Protein AF-0000000084361932 (afdb_homodimer)

Secondary structure (DSSP, 8-state):
--EEEE-TTTGGGGTTHHHHHHHHHIIIIIIIT-----EETTEE--TT-STT-EEEEEE-TTS-EEEEEEEEETTS--HHHHH-GGG--SS-----TTEEEEEEEEE-TTS-HHHHHHHHHHHHHHHHHHHHHTT--EEEEEEEHHHIIIIIGGGT---EE-S--EEETTEEEEEEEEE--HHHHHHHHHHH---S-EE--SS-S-HHHHHHH-/--EEEE-TTTGGGGTTHHHHHHHHHIIIIIIIT-----EETTEE--TT-STT-EEEEEE-TTS-EEEEEEEEETTS--HHHHH-GGG--SS-----TTEEEEEEEEE-TTS-HHHHHHHHHHHHHHHHHHHHHTT--EEEEEEEHHHIIIIIGGGT---EE-S--EEETTEEEEEEEEE--HHHHHHHHHHH---S-EE--SS-S-HHHHHHH-

InterPro domains:
  IPR001690 Autoinducer synthase [PF00765] (21-184)
  IPR001690 Autoinducer synthase [PR01549] (20-39)
  IPR001690 Autoinducer synthase [PR01549] (40-62)
  IPR001690 Autoinducer synthase [PR01549] (64-82)
  IPR001690 Autoinducer synthase [PR01549] (97-109)
  IPR001690 Autoinducer synthase [PR01549] (119-140)
  IPR001690 Autoinducer synthase [PS51187] (2-189)
  IPR001690 Autoinducer synthase [PTHR39322] (5-198)
  IPR016181 Acyl-CoA N-acyltransferase [SSF55729] (12-191)

pLDDT: mean 90.7, std 12.63, range [29.98, 98.69]

Radius of gyration: 23.32 Å; Cα contacts (8 Å, |Δi|>4): 855; chains: 2; bounding box: 42×67×51 Å

Solvent-accessible surface area (backbone atoms only — not comparable to full-atom values): 22685 Å² total; per-residue (Å²): 126,53,30,40,43,36,32,54,70,39,30,31,81,54,48,53,49,58,35,38,44,23,32,44,41,21,50,47,42,34,72,68,62,60,49,94,63,57,65,44,98,62,26,34,57,57,70,69,56,46,74,62,26,36,37,37,36,30,46,49,99,84,66,46,56,42,28,34,32,34,39,30,42,28,65,47,87,41,62,56,68,73,74,42,47,84,33,39,64,71,76,51,78,72,71,31,78,36,33,28,36,49,45,73,74,44,59,49,78,88,51,54,71,68,58,43,49,51,49,51,42,42,51,54,46,32,51,41,54,51,25,56,78,62,61,21,45,31,38,30,39,74,44,45,55,68,50,53,46,69,58,33,38,71,35,46,46,62,64,43,73,32,32,58,77,40,77,53,95,89,39,50,30,31,24,30,34,34,70,36,47,72,68,43,46,52,44,24,28,68,65,54,72,42,74,74,31,61,40,59,68,90,54,83,74,58,61,64,69,54,66,71,78,102,128,52,30,41,44,37,31,54,69,39,30,31,80,54,48,55,48,60,35,37,46,22,32,43,40,21,52,46,41,36,73,68,63,61,49,94,63,57,66,44,98,62,24,33,56,58,70,68,56,45,75,63,26,35,38,37,37,31,46,48,98,85,67,46,57,42,28,32,32,34,39,29,42,28,64,46,87,43,63,55,66,74,74,42,47,83,34,40,64,72,78,51,78,72,70,30,80,34,34,28,37,48,46,72,74,46,59,47,78,87,51,56,70,68,60,42,50,51,49,51,42,42,51,54,47,32,51,41,52,50,25,55,77,62,61,22,44,30,38,29,39,72,44,45,56,66,50,53,44,68,58,33,38,70,36,46,44,62,64,44,72,33,34,58,77,40,80,52,98,90,38,52,29,30,25,32,36,34,70,36,47,72,68,43,45,52,45,24,27,68,66,55,72,42,73,75,30,63,39,61,67,92,52,83,74,58,61,65,70,53,66,71,79,101

Sequence (428 aa):
MTVDCFNYETAHLYGDALALQFRLRHRVFIERQAYNVPSHKGMEYDQFDNPAAQYFVWRDNRGVARGVARLAPTSVNYMLEEVWPHMVQDIGLPKSDRIWEGTRFGVDRDLDPKQRNTIVKELVCAYIEYAILNGIDDIIGVMPVGIWRAVFARNGWKSETIGP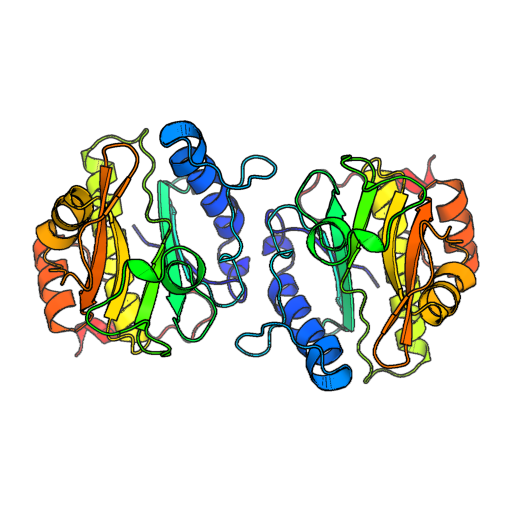VWREDGIDLVAAKLPCSLEVLHTVRRRTQASNVLQILGADQFLGQDLEAAMTVDCFNYETAHLYGDALALQFRLRHRVFIERQAYNVPSHKGMEYDQFDNPAAQYFVWRDNRGVARGVARLAPTSVNYMLEEVWPHMVQDIGLPKSDRIWEGTRFGVDRDLDPKQRNTIVKELVCAYIEYAILNGIDDIIGVMPVGIWRAVFARNGWKSETIGPVWREDGIDLVAAKLPCSLEVLHTVRRRTQASNVLQILGADQFLGQDLEAA

Structure (mmCIF, N/CA/C/O backbone):
data_AF-0000000084361932-model_v1
#
loop_
_entity.id
_entity.type
_entity.pdbx_description
1 polymer 'Acyl-homoserine-lactone synthase'
#
loop_
_atom_site.group_PDB
_atom_site.id
_atom_site.type_symbol
_atom_site.label_atom_id
_atom_site.label_alt_id
_atom_site.label_comp_id
_atom_site.label_asym_id
_atom_site.label_entity_id
_atom_site.label_seq_id
_atom_site.pdbx_PDB_ins_code
_atom_site.Cartn_x
_atom_site.Cartn_y
_atom_site.Cartn_z
_atom_site.occupancy
_atom_site.B_iso_or_equiv
_atom_site.auth_seq_id
_atom_site.auth_comp_id
_atom_site.auth_asym_id
_atom_site.auth_atom_id
_atom_site.pdbx_PDB_model_num
ATOM 1 N N . MET A 1 1 ? 17.109 19.938 9.344 1 63.69 1 MET A N 1
ATOM 2 C CA . MET A 1 1 ? 16.688 18.547 9.211 1 63.69 1 MET A CA 1
ATOM 3 C C . MET A 1 1 ? 15.602 18.422 8.148 1 63.69 1 MET A C 1
ATOM 5 O O . MET A 1 1 ? 14.867 19.375 7.879 1 63.69 1 MET A O 1
ATOM 9 N N . THR A 1 2 ? 15.688 17.406 7.277 1 85.38 2 THR A N 1
ATOM 10 C CA . THR A 1 2 ? 14.969 17.281 6.02 1 85.38 2 THR A CA 1
ATOM 11 C C . THR A 1 2 ? 13.812 16.281 6.156 1 85.38 2 THR A C 1
ATOM 13 O O . THR A 1 2 ? 13.805 15.469 7.078 1 85.38 2 THR A O 1
ATOM 16 N N . VAL A 1 3 ? 12.719 16.625 5.617 1 95.81 3 VAL A N 1
ATOM 17 C CA . VAL A 1 3 ? 11.547 15.766 5.488 1 95.81 3 VAL A CA 1
ATOM 18 C C . VAL A 1 3 ? 11.633 14.969 4.188 1 95.81 3 VAL A C 1
ATOM 20 O O . VAL A 1 3 ? 11.594 15.547 3.098 1 95.81 3 VAL A O 1
ATOM 23 N N . ASP A 1 4 ? 11.781 13.633 4.363 1 96.44 4 ASP A N 1
ATOM 24 C CA . ASP A 1 4 ? 11.727 12.766 3.184 1 96.44 4 ASP A CA 1
ATOM 25 C C . ASP A 1 4 ? 10.328 12.773 2.559 1 96.44 4 ASP A C 1
ATOM 27 O O . ASP A 1 4 ? 9.328 12.609 3.26 1 96.44 4 ASP A O 1
ATOM 31 N N . CYS A 1 5 ? 10.234 13.016 1.354 1 96.88 5 CYS A N 1
ATOM 32 C CA . CYS A 1 5 ? 8.977 12.977 0.62 1 96.88 5 CYS A CA 1
ATOM 33 C C . CYS A 1 5 ? 9.031 11.953 -0.504 1 96.88 5 CYS A C 1
ATOM 35 O O . CYS A 1 5 ? 9.828 12.086 -1.434 1 96.88 5 CYS A O 1
ATOM 37 N N . PHE A 1 6 ? 8.203 10.93 -0.417 1 97.31 6 PHE A N 1
ATOM 38 C CA . PHE A 1 6 ? 8.281 9.859 -1.4 1 97.31 6 PHE A CA 1
ATOM 39 C C . PHE A 1 6 ? 6.93 9.18 -1.565 1 97.31 6 PHE A C 1
ATOM 41 O O . PHE A 1 6 ? 5.988 9.469 -0.829 1 97.31 6 PHE A O 1
ATOM 48 N N . ASN A 1 7 ? 6.797 8.422 -2.588 1 97.44 7 ASN A N 1
ATOM 49 C CA . ASN A 1 7 ? 5.68 7.52 -2.857 1 97.44 7 ASN A CA 1
ATOM 50 C C . ASN A 1 7 ? 6.168 6.113 -3.211 1 97.44 7 ASN A C 1
ATOM 52 O O . ASN A 1 7 ? 7.344 5.801 -3.041 1 97.44 7 ASN A O 1
ATOM 56 N N . TYR A 1 8 ? 5.281 5.215 -3.646 1 96.88 8 TYR A N 1
ATOM 57 C CA . TYR A 1 8 ? 5.664 3.832 -3.902 1 96.88 8 TYR A CA 1
ATOM 58 C C . TYR A 1 8 ? 6.668 3.744 -5.047 1 96.88 8 TYR A C 1
ATOM 60 O O . TYR A 1 8 ? 7.473 2.811 -5.105 1 96.88 8 TYR A O 1
ATOM 68 N N . GLU A 1 9 ? 6.656 4.688 -5.938 1 95.56 9 GLU A N 1
ATOM 69 C CA . GLU A 1 9 ? 7.574 4.719 -7.07 1 95.56 9 GLU A CA 1
ATOM 70 C C . GLU A 1 9 ? 9 5.043 -6.617 1 95.56 9 GLU A C 1
ATOM 72 O O . GLU A 1 9 ? 9.969 4.547 -7.199 1 95.56 9 GLU A O 1
ATOM 77 N N . THR A 1 10 ? 9.133 5.875 -5.559 1 96.25 10 THR A N 1
ATOM 78 C CA . THR A 1 10 ? 10.453 6.406 -5.227 1 96.25 10 THR A CA 1
ATOM 79 C C . THR A 1 10 ? 10.891 5.941 -3.842 1 96.25 10 THR A C 1
ATOM 81 O O . THR A 1 10 ? 11.984 6.281 -3.385 1 96.25 10 THR A O 1
ATOM 84 N N . ALA A 1 11 ? 10.078 5.145 -3.186 1 96.88 11 ALA A N 1
ATOM 85 C CA . ALA A 1 11 ? 10.344 4.738 -1.808 1 96.88 11 ALA A CA 1
ATOM 86 C C . ALA A 1 11 ? 11.727 4.102 -1.677 1 96.88 11 ALA A C 1
ATOM 88 O O . ALA A 1 11 ? 12.406 4.289 -0.669 1 96.88 11 ALA A O 1
ATOM 89 N N . HIS A 1 12 ? 12.148 3.391 -2.723 1 95.12 12 HIS A N 1
ATOM 90 C CA . HIS A 1 12 ? 13.406 2.652 -2.658 1 95.12 12 HIS A CA 1
ATOM 91 C C . HIS A 1 12 ? 14.594 3.598 -2.537 1 95.12 12 HIS A C 1
ATOM 93 O O . HIS A 1 12 ? 15.664 3.197 -2.082 1 95.12 12 HIS A O 1
ATOM 99 N N . LEU A 1 13 ? 14.445 4.84 -2.871 1 95 13 LEU A N 1
ATOM 100 C CA . LEU A 1 13 ? 15.516 5.832 -2.811 1 95 13 LEU A CA 1
ATOM 101 C C . LEU A 1 13 ? 15.719 6.324 -1.382 1 95 13 LEU A C 1
ATOM 103 O O . LEU A 1 13 ? 16.703 7.016 -1.093 1 95 13 LEU A O 1
ATOM 107 N N . TYR A 1 14 ? 14.859 5.922 -0.481 1 95.56 14 TYR A N 1
ATOM 108 C CA . TYR A 1 14 ? 14.891 6.438 0.884 1 95.56 14 TYR A CA 1
ATOM 109 C C . TYR A 1 14 ? 15.102 5.309 1.888 1 95.56 14 TYR A C 1
ATOM 111 O O . TYR A 1 14 ? 14.711 5.43 3.053 1 95.56 14 TYR A O 1
ATOM 119 N N . GLY A 1 15 ? 15.664 4.234 1.35 1 94.94 15 GLY A N 1
ATOM 120 C CA . GLY A 1 15 ? 15.945 3.113 2.232 1 94.94 15 GLY A CA 1
ATOM 121 C C . GLY A 1 15 ? 14.695 2.508 2.84 1 94.94 15 GLY A C 1
ATOM 122 O O . GLY A 1 15 ? 13.75 2.174 2.123 1 94.94 15 GLY A O 1
ATOM 123 N N . ASP A 1 16 ? 14.672 2.443 4.156 1 96.38 16 ASP A N 1
ATOM 124 C CA . ASP A 1 16 ? 13.586 1.744 4.832 1 96.38 16 ASP A CA 1
ATOM 125 C C . ASP A 1 16 ? 12.516 2.725 5.316 1 96.38 16 ASP A C 1
ATOM 127 O O . ASP A 1 16 ? 11.711 2.396 6.191 1 96.38 16 ASP A O 1
ATOM 131 N N . ALA A 1 17 ? 12.453 3.887 4.758 1 97.06 17 ALA A N 1
ATOM 132 C CA . ALA A 1 17 ? 11.555 4.945 5.199 1 97.06 17 ALA A CA 1
ATOM 133 C C . ALA A 1 17 ? 10.094 4.508 5.086 1 97.06 17 ALA A C 1
ATOM 135 O O . ALA A 1 17 ? 9.258 4.895 5.902 1 97.06 17 ALA A O 1
ATOM 136 N N . LEU A 1 18 ? 9.859 3.723 4.062 1 98.12 18 LEU A N 1
ATOM 137 C CA . LEU A 1 18 ? 8.484 3.256 3.875 1 98.12 18 LEU A CA 1
ATOM 138 C C . LEU A 1 18 ? 8.023 2.432 5.074 1 98.12 18 LEU A C 1
ATOM 140 O O . LEU A 1 18 ? 6.988 2.725 5.672 1 98.12 18 LEU A O 1
ATOM 144 N N . ALA A 1 19 ? 8.805 1.491 5.457 1 97.75 19 ALA A N 1
ATOM 145 C CA . ALA A 1 19 ? 8.453 0.658 6.602 1 97.75 19 ALA A CA 1
ATOM 146 C C . ALA A 1 19 ? 8.461 1.471 7.895 1 97.75 19 ALA A C 1
ATOM 148 O O . ALA A 1 19 ? 7.598 1.29 8.758 1 97.75 19 ALA A O 1
ATOM 149 N N . LEU A 1 20 ? 9.414 2.354 8.008 1 97.69 20 LEU A N 1
ATOM 150 C CA . LEU A 1 20 ? 9.578 3.139 9.227 1 97.69 20 LEU A CA 1
ATOM 151 C C . LEU A 1 20 ? 8.352 4.012 9.477 1 97.69 20 LEU A C 1
ATOM 153 O O . LEU A 1 20 ? 7.922 4.176 10.625 1 97.69 20 LEU A O 1
ATOM 157 N N . GLN A 1 21 ? 7.82 4.535 8.406 1 98.12 21 GLN A N 1
ATOM 158 C CA . GLN A 1 21 ? 6.684 5.418 8.633 1 98.12 21 GLN A CA 1
ATOM 159 C C . GLN A 1 21 ? 5.441 4.625 9.031 1 98.12 21 GLN A C 1
ATOM 161 O O . GLN A 1 21 ? 4.637 5.086 9.836 1 98.12 21 GLN A O 1
ATOM 166 N N . PHE A 1 22 ? 5.25 3.41 8.539 1 98.56 22 PHE A N 1
ATOM 167 C CA . PHE A 1 22 ? 4.16 2.555 8.992 1 98.56 22 PHE A CA 1
ATOM 168 C C . PHE A 1 22 ? 4.332 2.193 10.461 1 98.56 22 PHE A C 1
ATOM 170 O O . PHE A 1 22 ? 3.35 2.119 11.203 1 98.56 22 PHE A O 1
ATOM 177 N N . ARG A 1 23 ? 5.539 1.956 10.852 1 98.06 23 ARG A N 1
ATOM 178 C CA . ARG A 1 23 ? 5.82 1.562 12.227 1 98.06 23 ARG A CA 1
ATOM 179 C C . ARG A 1 23 ? 5.582 2.723 13.188 1 98.06 23 ARG A C 1
ATOM 181 O O . ARG A 1 23 ? 5.066 2.525 14.289 1 98.06 23 ARG A O 1
ATOM 188 N N . LEU A 1 24 ? 6.027 3.896 12.789 1 98.25 24 LEU A N 1
ATOM 189 C CA . LEU A 1 24 ? 5.723 5.059 13.617 1 98.25 24 LEU A CA 1
ATOM 190 C C . LEU A 1 24 ? 4.219 5.25 13.75 1 98.25 24 LEU A C 1
ATOM 192 O O . LEU A 1 24 ? 3.723 5.555 14.844 1 98.25 24 LEU A O 1
ATOM 196 N N . ARG A 1 25 ? 3.502 5.086 12.648 1 98.25 25 ARG A N 1
ATOM 197 C CA . ARG A 1 25 ? 2.047 5.199 12.68 1 98.25 25 ARG A CA 1
ATOM 198 C C . ARG A 1 25 ? 1.441 4.211 13.672 1 98.25 25 ARG A C 1
ATOM 200 O O . ARG A 1 25 ? 0.491 4.539 14.383 1 98.25 25 ARG A O 1
ATOM 207 N N . HIS A 1 26 ? 1.983 3.043 13.688 1 97.88 26 HIS A N 1
ATOM 208 C CA . HIS A 1 26 ? 1.502 2.057 14.648 1 97.88 26 HIS A CA 1
ATOM 209 C C . HIS A 1 26 ? 1.647 2.564 16.078 1 97.88 26 HIS A C 1
ATOM 211 O O . HIS A 1 26 ? 0.711 2.467 16.875 1 97.88 26 HIS A O 1
ATOM 217 N N . ARG A 1 27 ? 2.732 3.141 16.422 1 96.75 27 ARG A N 1
ATOM 218 C CA . ARG A 1 27 ? 2.992 3.652 17.75 1 96.75 27 ARG A CA 1
ATOM 219 C C . ARG A 1 27 ? 2.092 4.844 18.078 1 96.75 27 ARG A C 1
ATOM 221 O O . ARG A 1 27 ? 1.531 4.93 19.172 1 96.75 27 ARG A O 1
ATOM 228 N N . VAL A 1 28 ? 1.907 5.672 17.094 1 95.56 28 VAL A N 1
ATOM 229 C CA . VAL A 1 28 ? 1.202 6.93 17.312 1 95.56 28 VAL A CA 1
ATOM 230 C C . VAL A 1 28 ? -0.306 6.688 17.312 1 95.56 28 VAL A C 1
ATOM 232 O O . VAL A 1 28 ? -1.012 7.07 18.234 1 95.56 28 VAL A O 1
ATOM 235 N N . PHE A 1 29 ? -0.81 5.938 16.328 1 93.75 29 PHE A N 1
ATOM 236 C CA . PHE A 1 29 ? -2.25 5.898 16.109 1 93.75 29 PHE A CA 1
ATOM 237 C C . PHE A 1 29 ? -2.869 4.676 16.766 1 93.75 29 PHE A C 1
ATOM 239 O O . PHE A 1 29 ? -4.031 4.707 17.188 1 93.75 29 PHE A O 1
ATOM 246 N N . ILE A 1 30 ? -2.154 3.609 16.891 1 92.69 30 ILE A N 1
ATOM 247 C CA . ILE A 1 30 ? -2.729 2.418 17.5 1 92.69 30 ILE A CA 1
ATOM 248 C C . ILE A 1 30 ? -2.355 2.365 18.984 1 92.69 30 ILE A C 1
ATOM 250 O O . ILE A 1 30 ? -3.23 2.418 19.844 1 92.69 30 ILE A O 1
ATOM 254 N N . GLU A 1 31 ? -1.141 2.354 19.266 1 90.88 31 GLU A N 1
ATOM 255 C CA . GLU A 1 31 ? -0.712 2.156 20.641 1 90.88 31 GLU A CA 1
ATOM 256 C C . GLU A 1 31 ? -1.113 3.338 21.516 1 90.88 31 GLU A C 1
ATOM 258 O O . GLU A 1 31 ? -1.559 3.154 22.656 1 90.88 31 GLU A O 1
ATOM 263 N N . ARG A 1 32 ? -1.038 4.551 21.016 1 84.31 32 ARG A N 1
ATOM 264 C CA . ARG A 1 32 ? -1.255 5.73 21.844 1 84.31 32 ARG A CA 1
ATOM 265 C C . ARG A 1 32 ? -2.699 6.211 21.75 1 84.31 32 ARG A C 1
ATOM 267 O O . ARG A 1 32 ? -3.301 6.598 22.75 1 84.31 32 ARG A O 1
ATOM 274 N N . GLN A 1 33 ? -3.24 6.172 20.547 1 85 33 GLN A N 1
ATOM 275 C CA . GLN A 1 33 ? -4.555 6.777 20.344 1 85 33 GLN A CA 1
ATOM 276 C C . GLN A 1 33 ? -5.641 5.711 20.234 1 85 33 GLN A C 1
ATOM 278 O O . GLN A 1 33 ? -6.824 6.035 20.109 1 85 33 GLN A O 1
ATOM 283 N N . ALA A 1 34 ? -5.266 4.453 20.141 1 85.25 34 ALA A N 1
ATOM 284 C CA . ALA A 1 34 ? -6.164 3.303 20.188 1 85.25 34 ALA A CA 1
ATOM 285 C C . ALA A 1 34 ? -7.109 3.279 19 1 85.25 34 ALA A C 1
ATOM 287 O O . ALA A 1 34 ? -8.297 2.979 19.141 1 85.25 34 ALA A O 1
ATOM 288 N N . TYR A 1 35 ? -6.574 3.725 17.922 1 85.25 35 TYR A N 1
ATOM 289 C CA . TYR A 1 35 ? -7.363 3.594 16.703 1 85.25 35 TYR A CA 1
ATOM 290 C C . TYR A 1 35 ? -7.645 2.129 16.375 1 85.25 35 TYR A C 1
ATOM 292 O O . TYR A 1 35 ? -6.793 1.266 16.609 1 85.25 35 TYR A O 1
ATOM 300 N N . ASN A 1 36 ? -8.836 1.925 15.82 1 88.56 36 ASN A N 1
ATOM 301 C CA . ASN A 1 36 ? -9.203 0.592 15.352 1 88.56 36 ASN A CA 1
ATOM 302 C C . ASN A 1 36 ? -8.93 0.426 13.859 1 88.56 36 ASN A C 1
ATOM 304 O O . ASN A 1 36 ? -9.852 0.427 13.047 1 88.56 36 ASN A O 1
ATOM 308 N N . VAL A 1 37 ? -7.715 0.279 13.508 1 91 37 VAL A N 1
ATOM 309 C CA . VAL A 1 37 ? -7.254 0.114 12.141 1 91 37 VAL A CA 1
ATOM 310 C C . VAL A 1 37 ? -6.312 -1.086 12.047 1 91 37 VAL A C 1
ATOM 312 O O . VAL A 1 37 ? -5.746 -1.516 13.055 1 91 37 VAL A O 1
ATOM 315 N N . PRO A 1 38 ? -6.238 -1.634 10.891 1 92.5 38 PRO A N 1
ATOM 316 C CA . PRO A 1 38 ? -5.395 -2.826 10.75 1 92.5 38 PRO A CA 1
ATOM 317 C C . PRO A 1 38 ? -3.918 -2.537 11 1 92.5 38 PRO A C 1
ATOM 319 O O . PRO A 1 38 ? -3.475 -1.396 10.859 1 92.5 38 PRO A O 1
ATOM 322 N N . SER A 1 39 ? -3.256 -3.508 11.445 1 94.94 39 SER A N 1
ATOM 323 C CA . SER A 1 39 ? -1.804 -3.508 11.594 1 94.94 39 SER A CA 1
ATOM 324 C C . SER A 1 39 ? -1.219 -4.887 11.312 1 94.94 39 SER A C 1
ATOM 326 O O . SER A 1 39 ? -1.927 -5.895 11.391 1 94.94 39 SER A O 1
ATOM 328 N N . HIS A 1 40 ? -0.038 -4.902 10.875 1 95.31 40 HIS A N 1
ATOM 329 C CA . HIS A 1 40 ? 0.709 -6.133 10.633 1 95.31 40 HIS A CA 1
ATOM 330 C C . HIS A 1 40 ? 2.176 -5.973 11.016 1 95.31 40 HIS A C 1
ATOM 332 O O . HIS A 1 40 ? 2.859 -5.078 10.516 1 95.31 40 HIS A O 1
ATOM 338 N N . LYS A 1 41 ? 2.639 -6.84 11.922 1 94.12 41 LYS A N 1
ATOM 339 C CA . LYS A 1 41 ? 4.023 -6.82 12.375 1 94.12 41 LYS A CA 1
ATOM 340 C C . LYS A 1 41 ? 4.453 -5.41 12.773 1 94.12 41 LYS A C 1
ATOM 342 O O . LYS A 1 41 ? 5.492 -4.922 12.328 1 94.12 41 LYS A O 1
ATOM 347 N N . GLY A 1 42 ? 3.605 -4.715 13.469 1 96.25 42 GLY A N 1
ATOM 348 C CA . GLY A 1 42 ? 3.91 -3.404 14.023 1 96.25 42 GLY A CA 1
ATOM 349 C C . GLY A 1 42 ? 3.805 -2.285 13.008 1 96.25 42 GLY A C 1
ATOM 350 O O . GLY A 1 42 ? 4.375 -1.209 13.195 1 96.25 42 GLY A O 1
ATOM 351 N N . MET A 1 43 ? 3.154 -2.52 11.922 1 97.5 43 MET A N 1
ATOM 352 C CA . MET A 1 43 ? 2.945 -1.508 10.891 1 97.5 43 MET A CA 1
ATOM 353 C C . MET A 1 43 ? 1.46 -1.203 10.719 1 97.5 43 MET A C 1
ATOM 355 O O . MET A 1 43 ? 0.675 -2.09 10.375 1 97.5 43 MET A O 1
ATOM 359 N N . GLU A 1 44 ? 1.103 0.038 11.008 1 97.94 44 GLU A N 1
ATOM 360 C CA . GLU A 1 44 ? -0.268 0.495 10.797 1 97.94 44 GLU A CA 1
ATOM 361 C C . GLU A 1 44 ? -0.501 0.903 9.344 1 97.94 44 GLU A C 1
ATOM 363 O O . GLU A 1 44 ? 0.364 1.522 8.727 1 97.94 44 GLU A O 1
ATOM 368 N N . TYR A 1 45 ? -1.622 0.466 8.781 1 97.31 45 TYR A N 1
ATOM 369 C CA . TYR A 1 45 ? -1.929 0.773 7.391 1 97.31 45 TYR A CA 1
ATOM 370 C C . TYR A 1 45 ? -3.436 0.854 7.172 1 97.31 45 TYR A C 1
ATOM 372 O O . TYR A 1 45 ? -4.219 0.486 8.047 1 97.31 45 TYR A O 1
ATOM 380 N N . ASP A 1 46 ? -3.809 1.405 6.082 1 95.94 46 ASP A N 1
ATOM 381 C CA . ASP A 1 46 ? -5.199 1.396 5.648 1 95.94 46 ASP A CA 1
ATOM 382 C C . ASP A 1 46 ? -5.301 1.396 4.125 1 95.94 46 ASP A C 1
ATOM 384 O O . ASP A 1 46 ? -4.285 1.297 3.432 1 95.94 46 ASP A O 1
ATOM 388 N N . GLN A 1 47 ? -6.531 1.369 3.609 1 93.94 47 GLN A N 1
ATOM 389 C CA . GLN A 1 47 ? -6.754 1.212 2.176 1 93.94 47 GLN A CA 1
ATOM 390 C C . GLN A 1 47 ? -6.289 2.445 1.407 1 93.94 47 GLN A C 1
ATOM 392 O O . GLN A 1 47 ? -6.184 2.416 0.18 1 93.94 47 GLN A O 1
ATOM 397 N N . PHE A 1 48 ? -5.969 3.502 2.1 1 96.94 48 PHE A N 1
ATOM 398 C CA . PHE A 1 48 ? -5.57 4.738 1.438 1 96.94 48 PHE A CA 1
ATOM 399 C C . PHE A 1 48 ? -4.059 4.805 1.271 1 96.94 48 PHE A C 1
ATOM 401 O O . PHE A 1 48 ? -3.531 5.762 0.701 1 96.94 48 PHE A O 1
ATOM 408 N N . ASP A 1 49 ? -3.406 3.773 1.826 1 97.94 49 ASP A N 1
ATOM 409 C CA . ASP A 1 49 ? -2.004 3.551 1.489 1 97.94 49 ASP A CA 1
ATOM 410 C C . ASP A 1 49 ? -1.867 2.857 0.135 1 97.94 49 ASP A C 1
ATOM 412 O O . ASP A 1 49 ? -1.907 1.628 0.055 1 97.94 49 ASP A O 1
ATOM 416 N N . ASN A 1 50 ? -1.724 3.639 -0.914 1 97.44 50 ASN A N 1
ATOM 417 C CA . ASN A 1 50 ? -1.679 3.143 -2.285 1 97.44 50 ASN A CA 1
ATOM 418 C C . ASN A 1 50 ? -0.736 3.973 -3.15 1 97.44 50 ASN A C 1
ATOM 420 O O . ASN A 1 50 ? -0.12 4.926 -2.668 1 97.44 50 ASN A O 1
ATOM 424 N N . PRO A 1 51 ? -0.573 3.611 -4.422 1 97.5 51 PRO A N 1
ATOM 425 C CA . PRO A 1 51 ? 0.428 4.273 -5.262 1 97.5 51 PRO A CA 1
ATOM 426 C C . PRO A 1 51 ? 0.158 5.766 -5.438 1 97.5 51 PRO A C 1
ATOM 428 O O . PRO A 1 51 ? 1.049 6.512 -5.852 1 97.5 51 PRO A O 1
ATOM 431 N N . ALA A 1 52 ? -0.995 6.223 -5.117 1 97.06 52 ALA A N 1
ATOM 432 C CA . ALA A 1 52 ? -1.32 7.637 -5.277 1 97.06 52 ALA A CA 1
ATOM 433 C C . ALA A 1 52 ? -0.891 8.438 -4.055 1 97.06 52 ALA A C 1
ATOM 435 O O . ALA A 1 52 ? -0.84 9.672 -4.098 1 97.06 52 ALA A O 1
ATOM 436 N N . ALA A 1 53 ? -0.601 7.781 -3.004 1 98.06 53 ALA A N 1
ATOM 437 C CA . ALA A 1 53 ? -0.259 8.445 -1.747 1 98.06 53 ALA A CA 1
ATOM 438 C C . ALA A 1 53 ? 1.165 8.992 -1.785 1 98.06 53 ALA A C 1
ATOM 440 O O . ALA A 1 53 ? 2.059 8.375 -2.371 1 98.06 53 ALA A O 1
ATOM 441 N N . GLN A 1 54 ? 1.34 10.133 -1.207 1 98.06 54 GLN A N 1
ATOM 442 C CA . GLN A 1 54 ? 2.639 10.727 -0.917 1 98.06 54 GLN A CA 1
ATOM 443 C C . GLN A 1 54 ? 2.924 10.727 0.583 1 98.06 54 GLN A C 1
ATOM 445 O O . GLN A 1 54 ? 2.076 11.125 1.382 1 98.06 54 GLN A O 1
ATOM 450 N N . TYR A 1 55 ? 4.141 10.305 0.895 1 98.62 55 TYR A N 1
ATOM 451 C CA . TYR A 1 55 ? 4.508 10.203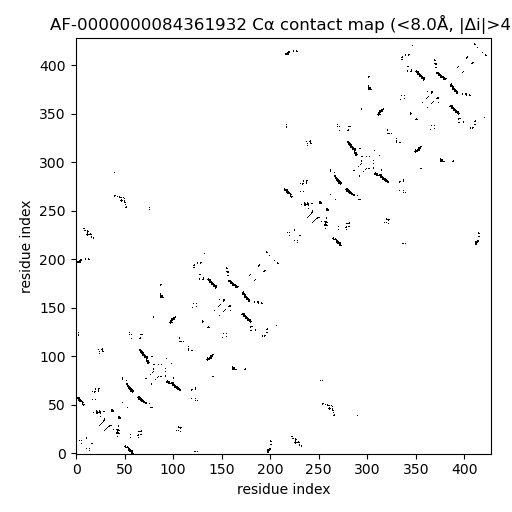 2.303 1 98.62 55 TYR A CA 1
ATOM 452 C C . TYR A 1 55 ? 5.555 11.25 2.672 1 98.62 55 TYR A C 1
ATOM 454 O O . TYR A 1 55 ? 6.465 11.523 1.891 1 98.62 55 TYR A O 1
ATOM 462 N N . PHE A 1 56 ? 5.379 11.836 3.816 1 98.25 56 PHE A N 1
ATOM 463 C CA . PHE A 1 56 ? 6.32 12.766 4.434 1 98.25 56 PHE A CA 1
ATOM 464 C C . PHE A 1 56 ? 6.867 12.195 5.734 1 98.25 56 PHE A C 1
ATOM 466 O O . PHE A 1 56 ? 6.109 11.94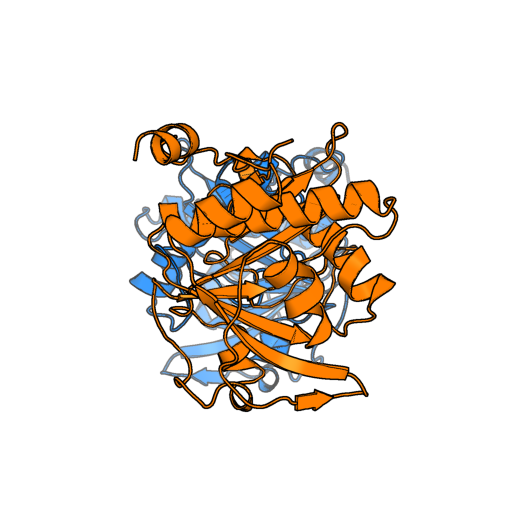5 6.676 1 98.25 56 PHE A O 1
ATOM 473 N N . VAL A 1 57 ? 8.188 11.984 5.762 1 98.44 57 VAL A N 1
ATOM 474 C CA . VAL A 1 57 ? 8.781 11.32 6.918 1 98.44 57 VAL A CA 1
ATOM 475 C C . VAL A 1 57 ? 9.93 12.164 7.469 1 98.44 57 VAL A C 1
ATOM 477 O O . VAL A 1 57 ? 10.875 12.484 6.746 1 98.44 57 VAL A O 1
ATOM 480 N N . TRP A 1 58 ? 9.727 12.602 8.656 1 97.81 58 TRP A N 1
ATOM 481 C CA . TRP A 1 58 ? 10.789 13.281 9.391 1 97.81 58 TRP A CA 1
ATOM 482 C C . TRP A 1 58 ? 11.633 12.273 10.172 1 97.81 58 TRP A C 1
ATOM 484 O O . TRP A 1 58 ? 11.133 11.594 11.062 1 97.81 58 TRP A O 1
ATOM 494 N N . ARG A 1 59 ? 12.93 12.164 9.891 1 95.88 59 ARG A N 1
ATOM 495 C CA . ARG A 1 59 ? 13.836 11.242 10.578 1 95.88 59 ARG A CA 1
ATOM 496 C C . ARG A 1 59 ? 14.898 12 11.359 1 95.88 59 ARG A C 1
ATOM 498 O O . ARG A 1 59 ? 15.406 13.023 10.898 1 95.88 59 ARG A O 1
ATOM 505 N N . ASP A 1 60 ? 15.195 11.461 12.461 1 94.5 60 ASP A N 1
ATOM 506 C CA . ASP A 1 60 ? 16.266 12.094 13.219 1 94.5 60 ASP A CA 1
ATOM 507 C C . ASP A 1 60 ? 17.641 11.641 12.719 1 94.5 60 ASP A C 1
ATOM 509 O O . ASP A 1 60 ? 17.734 10.945 11.703 1 94.5 60 ASP A O 1
ATOM 513 N N . ASN A 1 61 ? 18.672 12.125 13.414 1 91.44 61 ASN A N 1
ATOM 514 C CA . ASN A 1 61 ? 20.047 11.883 12.953 1 91.44 61 ASN A CA 1
ATOM 515 C C . ASN A 1 61 ? 20.406 10.406 13.008 1 91.44 61 ASN A C 1
ATOM 517 O O . ASN A 1 61 ? 21.391 9.977 12.406 1 91.44 61 ASN A O 1
ATOM 521 N N . ARG A 1 62 ? 19.656 9.609 13.68 1 92.88 62 ARG A N 1
ATOM 522 C CA . ARG A 1 62 ? 19.891 8.18 13.781 1 92.88 62 ARG A CA 1
ATOM 523 C C . ARG A 1 62 ? 19.062 7.406 12.766 1 92.88 62 ARG A C 1
ATOM 525 O O . ARG A 1 62 ? 19.078 6.176 12.75 1 92.88 62 ARG A O 1
ATOM 532 N N . GLY A 1 63 ? 18.281 8.117 12.016 1 93.94 63 GLY A N 1
ATOM 533 C CA . GLY A 1 63 ? 17.484 7.488 10.977 1 93.94 63 GLY A CA 1
ATOM 534 C C . GLY A 1 63 ? 16.125 7.012 11.477 1 93.94 63 GLY A C 1
ATOM 535 O O . GLY A 1 63 ? 15.406 6.324 10.75 1 93.94 63 GLY A O 1
ATOM 536 N N . VAL A 1 64 ? 15.797 7.398 12.648 1 95.62 64 VAL A N 1
ATOM 537 C CA . VAL A 1 64 ? 14.531 6.984 13.242 1 95.62 64 VAL A CA 1
ATOM 538 C C . VAL A 1 64 ? 13.422 7.938 12.812 1 95.62 64 VAL A C 1
ATOM 540 O O . VAL A 1 64 ? 13.578 9.156 12.875 1 95.62 64 VAL A O 1
ATOM 543 N N . ALA A 1 65 ? 12.336 7.34 12.32 1 97.81 65 ALA A N 1
ATOM 544 C CA . ALA A 1 65 ? 11.18 8.164 11.977 1 97.81 65 ALA A CA 1
ATOM 545 C C . ALA A 1 65 ? 10.523 8.742 13.227 1 97.81 65 ALA A C 1
ATOM 547 O O . ALA A 1 65 ? 10.203 8 14.164 1 97.81 65 ALA A O 1
ATOM 548 N N . ARG A 1 66 ? 10.352 10.055 13.195 1 98.12 66 ARG A N 1
ATOM 549 C CA . ARG A 1 66 ? 9.789 10.734 14.359 1 98.12 66 ARG A CA 1
ATOM 550 C C . ARG A 1 66 ? 8.547 11.531 13.977 1 98.12 66 ARG A C 1
ATOM 552 O O . ARG A 1 66 ? 7.801 11.977 14.852 1 98.12 66 ARG A O 1
ATOM 559 N N . GLY A 1 67 ? 8.336 11.781 12.758 1 98.12 67 GLY A N 1
ATOM 560 C CA . GLY A 1 67 ? 7.16 12.43 12.211 1 98.12 67 GLY A CA 1
ATOM 561 C C . GLY A 1 67 ? 6.695 11.828 10.898 1 98.12 67 GLY A C 1
ATOM 562 O O . GLY A 1 67 ? 7.512 11.359 10.102 1 98.12 67 GLY A O 1
ATOM 563 N N . VAL A 1 68 ? 5.426 11.836 10.711 1 98.38 68 VAL A N 1
ATOM 564 C CA . VAL A 1 68 ? 4.863 11.258 9.492 1 98.38 68 VAL A CA 1
ATOM 565 C C . VAL A 1 68 ? 3.641 12.062 9.062 1 98.38 68 VAL A C 1
ATOM 567 O O . VAL A 1 68 ? 2.943 12.648 9.898 1 98.38 68 VAL A O 1
ATOM 570 N N . ALA A 1 69 ? 3.436 12.094 7.82 1 98.12 69 ALA A N 1
ATOM 571 C CA . ALA A 1 69 ? 2.221 12.633 7.215 1 98.12 69 ALA A CA 1
ATOM 572 C C . ALA A 1 69 ? 1.963 12 5.852 1 98.12 69 ALA A C 1
ATOM 574 O O . ALA A 1 69 ? 2.879 11.453 5.227 1 98.12 69 ALA A O 1
ATOM 575 N N . ARG A 1 70 ? 0.76 12.055 5.434 1 98.69 70 ARG A N 1
ATOM 576 C CA . ARG A 1 70 ? 0.375 11.484 4.145 1 98.69 70 ARG A CA 1
ATOM 577 C C . ARG A 1 70 ? -0.528 12.445 3.373 1 98.69 70 ARG A C 1
ATOM 579 O O . ARG A 1 70 ? -1.442 13.039 3.945 1 98.69 70 ARG A O 1
ATOM 586 N N . LEU A 1 71 ? -0.262 12.664 2.127 1 98.5 71 LEU A N 1
ATOM 587 C CA . LEU A 1 71 ? -1.138 13.367 1.195 1 98.5 71 LEU A CA 1
ATOM 588 C C . LEU A 1 71 ? -1.562 12.453 0.052 1 98.5 71 LEU A C 1
ATOM 590 O O . LEU A 1 71 ? -0.777 11.617 -0.402 1 98.5 71 LEU A O 1
ATOM 594 N N . ALA A 1 72 ? -2.75 12.609 -0.421 1 98.19 72 ALA A N 1
ATOM 595 C CA . ALA A 1 72 ? -3.234 11.922 -1.618 1 98.19 72 ALA A CA 1
ATOM 596 C C . ALA A 1 72 ? -4.234 12.789 -2.377 1 98.19 72 ALA A C 1
ATOM 598 O O . ALA A 1 72 ? -4.961 13.586 -1.774 1 98.19 72 ALA A O 1
ATOM 599 N N . PRO A 1 73 ? -4.266 12.625 -3.732 1 97.88 73 PRO A N 1
ATOM 600 C CA . PRO A 1 73 ? -5.211 13.445 -4.5 1 97.88 73 PRO A CA 1
ATOM 601 C C . PRO A 1 73 ? -6.66 12.992 -4.32 1 97.88 73 PRO A C 1
ATOM 603 O O . PRO A 1 73 ? -6.914 11.805 -4.086 1 97.88 73 PRO A O 1
ATOM 606 N N . THR A 1 74 ? -7.594 13.93 -4.453 1 97.56 74 THR A N 1
ATOM 607 C CA . THR A 1 74 ? -9.008 13.586 -4.344 1 97.56 74 THR A CA 1
ATOM 608 C C . THR A 1 74 ? -9.531 13.023 -5.66 1 97.56 74 THR A C 1
ATOM 610 O O . THR A 1 74 ? -10.711 12.688 -5.77 1 97.56 74 THR A O 1
ATOM 613 N N . SER A 1 75 ? -8.641 12.859 -6.605 1 96.12 75 SER A N 1
ATOM 614 C CA . SER A 1 75 ? -9.031 12.25 -7.875 1 96.12 75 SER A CA 1
ATOM 615 C C . SER A 1 75 ? -9.07 10.727 -7.766 1 96.12 75 SER A C 1
ATOM 617 O O . SER A 1 75 ? -9.586 10.047 -8.656 1 96.12 75 SER A O 1
ATOM 619 N N . VAL A 1 76 ? -8.516 10.18 -6.746 1 94.25 76 VAL A N 1
ATOM 620 C CA . VAL A 1 76 ? -8.695 8.773 -6.395 1 94.25 76 VAL A CA 1
ATOM 621 C C . VAL A 1 76 ? -9.531 8.664 -5.121 1 94.25 76 VAL A C 1
ATOM 623 O O . VAL A 1 76 ? -9.875 9.68 -4.508 1 94.25 76 VAL A O 1
ATOM 626 N N . ASN A 1 77 ? -9.867 7.441 -4.809 1 92.94 77 ASN A N 1
ATOM 627 C CA . ASN A 1 77 ? -10.633 7.254 -3.582 1 92.94 77 ASN A CA 1
ATOM 628 C C . ASN A 1 77 ? -9.875 7.758 -2.359 1 92.94 77 ASN A C 1
ATOM 630 O O . ASN A 1 77 ? -8.68 7.508 -2.221 1 92.94 77 ASN A O 1
ATOM 634 N N . TYR A 1 78 ? -10.555 8.523 -1.59 1 95.75 78 TYR A N 1
ATOM 635 C CA . TYR A 1 78 ? -9.922 9.102 -0.409 1 95.75 78 TYR A CA 1
ATOM 636 C C . TYR A 1 78 ? -10.828 8.992 0.807 1 95.75 78 TYR A C 1
ATOM 638 O O . TYR A 1 78 ? -12.016 8.664 0.677 1 95.75 78 TYR A O 1
ATOM 646 N N . MET A 1 79 ? -10.336 9.258 1.921 1 95.75 79 MET A N 1
ATOM 647 C CA . MET A 1 79 ? -10.93 8.883 3.203 1 95.75 79 MET A CA 1
ATOM 648 C C . MET A 1 79 ? -12.219 9.664 3.449 1 95.75 79 MET A C 1
ATOM 650 O O . MET A 1 79 ? -13.258 9.07 3.748 1 95.75 79 MET A O 1
ATOM 654 N N . LEU A 1 80 ? -12.242 10.977 3.352 1 96.06 80 LEU A N 1
ATOM 655 C CA . LEU A 1 80 ? -13.422 11.797 3.598 1 96.06 80 LEU A CA 1
ATOM 656 C C . LEU A 1 80 ? -14.586 11.344 2.723 1 96.06 80 LEU A C 1
ATOM 658 O O . LEU A 1 80 ? -15.734 11.289 3.184 1 96.06 80 LEU A O 1
ATOM 662 N N . GLU A 1 81 ? -14.305 11.047 1.524 1 95.69 81 GLU A N 1
ATOM 663 C CA . GLU A 1 81 ? -15.344 10.617 0.591 1 95.69 81 GLU A CA 1
ATOM 664 C C . GLU A 1 81 ? -15.891 9.242 0.978 1 95.69 81 GLU A C 1
ATOM 666 O O . GLU A 1 81 ? -17.109 9.023 0.943 1 95.69 81 GLU A O 1
ATOM 671 N N . GLU A 1 82 ? -15.031 8.367 1.361 1 94.06 82 GLU A N 1
ATOM 672 C CA . GLU A 1 82 ? -15.438 6.984 1.579 1 94.06 82 GLU A CA 1
ATOM 673 C C . GLU A 1 82 ? -15.961 6.777 2.996 1 94.06 82 GLU A C 1
ATOM 675 O O . GLU A 1 82 ? -16.875 5.984 3.213 1 94.06 82 GLU A O 1
ATOM 680 N N . VAL A 1 83 ? -15.414 7.477 3.975 1 92.62 83 VAL A N 1
ATOM 681 C CA . VAL A 1 83 ? -15.68 7.156 5.375 1 92.62 83 VAL A CA 1
ATOM 682 C C . VAL A 1 83 ? -16.625 8.195 5.973 1 92.62 83 VAL A C 1
ATOM 684 O O . VAL A 1 83 ? -17.531 7.848 6.73 1 92.62 83 VAL A O 1
ATOM 687 N N . TRP A 1 84 ? -16.438 9.484 5.648 1 93.38 84 TRP A N 1
ATOM 688 C CA . TRP A 1 84 ? -17.219 10.539 6.293 1 93.38 84 TRP A CA 1
ATOM 689 C C . TRP A 1 84 ? -17.734 11.531 5.266 1 93.38 84 TRP A C 1
ATOM 691 O O . TRP A 1 84 ? -17.547 12.742 5.406 1 93.38 84 TRP A O 1
ATOM 701 N N . PRO A 1 85 ? -18.469 11.023 4.312 1 92.94 85 PRO A N 1
ATOM 702 C CA . PRO A 1 85 ? -18.938 11.961 3.291 1 92.94 85 PRO A CA 1
ATOM 703 C C . PRO A 1 85 ? -19.891 13.008 3.855 1 92.94 85 PRO A C 1
ATOM 705 O O . PRO A 1 85 ? -19.984 14.117 3.316 1 92.94 85 PRO A O 1
ATOM 708 N N . HIS A 1 86 ? -20.5 12.719 4.949 1 91.62 86 HIS A N 1
ATOM 709 C CA . HIS A 1 86 ? -21.5 13.609 5.551 1 91.62 86 HIS A CA 1
ATOM 710 C C . HIS A 1 86 ? -20.844 14.812 6.199 1 91.62 86 HIS A C 1
ATOM 712 O O . HIS A 1 86 ? -21.516 15.797 6.52 1 91.62 86 HIS A O 1
ATOM 718 N N . MET A 1 87 ? -19.547 14.766 6.34 1 92.5 87 MET A N 1
ATOM 719 C CA . MET A 1 87 ? -18.828 15.828 7.039 1 92.5 87 MET A CA 1
ATOM 720 C C . MET A 1 87 ? -18.469 16.969 6.086 1 92.5 87 MET A C 1
ATOM 722 O O . MET A 1 87 ? -18.031 18.031 6.52 1 92.5 87 MET A O 1
ATOM 726 N N . VAL A 1 88 ? -18.688 16.719 4.82 1 90.75 88 VAL A N 1
ATOM 727 C CA . VAL A 1 88 ? -18.391 17.734 3.82 1 90.75 88 VAL A CA 1
ATOM 728 C C . VAL A 1 88 ? -19.688 18.219 3.174 1 90.75 88 VAL A C 1
ATOM 730 O O . VAL A 1 88 ? -20.25 17.531 2.318 1 90.75 88 VAL A O 1
ATOM 733 N N . GLN A 1 89 ? -20.109 19.422 3.477 1 85.5 89 GLN A N 1
ATOM 734 C CA . GLN A 1 89 ? -21.422 19.844 2.998 1 85.5 89 GLN A CA 1
ATOM 735 C C . GLN A 1 89 ? -21.328 21.172 2.244 1 85.5 89 GLN A C 1
ATOM 737 O O . GLN A 1 89 ? -22.141 21.453 1.369 1 85.5 89 GLN A O 1
ATOM 742 N N . ASP A 1 90 ? -20.328 21.938 2.459 1 83.75 90 ASP A N 1
ATOM 743 C CA . ASP A 1 90 ? -20.281 23.297 1.926 1 83.75 90 ASP A CA 1
ATOM 744 C C . ASP A 1 90 ? -19.766 23.297 0.485 1 83.75 90 ASP A C 1
ATOM 746 O O . ASP A 1 90 ? -20.109 24.188 -0.294 1 83.75 90 ASP A O 1
ATOM 750 N N . ILE A 1 91 ? -18.938 22.5 0.038 1 77.62 91 ILE A N 1
ATOM 751 C CA . ILE A 1 91 ? -18.281 22.547 -1.261 1 77.62 91 ILE A CA 1
ATOM 752 C C . ILE A 1 91 ? -18.531 21.25 -2.021 1 77.62 91 ILE A C 1
ATOM 754 O O . ILE A 1 91 ? -18.109 21.109 -3.174 1 77.62 91 ILE A O 1
ATOM 758 N N . GLY A 1 92 ? -19.297 20.328 -1.365 1 88.5 92 GLY A N 1
ATOM 759 C CA . GLY A 1 92 ? -19.312 18.984 -1.925 1 88.5 92 GLY A CA 1
ATOM 760 C C . GLY A 1 92 ? -17.984 18.266 -1.77 1 88.5 92 GLY A C 1
ATOM 761 O O . GLY A 1 92 ? -16.969 18.875 -1.428 1 88.5 92 GLY A O 1
ATOM 762 N N . LEU A 1 93 ? -17.953 17.016 -2.088 1 92.5 93 LEU A N 1
ATOM 763 C CA . LEU A 1 93 ? -16.719 16.234 -2.035 1 92.5 93 LEU A CA 1
ATOM 764 C C . LEU A 1 93 ? -15.891 16.438 -3.297 1 92.5 93 LEU A C 1
ATOM 766 O O . LEU A 1 93 ? -16.328 16.094 -4.398 1 92.5 93 LEU A O 1
ATOM 770 N N . PRO A 1 94 ? -14.727 17.047 -3.143 1 95.06 94 PRO A N 1
ATOM 771 C CA . PRO A 1 94 ? -13.93 17.344 -4.34 1 95.06 94 PRO A CA 1
ATOM 772 C C . PRO A 1 94 ? -13.43 16.094 -5.047 1 95.06 94 PRO A C 1
ATOM 774 O O . PRO A 1 94 ? -13.211 15.062 -4.402 1 95.06 94 PRO A O 1
ATOM 777 N N . LYS A 1 95 ? -13.305 16.125 -6.312 1 96.06 95 LYS A N 1
ATOM 778 C CA . LYS A 1 95 ? -12.625 15.188 -7.195 1 96.06 95 LYS A CA 1
ATOM 779 C C . LYS A 1 95 ? -11.695 15.914 -8.164 1 96.06 95 LYS A C 1
ATOM 781 O O . LYS A 1 95 ? -12.109 16.297 -9.266 1 96.06 95 LYS A O 1
ATOM 786 N N . SER A 1 96 ? -10.484 16.156 -7.699 1 96.56 96 SER A N 1
ATOM 787 C CA . SER A 1 96 ? -9.57 17.031 -8.43 1 96.56 96 SER A CA 1
ATOM 788 C C . SER A 1 96 ? -8.117 16.672 -8.148 1 96.56 96 SER A C 1
ATOM 790 O O . SER A 1 96 ? -7.773 16.281 -7.027 1 96.56 96 SER A O 1
ATOM 792 N N . ASP A 1 97 ? -7.309 16.859 -9.148 1 96.56 97 ASP A N 1
ATOM 793 C CA . ASP A 1 97 ? -5.871 16.703 -8.961 1 96.56 97 ASP A CA 1
ATOM 794 C C . ASP A 1 97 ? -5.273 17.922 -8.258 1 96.56 97 ASP A C 1
ATOM 796 O O . ASP A 1 97 ? -4.105 17.922 -7.867 1 96.56 97 ASP A O 1
ATOM 800 N N . ARG A 1 98 ? -6.043 18.938 -8.008 1 97.81 98 ARG A N 1
ATOM 801 C CA . ARG A 1 98 ? -5.551 20.172 -7.395 1 97.81 98 ARG A CA 1
ATOM 802 C C . ARG A 1 98 ? -6.004 20.266 -5.941 1 97.81 98 ARG A C 1
ATOM 804 O O . ARG A 1 98 ? -5.73 21.266 -5.27 1 97.81 98 ARG A O 1
ATOM 811 N N . ILE A 1 99 ? -6.773 19.359 -5.504 1 98.25 99 ILE A N 1
ATOM 812 C CA . ILE A 1 99 ? -7.199 19.25 -4.113 1 98.25 99 ILE A CA 1
ATOM 813 C C . ILE A 1 99 ? -6.793 17.906 -3.545 1 98.25 99 ILE A C 1
ATOM 815 O O . ILE A 1 99 ? -7.199 16.859 -4.062 1 98.25 99 ILE A O 1
ATOM 819 N N . TRP A 1 100 ? -5.988 17.938 -2.541 1 98.69 100 TRP A N 1
ATOM 820 C CA . TRP A 1 100 ? -5.484 16.703 -1.938 1 98.69 100 TRP A CA 1
ATOM 821 C C . TRP A 1 100 ? -5.996 16.547 -0.51 1 98.69 100 TRP A C 1
ATOM 823 O O . TRP A 1 100 ? -6.441 17.531 0.106 1 98.69 100 TRP A O 1
ATOM 833 N N . GLU A 1 101 ? -6.023 15.352 -0.062 1 98.62 101 GLU A N 1
ATOM 834 C CA . GLU A 1 101 ? -6.383 15.078 1.327 1 98.62 101 GLU A CA 1
ATOM 835 C C . GLU A 1 101 ? -5.152 14.734 2.158 1 98.62 101 GLU A C 1
ATOM 837 O O . GLU A 1 101 ? -4.305 13.945 1.726 1 98.62 101 GLU A O 1
ATOM 842 N N . GLY A 1 102 ? -5.066 15.375 3.291 1 97.88 102 GLY A N 1
ATOM 843 C CA . GLY A 1 102 ? -4.059 15.023 4.281 1 97.88 102 GLY A CA 1
ATOM 844 C C . GLY A 1 102 ? -4.578 14.078 5.348 1 97.88 102 GLY A C 1
ATOM 845 O O . GLY A 1 102 ? -5.68 14.258 5.863 1 97.88 102 GLY A O 1
ATOM 846 N N . THR A 1 103 ? -3.85 13 5.594 1 97 103 THR A N 1
ATOM 847 C CA . THR A 1 103 ? -4.184 12.016 6.613 1 97 103 THR A CA 1
ATOM 848 C C . THR A 1 103 ? -2.926 11.539 7.336 1 97 103 THR A C 1
ATOM 850 O O . THR A 1 103 ? -1.81 11.758 6.859 1 97 103 THR A O 1
ATOM 853 N N . ARG A 1 104 ? -3.119 10.992 8.531 1 96.62 104 ARG A N 1
ATOM 854 C CA . ARG A 1 104 ? -2.064 10.336 9.289 1 96.62 104 ARG A CA 1
ATOM 855 C C . ARG A 1 104 ? -0.927 11.297 9.602 1 96.62 104 ARG A C 1
ATOM 857 O O . ARG A 1 104 ? 0.242 10.992 9.367 1 96.62 104 ARG A O 1
ATOM 864 N N . PHE A 1 105 ? -1.3 12.477 9.984 1 95.19 105 PHE A N 1
ATOM 865 C CA . PHE A 1 105 ? -0.344 13.445 10.516 1 95.19 105 PHE A CA 1
ATOM 866 C C . PHE A 1 105 ? 0.011 13.117 11.961 1 95.19 105 PHE A C 1
ATOM 868 O O . PHE A 1 105 ? -0.831 13.234 12.852 1 95.19 105 PHE A O 1
ATOM 875 N N . GLY A 1 106 ? 1.258 12.664 12.133 1 94.88 106 GLY A N 1
ATOM 876 C CA . GLY A 1 106 ? 1.624 12.188 13.461 1 94.88 106 GLY A CA 1
ATOM 877 C C . GLY A 1 106 ? 3.064 12.492 13.828 1 94.88 106 GLY A C 1
ATOM 878 O O . GLY A 1 106 ? 3.934 12.547 12.953 1 94.88 106 GLY A O 1
ATOM 879 N N . VAL A 1 107 ? 3.266 12.695 15.102 1 95.94 107 VAL A N 1
ATOM 880 C CA . VAL A 1 107 ? 4.594 12.93 15.656 1 95.94 107 VAL A CA 1
ATOM 881 C C . VAL A 1 107 ? 4.844 11.977 16.828 1 95.94 107 VAL A C 1
ATOM 883 O O . VAL A 1 107 ? 3.928 11.68 17.594 1 95.94 107 VAL A O 1
ATOM 886 N N . ASP A 1 108 ? 6.074 11.523 16.906 1 96.25 108 ASP A N 1
ATOM 887 C CA . ASP A 1 108 ? 6.477 10.664 18.016 1 96.25 108 ASP A CA 1
ATOM 888 C C . ASP A 1 108 ? 6.242 11.352 19.359 1 96.25 108 ASP A C 1
ATOM 890 O O . ASP A 1 108 ? 6.918 12.328 19.688 1 96.25 108 ASP A O 1
ATOM 894 N N . ARG A 1 109 ? 5.465 10.797 20.188 1 92.75 109 ARG A N 1
ATOM 895 C CA . ARG A 1 109 ? 5.035 11.445 21.422 1 92.75 109 ARG A CA 1
ATOM 896 C C . ARG A 1 109 ? 6.055 11.219 22.531 1 92.75 109 ARG A C 1
ATOM 898 O O . ARG A 1 109 ? 5.977 11.859 23.594 1 92.75 109 ARG A O 1
ATOM 905 N N . ASP A 1 110 ? 6.992 10.398 22.312 1 93.56 110 ASP A N 1
ATOM 906 C CA . ASP A 1 110 ? 8.031 10.148 23.312 1 93.56 110 ASP A CA 1
ATOM 907 C C . ASP A 1 110 ? 9.062 11.273 23.312 1 93.56 110 ASP A C 1
ATOM 909 O O . ASP A 1 110 ? 9.859 11.383 24.25 1 93.56 110 ASP A O 1
ATOM 913 N N . LEU A 1 111 ? 9.016 12.156 22.328 1 94.75 111 LEU A N 1
ATOM 914 C CA . LEU A 1 111 ? 9.945 13.273 22.234 1 94.75 111 LEU A CA 1
ATOM 915 C C . LEU A 1 111 ? 9.523 14.414 23.156 1 94.75 111 LEU A C 1
ATOM 917 O O . LEU A 1 111 ? 8.359 14.484 23.578 1 94.75 111 LEU A O 1
ATOM 921 N N . ASP A 1 112 ? 10.461 15.25 23.484 1 95.12 112 ASP A N 1
ATOM 922 C CA . ASP A 1 112 ? 10.117 16.438 24.281 1 95.12 112 ASP A CA 1
ATOM 923 C C . ASP A 1 112 ? 9.297 17.422 23.453 1 95.12 112 ASP A C 1
ATOM 925 O O . ASP A 1 112 ? 9.328 17.391 22.219 1 95.12 112 ASP A O 1
ATOM 929 N N . PRO A 1 113 ? 8.617 18.266 24.125 1 94.25 113 PRO A N 1
ATOM 930 C CA . PRO A 1 113 ? 7.711 19.203 23.453 1 94.25 113 PRO A CA 1
ATOM 931 C C . PRO A 1 113 ? 8.422 20.078 22.422 1 94.25 113 PRO A C 1
ATOM 933 O O . PRO A 1 113 ? 7.855 20.391 21.375 1 94.25 113 PRO A O 1
ATOM 936 N N . LYS A 1 114 ? 9.57 20.484 22.734 1 94.81 114 LYS A N 1
ATOM 937 C CA . LYS A 1 114 ? 10.297 21.344 21.812 1 94.81 114 LYS A CA 1
ATOM 938 C C . LYS A 1 114 ? 10.594 20.641 20.5 1 94.81 114 LYS A C 1
ATOM 940 O O . LYS A 1 114 ? 10.391 21.203 19.422 1 94.81 114 LYS A O 1
ATOM 945 N N . GLN A 1 115 ? 11.062 19.453 20.609 1 94.38 115 GLN A N 1
ATOM 946 C CA . GLN A 1 115 ? 11.359 18.656 19.406 1 94.38 115 GLN A CA 1
ATOM 947 C C . GLN A 1 115 ? 10.086 18.344 18.625 1 94.38 115 GLN A C 1
ATOM 949 O O . GLN A 1 115 ? 10.078 18.406 17.391 1 94.38 115 GLN A O 1
ATOM 954 N N . ARG A 1 116 ? 9.086 18.016 19.328 1 95.5 116 ARG A N 1
ATOM 955 C CA . ARG A 1 116 ? 7.805 17.75 18.672 1 95.5 116 ARG A CA 1
ATOM 956 C C . ARG A 1 116 ? 7.328 18.953 17.891 1 95.5 116 ARG A C 1
ATOM 958 O O . ARG A 1 116 ? 6.871 18.828 16.75 1 95.5 116 ARG A O 1
ATOM 965 N N . ASN A 1 117 ? 7.469 20.047 18.516 1 93.75 117 ASN A N 1
ATOM 966 C CA . ASN A 1 117 ? 7.059 21.281 17.859 1 93.75 117 ASN A CA 1
ATOM 967 C C . ASN A 1 117 ? 7.871 21.547 16.609 1 93.75 117 ASN A C 1
ATOM 969 O O . ASN A 1 117 ? 7.328 22 15.594 1 93.75 117 ASN A O 1
ATOM 973 N N . THR A 1 118 ? 9.109 21.312 16.688 1 94.19 118 THR A N 1
ATOM 974 C CA . THR A 1 118 ? 9.969 21.469 15.516 1 94.19 118 THR A CA 1
ATOM 975 C C . THR A 1 118 ? 9.516 20.562 14.383 1 94.19 118 THR A C 1
ATOM 977 O O . THR A 1 118 ? 9.422 21 13.234 1 94.19 118 THR A O 1
ATOM 980 N N . ILE A 1 119 ? 9.234 19.344 14.68 1 95.56 119 ILE A N 1
ATOM 981 C CA . ILE A 1 119 ? 8.797 18.375 13.688 1 95.56 119 ILE A CA 1
ATOM 982 C C . ILE A 1 119 ? 7.484 18.828 13.055 1 95.56 119 ILE A C 1
ATOM 984 O O . ILE A 1 119 ? 7.328 18.797 11.836 1 95.56 119 ILE A O 1
ATOM 988 N N . VAL A 1 120 ? 6.559 19.281 13.875 1 94.75 120 VAL A N 1
ATOM 989 C CA . VAL A 1 120 ? 5.273 19.766 13.383 1 94.75 120 VAL A CA 1
ATOM 990 C C . VAL A 1 120 ? 5.492 20.922 12.406 1 94.75 120 VAL A C 1
ATOM 992 O O . VAL A 1 120 ? 4.949 20.922 11.297 1 94.75 120 VAL A O 1
ATOM 995 N N . LYS A 1 121 ? 6.297 21.859 12.805 1 94.38 121 LYS A N 1
ATOM 996 C CA . LYS A 1 121 ? 6.578 23.016 11.969 1 94.38 121 LYS A CA 1
ATOM 997 C C . LYS A 1 121 ? 7.168 22.594 10.625 1 94.38 121 LYS A C 1
ATOM 999 O O . LYS A 1 121 ? 6.777 23.125 9.578 1 94.38 121 LYS A O 1
ATOM 1004 N N . GLU A 1 122 ? 8.016 21.688 10.664 1 94.81 122 GLU A N 1
ATOM 1005 C CA . GLU A 1 122 ? 8.68 21.25 9.438 1 94.81 122 GLU A CA 1
ATOM 1006 C C . GLU A 1 122 ? 7.742 20.438 8.562 1 94.81 122 GLU A C 1
ATOM 1008 O O . GLU A 1 122 ? 7.789 20.531 7.332 1 94.81 122 GLU A O 1
ATOM 1013 N N . LEU A 1 123 ? 6.918 19.625 9.141 1 95.94 123 LEU A N 1
ATOM 1014 C CA . LEU A 1 123 ? 5.934 18.875 8.359 1 95.94 123 LEU A CA 1
ATOM 1015 C C . LEU A 1 123 ? 4.922 19.828 7.719 1 95.94 123 LEU A C 1
ATOM 1017 O O . LEU A 1 123 ? 4.527 19.625 6.566 1 95.94 123 LEU A O 1
ATOM 1021 N N . VAL A 1 124 ? 4.516 20.812 8.477 1 94.69 124 VAL A N 1
ATOM 1022 C CA . VAL A 1 124 ? 3.6 21.812 7.945 1 94.69 124 VAL A CA 1
ATOM 1023 C C . VAL A 1 124 ? 4.234 22.516 6.75 1 94.69 124 VAL A C 1
ATOM 1025 O O . VAL A 1 124 ? 3.615 22.641 5.691 1 94.69 124 VAL A O 1
ATOM 1028 N N . CYS A 1 125 ? 5.41 22.906 6.926 1 93.81 125 CYS A N 1
ATOM 1029 C CA . CYS A 1 125 ? 6.133 23.562 5.84 1 93.81 125 CYS A CA 1
ATOM 1030 C C . CYS A 1 125 ? 6.281 22.625 4.645 1 93.81 125 CYS A C 1
ATOM 1032 O O . CYS A 1 125 ? 6.074 23.031 3.5 1 93.81 125 CYS A O 1
ATOM 1034 N N . ALA A 1 126 ? 6.605 21.422 4.863 1 95.06 126 ALA A N 1
ATOM 1035 C CA . ALA A 1 126 ? 6.773 20.438 3.805 1 95.06 126 ALA A CA 1
ATOM 1036 C C . ALA A 1 126 ? 5.48 20.266 3.01 1 95.06 126 ALA A C 1
ATOM 1038 O O . ALA A 1 126 ? 5.512 20.156 1.781 1 95.06 126 ALA A O 1
ATOM 1039 N N . TYR A 1 127 ? 4.367 20.234 3.73 1 96.25 127 TYR A N 1
ATOM 1040 C CA . TYR A 1 127 ? 3.068 20.125 3.078 1 96.25 127 TYR A CA 1
ATOM 1041 C C . TYR A 1 127 ? 2.879 21.25 2.057 1 96.25 127 TYR A C 1
ATOM 1043 O O . TYR A 1 127 ? 2.537 20.984 0.901 1 96.25 127 TYR A O 1
ATOM 1051 N N . ILE A 1 128 ? 3.137 22.391 2.482 1 95.12 128 ILE A N 1
ATOM 1052 C CA . ILE A 1 128 ? 2.881 23.562 1.646 1 95.12 128 ILE A CA 1
ATOM 1053 C C . ILE A 1 128 ? 3.881 23.594 0.491 1 95.12 128 ILE A C 1
ATOM 1055 O O . ILE A 1 128 ? 3.506 23.875 -0.652 1 95.12 128 ILE A O 1
ATOM 1059 N N . GLU A 1 129 ? 5.117 23.359 0.787 1 93.94 129 GLU A N 1
ATOM 1060 C CA . GLU A 1 129 ? 6.121 23.312 -0.27 1 93.94 129 GLU A CA 1
ATOM 1061 C C . GLU A 1 129 ? 5.746 22.297 -1.343 1 93.94 129 GLU A C 1
ATOM 1063 O O . GLU A 1 129 ? 5.801 22.594 -2.537 1 93.94 129 GLU A O 1
ATOM 1068 N N . TYR A 1 130 ? 5.398 21.156 -0.891 1 95.69 130 TYR A N 1
ATOM 1069 C CA . TYR A 1 130 ? 4.996 20.109 -1.834 1 95.69 130 TYR A CA 1
ATOM 1070 C C . TYR A 1 130 ? 3.791 20.562 -2.652 1 95.69 130 TYR A C 1
ATOM 1072 O O . TYR A 1 130 ? 3.74 20.344 -3.863 1 95.69 130 TYR A O 1
ATOM 1080 N N . ALA A 1 131 ? 2.805 21.109 -1.987 1 96.62 131 ALA A N 1
ATOM 1081 C CA . ALA A 1 131 ? 1.584 21.562 -2.65 1 96.62 131 ALA A CA 1
ATOM 1082 C C . ALA A 1 131 ? 1.897 22.562 -3.76 1 96.62 131 ALA A C 1
ATOM 1084 O O . ALA A 1 131 ? 1.41 22.422 -4.883 1 96.62 131 ALA A O 1
ATOM 1085 N N . ILE A 1 132 ? 2.697 23.453 -3.465 1 93.69 132 ILE A N 1
ATOM 1086 C CA . ILE A 1 132 ? 3.047 24.5 -4.426 1 93.69 132 ILE A CA 1
ATOM 1087 C C . ILE A 1 132 ? 3.789 23.875 -5.609 1 93.69 132 ILE A C 1
ATOM 1089 O O . ILE A 1 132 ? 3.461 24.141 -6.766 1 93.69 132 ILE A O 1
ATOM 1093 N N . LEU A 1 133 ? 4.703 23.031 -5.34 1 91.75 133 LEU A N 1
ATOM 1094 C CA . LEU A 1 133 ? 5.52 22.391 -6.371 1 91.75 133 LEU A CA 1
ATOM 1095 C C . LEU A 1 133 ? 4.656 21.547 -7.297 1 91.75 133 LEU A C 1
ATOM 1097 O O . LEU A 1 133 ? 5.008 21.344 -8.461 1 91.75 133 LEU A O 1
ATOM 1101 N N . ASN A 1 134 ? 3.523 21.109 -6.789 1 94.38 134 ASN A N 1
ATOM 1102 C CA . ASN A 1 134 ? 2.736 20.141 -7.555 1 94.38 134 ASN A CA 1
ATOM 1103 C C . ASN A 1 134 ? 1.389 20.734 -7.969 1 94.38 134 ASN A C 1
ATOM 1105 O O . ASN A 1 134 ? 0.493 20 -8.391 1 94.38 134 ASN A O 1
ATOM 1109 N N . GLY A 1 135 ? 1.188 21.969 -7.809 1 95.56 135 GLY A N 1
ATOM 1110 C CA . GLY A 1 135 ? -0.006 22.641 -8.281 1 95.56 135 GLY A CA 1
ATOM 1111 C C . GLY A 1 135 ? -1.246 22.297 -7.477 1 95.56 135 GLY A C 1
ATOM 1112 O O . GLY A 1 135 ? -2.348 22.234 -8.023 1 95.56 135 GLY A O 1
ATOM 1113 N N . ILE A 1 136 ? -1.049 22.031 -6.219 1 97.25 136 ILE A N 1
ATOM 1114 C CA . ILE A 1 136 ? -2.16 21.75 -5.32 1 97.25 136 ILE A CA 1
ATOM 1115 C C . ILE A 1 136 ? -2.672 23.047 -4.699 1 97.25 136 ILE A C 1
ATOM 1117 O O . ILE A 1 136 ? -1.906 23.781 -4.082 1 97.25 136 ILE A O 1
ATOM 1121 N N . ASP A 1 137 ? -3.949 23.281 -4.805 1 97.94 137 ASP A N 1
ATOM 1122 C CA . ASP A 1 137 ? -4.543 24.531 -4.332 1 97.94 137 ASP A CA 1
ATOM 1123 C C . ASP A 1 137 ? -4.957 24.422 -2.867 1 97.94 137 ASP A C 1
ATOM 1125 O O . ASP A 1 137 ? -4.832 25.391 -2.109 1 97.94 137 ASP A O 1
ATOM 1129 N N . ASP A 1 138 ? -5.441 23.219 -2.57 1 97.94 138 ASP A N 1
ATOM 1130 C CA . ASP A 1 138 ? -5.969 23.031 -1.222 1 97.94 138 ASP A CA 1
ATOM 1131 C C . ASP A 1 138 ? -5.656 21.625 -0.705 1 97.94 138 ASP A C 1
ATOM 1133 O O . ASP A 1 138 ? -5.672 20.656 -1.469 1 97.94 138 ASP A O 1
ATOM 1137 N N . ILE A 1 139 ? -5.43 21.609 0.518 1 98.06 139 ILE A N 1
ATOM 1138 C CA . ILE A 1 139 ? -5.387 20.344 1.24 1 98.06 139 ILE A CA 1
ATOM 1139 C C . ILE A 1 139 ? -6.586 20.25 2.182 1 98.06 139 ILE A C 1
ATOM 1141 O O . ILE A 1 139 ? -6.844 21.172 2.963 1 98.06 139 ILE A O 1
ATOM 1145 N N . ILE A 1 140 ? -7.34 19.172 2.07 1 97.69 140 ILE A N 1
ATOM 1146 C CA . ILE A 1 140 ? -8.492 19 2.949 1 97.69 140 ILE A CA 1
ATOM 1147 C C . ILE A 1 140 ? -8.211 17.875 3.939 1 97.69 140 ILE A C 1
ATOM 1149 O O . ILE A 1 140 ? -7.277 17.078 3.754 1 97.69 140 ILE A O 1
ATOM 1153 N N . GLY A 1 141 ? -8.977 17.797 4.98 1 96.69 141 GLY A N 1
ATOM 1154 C CA . GLY A 1 141 ? -8.867 16.734 5.957 1 96.69 141 GLY A CA 1
ATOM 1155 C C . GLY A 1 141 ? -9.891 16.844 7.074 1 96.69 141 GLY A C 1
ATOM 1156 O O . GLY A 1 141 ? -10.703 17.766 7.09 1 96.69 141 GLY A O 1
ATOM 1157 N N . VAL A 1 142 ? -9.891 15.82 7.902 1 95.38 142 VAL A N 1
ATOM 1158 C CA . VAL A 1 142 ? -10.727 15.797 9.094 1 95.38 142 VAL A CA 1
ATOM 1159 C C . VAL A 1 142 ? -9.859 15.617 10.336 1 95.38 142 VAL A C 1
ATOM 1161 O O . VAL A 1 142 ? -8.945 14.789 10.352 1 95.38 142 VAL A O 1
ATOM 1164 N N . MET A 1 143 ? -10.109 16.484 11.32 1 92.19 143 MET A N 1
ATOM 1165 C CA . MET A 1 143 ? -9.383 16.422 12.586 1 92.19 143 MET A CA 1
ATOM 1166 C C . MET A 1 143 ? -10.211 17.016 13.719 1 92.19 143 MET A C 1
ATOM 1168 O O . MET A 1 143 ? -11.188 17.734 13.477 1 92.19 143 MET A O 1
ATOM 1172 N N . PRO A 1 144 ? -9.758 16.656 14.914 1 90.25 144 PRO A N 1
ATOM 1173 C CA . PRO A 1 144 ? -10.344 17.391 16.031 1 90.25 144 PRO A CA 1
ATOM 1174 C C . PRO A 1 144 ? -10.18 18.906 15.898 1 90.25 144 PRO A C 1
ATOM 1176 O O . PRO A 1 144 ? -9.125 19.375 15.469 1 90.25 144 PRO A O 1
ATOM 1179 N N . VAL A 1 145 ? -11.164 19.594 16.328 1 90.69 145 VAL A N 1
ATOM 1180 C CA . VAL A 1 145 ? -11.227 21.031 16.156 1 90.69 145 VAL A CA 1
ATOM 1181 C C . VAL A 1 145 ? -10 21.688 16.797 1 90.69 145 VAL A C 1
ATOM 1183 O O . VAL A 1 145 ? -9.406 22.609 16.219 1 90.69 145 VAL A O 1
ATOM 1186 N N . GLY A 1 146 ? -9.594 21.188 17.938 1 87.38 146 GLY A N 1
ATOM 1187 C CA . GLY A 1 146 ? -8.453 21.766 18.641 1 87.38 146 GLY A CA 1
ATOM 1188 C C . GLY A 1 146 ? -7.148 21.609 17.875 1 87.38 146 GLY A C 1
ATOM 1189 O O . GLY A 1 146 ? -6.262 22.453 17.984 1 87.38 146 GLY A O 1
ATOM 1190 N N . ILE A 1 147 ? -7.051 20.641 17.031 1 86.81 147 ILE A N 1
ATOM 1191 C CA . ILE A 1 147 ? -5.828 20.359 16.297 1 86.81 147 ILE A CA 1
ATOM 1192 C C . ILE A 1 147 ? -5.668 21.375 15.156 1 86.81 147 ILE A C 1
ATOM 1194 O O . ILE A 1 147 ? -4.559 21.828 14.875 1 86.81 147 ILE A O 1
ATOM 1198 N N . TRP A 1 148 ? -6.715 21.734 14.516 1 89.44 148 TRP A N 1
ATOM 1199 C CA . TRP A 1 148 ? -6.664 22.719 13.438 1 89.44 148 TRP A CA 1
ATOM 1200 C C . TRP A 1 148 ? -6.051 24.031 13.93 1 89.44 148 TRP A C 1
ATOM 1202 O O . TRP A 1 148 ? -5.238 24.641 13.227 1 89.44 148 TRP A O 1
ATOM 1212 N N . ARG A 1 149 ? -6.426 24.359 15.039 1 84.56 149 ARG A N 1
ATOM 1213 C CA . ARG A 1 149 ? -5.914 25.594 15.609 1 84.56 149 ARG A CA 1
ATOM 1214 C C . ARG A 1 149 ? -4.488 25.422 16.125 1 84.56 149 ARG A C 1
ATOM 1216 O O . ARG A 1 149 ? -3.6 26.203 15.766 1 84.56 149 ARG A O 1
ATOM 1223 N N . ALA A 1 150 ? -4.285 24.406 16.891 1 84.94 150 ALA A N 1
ATOM 1224 C CA . ALA A 1 150 ? -3.031 24.219 17.609 1 84.94 150 ALA A CA 1
ATOM 1225 C C . ALA A 1 150 ? -1.888 23.906 16.656 1 84.94 150 ALA A C 1
ATOM 1227 O O . ALA A 1 150 ? -0.735 24.25 16.922 1 84.94 150 ALA A O 1
ATOM 1228 N N . VAL A 1 151 ? -2.227 23.328 15.555 1 86 151 VAL A N 1
ATOM 1229 C CA . VAL A 1 151 ? -1.179 22.859 14.656 1 86 151 VAL A CA 1
ATOM 1230 C C . VAL A 1 151 ? -1.067 23.781 13.453 1 86 151 VAL A C 1
ATOM 1232 O O . VAL A 1 151 ? 0.009 24.312 13.172 1 86 151 VAL A O 1
ATOM 1235 N N . PHE A 1 152 ? -2.1 24.141 12.836 1 88.56 152 PHE A N 1
ATOM 1236 C CA . PHE A 1 152 ? -2.01 24.797 11.531 1 88.56 152 PHE A CA 1
ATOM 1237 C C . PHE A 1 152 ? -2.172 26.297 11.672 1 88.56 152 PHE A C 1
ATOM 1239 O O . PHE A 1 152 ? -1.314 27.062 11.227 1 88.56 152 PHE A O 1
ATOM 1246 N N . ALA A 1 153 ? -3.209 26.688 12.406 1 87.75 153 ALA A N 1
ATOM 1247 C CA . ALA A 1 153 ? -3.439 28.125 12.547 1 87.75 153 ALA A CA 1
ATOM 1248 C C . ALA A 1 153 ? -2.285 28.797 13.289 1 87.75 153 ALA A C 1
ATOM 1250 O O . ALA A 1 153 ? -1.86 29.891 12.922 1 87.75 153 ALA A O 1
ATOM 1251 N N . ARG A 1 154 ? -1.811 28.172 14.258 1 88.56 154 ARG A N 1
ATOM 1252 C CA . ARG A 1 154 ? -0.714 28.719 15.047 1 88.56 154 ARG A CA 1
ATOM 1253 C C . ARG A 1 154 ? 0.546 28.875 14.203 1 88.56 154 ARG A C 1
ATOM 1255 O O . ARG A 1 154 ? 1.379 29.75 14.484 1 88.56 154 ARG A O 1
ATOM 1262 N N . ASN A 1 155 ? 0.641 28.109 13.211 1 90.12 155 ASN A N 1
ATOM 1263 C CA . ASN A 1 155 ? 1.813 28.188 12.344 1 90.12 155 ASN A CA 1
ATOM 1264 C C . ASN A 1 155 ? 1.541 29.016 11.102 1 90.12 155 ASN A C 1
ATOM 1266 O O . ASN A 1 155 ? 2.324 29 10.148 1 90.12 155 ASN A O 1
ATOM 1270 N N . GLY A 1 156 ? 0.446 29.734 11.102 1 90.31 156 GLY A N 1
ATOM 1271 C CA . GLY A 1 156 ? 0.179 30.688 10.031 1 90.31 156 GLY A CA 1
ATOM 1272 C C . GLY A 1 156 ? -0.602 30.094 8.883 1 90.31 156 GLY A C 1
ATOM 1273 O O . GLY A 1 156 ? -0.688 30.688 7.805 1 90.31 156 GLY A O 1
ATOM 1274 N N . TRP A 1 157 ? -1.025 28.922 9.039 1 93.81 157 TRP A N 1
ATOM 1275 C CA . TRP A 1 157 ? -1.806 28.219 8.023 1 93.81 157 TRP A CA 1
ATOM 1276 C C . TRP A 1 157 ? -3.275 28.156 8.414 1 93.81 157 TRP A C 1
ATOM 1278 O O . TRP A 1 157 ? -3.723 27.156 8.992 1 93.81 157 TRP A O 1
ATOM 1288 N N . LYS A 1 158 ? -4.008 29.156 8.031 1 91.75 158 LYS A N 1
ATOM 1289 C CA . LYS A 1 158 ? -5.402 29.281 8.453 1 91.75 158 LYS A CA 1
ATOM 1290 C C . LYS A 1 158 ? -6.301 28.344 7.645 1 91.75 158 LYS A C 1
ATOM 1292 O O . LYS A 1 158 ? -6.285 28.375 6.41 1 91.75 158 LYS A O 1
ATOM 1297 N N . SER A 1 159 ? -7.004 27.547 8.344 1 94.06 159 SER A N 1
ATOM 1298 C CA . SER A 1 159 ? -7.922 26.609 7.711 1 94.06 159 SER A CA 1
ATOM 1299 C C . SER A 1 159 ? -9.32 27.203 7.566 1 94.06 159 SER A C 1
ATOM 1301 O O . SER A 1 159 ? -9.648 28.188 8.242 1 94.06 159 SER A O 1
ATOM 1303 N N . GLU A 1 160 ? -10.094 26.703 6.676 1 93.75 160 GLU A N 1
ATOM 1304 C CA . GLU A 1 160 ? -11.508 27 6.484 1 93.75 160 GLU A CA 1
ATOM 1305 C C . GLU A 1 160 ? -12.359 25.75 6.629 1 93.75 160 GLU A C 1
ATOM 1307 O O . GLU A 1 160 ? -12.156 24.766 5.918 1 93.75 160 GLU A O 1
ATOM 1312 N N . THR A 1 161 ? -13.344 25.828 7.523 1 94.5 161 THR A N 1
ATOM 1313 C CA . THR A 1 161 ? -14.219 24.672 7.715 1 94.5 161 THR A CA 1
ATOM 1314 C C . THR A 1 161 ? -15.07 24.422 6.473 1 94.5 161 THR A C 1
ATOM 1316 O O . THR A 1 161 ? -15.531 25.375 5.836 1 94.5 161 THR A O 1
ATOM 1319 N N . ILE A 1 162 ? -15.32 23.172 6.168 1 95 162 ILE A N 1
ATOM 1320 C CA . ILE A 1 162 ? -16.062 22.875 4.949 1 95 162 ILE A CA 1
ATOM 1321 C C . ILE A 1 162 ? -17.281 22.016 5.289 1 95 162 ILE A C 1
ATOM 1323 O O . ILE A 1 162 ? -17.891 21.406 4.406 1 95 162 ILE A O 1
ATOM 1327 N N . GLY A 1 163 ? -17.625 21.891 6.504 1 93.44 163 GLY A N 1
ATOM 1328 C CA . GLY A 1 163 ? -18.797 21.188 6.996 1 93.44 163 GLY A CA 1
ATOM 1329 C C . GLY A 1 163 ? -19.047 21.422 8.477 1 93.44 163 GLY A C 1
ATOM 1330 O O . GLY A 1 163 ? -18.344 22.203 9.117 1 93.44 163 GLY A O 1
ATOM 1331 N N . PRO A 1 164 ? -20.047 20.766 8.93 1 92.19 164 PRO A N 1
ATOM 1332 C CA . PRO A 1 164 ? -20.391 20.953 10.336 1 92.19 164 PRO A CA 1
ATOM 1333 C C . PRO A 1 164 ? -19.453 20.219 11.281 1 92.19 164 PRO A C 1
ATOM 1335 O O . PRO A 1 164 ? -18.781 19.266 10.875 1 92.19 164 PRO A O 1
ATOM 1338 N N . VAL A 1 165 ? -19.422 20.688 12.492 1 93.69 165 VAL A N 1
ATOM 1339 C CA . VAL A 1 165 ? -18.719 19.969 13.547 1 93.69 165 VAL A CA 1
ATOM 1340 C C . VAL A 1 165 ? -19.5 18.719 13.93 1 93.69 165 VAL A C 1
ATOM 1342 O O . VAL A 1 165 ? -20.734 18.766 14.055 1 93.69 165 VAL A O 1
ATOM 1345 N N . TRP A 1 166 ? -18.75 17.625 13.961 1 92.12 166 TRP A N 1
ATOM 1346 C CA . TRP A 1 166 ? -19.344 16.344 14.352 1 92.12 166 TRP A CA 1
ATOM 1347 C C . TRP A 1 166 ? -18.766 15.859 15.68 1 92.12 166 TRP A C 1
ATOM 1349 O O . TRP A 1 166 ? -17.547 15.789 15.852 1 92.12 166 TRP A O 1
ATOM 1359 N N . ARG A 1 167 ? -19.703 15.539 16.562 1 90.69 167 ARG A N 1
ATOM 1360 C CA . ARG A 1 167 ? -19.266 15.016 17.844 1 90.69 167 ARG A CA 1
ATOM 1361 C C . ARG A 1 167 ? -19.266 13.492 17.844 1 90.69 167 ARG A C 1
ATOM 1363 O O . ARG A 1 167 ? -20.297 12.867 17.562 1 90.69 167 ARG A O 1
ATOM 1370 N N . GLU A 1 168 ? -18.125 12.953 18 1 84.25 168 GLU A N 1
ATOM 1371 C CA . GLU A 1 168 ? -17.969 11.508 18.094 1 84.25 168 GLU A CA 1
ATOM 1372 C C . GLU A 1 168 ? -17.094 11.125 19.297 1 84.25 168 GLU A C 1
ATOM 1374 O O . GLU A 1 168 ? -15.961 11.586 19.422 1 84.25 168 GLU A O 1
ATOM 1379 N N . ASP A 1 169 ? -17.641 10.227 20.219 1 82.25 169 ASP A N 1
ATOM 1380 C CA . ASP A 1 169 ? -16.938 9.742 21.391 1 82.25 169 ASP A CA 1
ATOM 1381 C C . ASP A 1 169 ? -16.359 10.898 22.203 1 82.25 169 ASP A C 1
ATOM 1383 O O . ASP A 1 169 ? -15.203 10.859 22.625 1 82.25 169 ASP A O 1
ATOM 1387 N N . GLY A 1 170 ? -17.062 12.008 22.25 1 86.88 170 GLY A N 1
ATOM 1388 C CA . GLY A 1 170 ? -16.688 13.141 23.094 1 86.88 170 GLY A CA 1
ATOM 1389 C C . GLY A 1 170 ? -15.688 14.07 22.422 1 86.88 170 GLY A C 1
ATOM 1390 O O . GLY A 1 170 ? -15.219 15.023 23.031 1 86.88 170 GLY A O 1
ATOM 1391 N N . ILE A 1 171 ? -15.328 13.766 21.219 1 88.38 171 ILE A N 1
ATOM 1392 C CA . ILE A 1 171 ? -14.375 14.594 20.5 1 88.38 171 ILE A CA 1
ATOM 1393 C C . ILE A 1 171 ? -15.094 15.336 19.375 1 88.38 171 ILE A C 1
ATOM 1395 O O . ILE A 1 171 ? -15.875 14.742 18.625 1 88.38 171 ILE A O 1
ATOM 1399 N N . ASP A 1 172 ? -14.852 16.672 19.281 1 93.69 172 ASP A N 1
ATOM 1400 C CA . ASP A 1 172 ? -15.391 17.469 18.188 1 93.69 172 ASP A CA 1
ATOM 1401 C C . ASP A 1 172 ? -14.492 17.391 16.953 1 93.69 172 ASP A C 1
ATOM 1403 O O . ASP A 1 172 ? -13.367 17.891 16.969 1 93.69 172 ASP A O 1
ATOM 1407 N N . LEU A 1 173 ? -15.094 16.75 15.906 1 94.5 173 LEU A N 1
ATOM 1408 C CA . LEU A 1 173 ? -14.383 16.625 14.641 1 94.5 173 LEU A CA 1
ATOM 1409 C C . LEU A 1 173 ? -14.945 17.578 13.602 1 94.5 173 LEU A C 1
ATOM 1411 O O . LEU A 1 173 ? -16.141 17.875 13.602 1 94.5 173 LEU A O 1
ATOM 1415 N N . VAL A 1 174 ? -14.102 18.078 12.742 1 95.5 174 VAL A N 1
ATOM 1416 C CA . VAL A 1 174 ? -14.586 18.922 11.664 1 95.5 174 VAL A CA 1
ATOM 1417 C C . VAL A 1 174 ? -13.711 18.75 10.43 1 95.5 174 VAL A C 1
ATOM 1419 O O . VAL A 1 174 ? -12.508 18.5 10.539 1 95.5 174 VAL A O 1
ATOM 1422 N N . ALA A 1 175 ? -14.359 18.75 9.289 1 96.5 175 ALA A N 1
ATOM 1423 C CA . ALA A 1 175 ? -13.633 18.797 8.023 1 96.5 175 ALA A CA 1
ATOM 1424 C C . ALA A 1 175 ? -13.281 20.219 7.645 1 96.5 175 ALA A C 1
ATOM 1426 O O . ALA A 1 175 ? -14.094 21.141 7.812 1 96.5 175 ALA A O 1
ATOM 1427 N N . ALA A 1 176 ? -12.078 20.422 7.176 1 96.25 176 ALA A N 1
ATOM 1428 C CA . ALA A 1 176 ? -11.6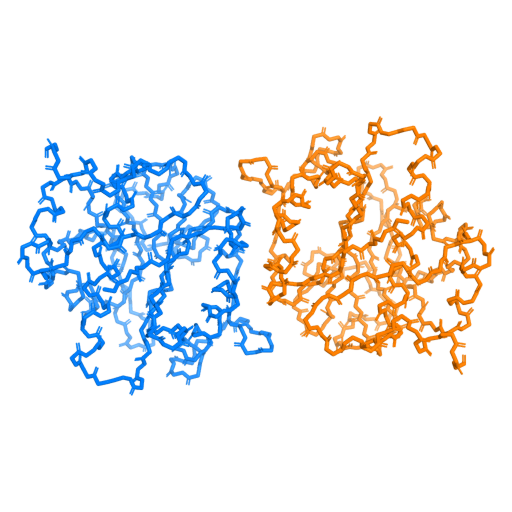33 21.766 6.793 1 96.25 176 ALA A CA 1
ATOM 1429 C C . ALA A 1 176 ? -10.664 21.703 5.617 1 96.25 176 ALA A C 1
ATOM 1431 O O . ALA A 1 176 ? -10.273 20.625 5.184 1 96.25 176 ALA A O 1
ATOM 1432 N N . LYS A 1 177 ? -10.445 22.828 5.031 1 96.25 177 LYS A N 1
ATOM 1433 C CA . LYS A 1 177 ? -9.469 22.953 3.949 1 96.25 177 LYS A CA 1
ATOM 1434 C C . LYS A 1 177 ? -8.383 23.953 4.297 1 96.25 177 LYS A C 1
ATOM 1436 O O . LYS A 1 177 ? -8.641 24.953 4.988 1 96.25 177 LYS A O 1
ATOM 1441 N N . LEU A 1 178 ? -7.184 23.703 3.893 1 96.88 178 LEU A N 1
ATOM 1442 C CA . LEU A 1 178 ? -5.992 24.531 4.012 1 96.88 178 LEU A CA 1
ATOM 1443 C C . LEU A 1 178 ? -5.547 25.047 2.645 1 96.88 178 LEU A C 1
ATOM 1445 O O . LEU A 1 178 ? -5.125 24.25 1.794 1 96.88 178 LEU A O 1
ATOM 1449 N N . PRO A 1 179 ? -5.641 26.328 2.455 1 97.38 179 PRO A N 1
ATOM 1450 C CA . PRO A 1 179 ? -5.188 26.859 1.165 1 97.38 179 PRO A CA 1
ATOM 1451 C C . PRO A 1 179 ? -3.67 26.797 1.006 1 97.38 179 PRO A C 1
ATOM 1453 O O . PRO A 1 179 ? -2.936 27.047 1.965 1 97.38 179 PRO A O 1
ATOM 1456 N N . CYS A 1 180 ? -3.26 26.453 -0.203 1 97.25 180 CYS A N 1
ATOM 1457 C CA . CYS A 1 180 ? -1.833 26.391 -0.499 1 97.25 180 CYS A CA 1
ATOM 1458 C C . CYS A 1 180 ? -1.441 27.422 -1.544 1 97.25 180 CYS A C 1
ATOM 1460 O O . CYS A 1 180 ? -1.918 27.375 -2.68 1 97.25 180 CYS A O 1
ATOM 1462 N N . SER A 1 181 ? -0.695 28.406 -1.146 1 95.69 181 SER A N 1
ATOM 1463 C CA . SER A 1 181 ? -0.197 29.469 -2.012 1 95.69 181 SER A CA 1
ATOM 1464 C C . SER A 1 181 ? 1.179 29.953 -1.562 1 95.69 181 SER A C 1
ATOM 1466 O O . SER A 1 181 ? 1.629 29.609 -0.464 1 95.69 181 SER A O 1
ATOM 1468 N N . LEU A 1 182 ? 1.808 30.703 -2.436 1 93.88 182 LEU A N 1
ATOM 1469 C CA . LEU A 1 182 ? 3.107 31.266 -2.098 1 93.88 182 LEU A CA 1
ATOM 1470 C C . LEU A 1 182 ? 2.994 32.219 -0.914 1 93.88 182 LEU A C 1
ATOM 1472 O O . LEU A 1 182 ? 3.896 32.281 -0.078 1 93.88 182 LEU A O 1
ATOM 1476 N N . GLU A 1 183 ? 1.919 32.938 -0.859 1 94.62 183 GLU A N 1
ATOM 1477 C CA . GLU A 1 183 ? 1.687 33.844 0.251 1 94.62 183 GLU A CA 1
ATOM 1478 C C . GLU A 1 183 ? 1.612 33.094 1.579 1 94.62 183 GLU A C 1
ATOM 1480 O O . GLU A 1 183 ? 2.215 33.531 2.568 1 94.62 183 GLU A O 1
ATOM 1485 N N . VAL A 1 184 ? 0.894 32.031 1.592 1 94.06 184 VAL A N 1
ATOM 1486 C CA . VAL A 1 184 ? 0.764 31.203 2.791 1 94.06 184 VAL A CA 1
ATOM 1487 C C . VAL A 1 184 ? 2.127 30.641 3.176 1 94.06 184 VAL A C 1
ATOM 1489 O O . VAL A 1 184 ? 2.494 30.641 4.352 1 94.06 184 VAL A O 1
ATOM 1492 N N . LEU A 1 185 ? 2.855 30.188 2.166 1 93.25 185 LEU A N 1
ATOM 1493 C CA . LEU A 1 185 ? 4.18 29.625 2.42 1 93.25 185 LEU A CA 1
ATOM 1494 C C . LEU A 1 185 ? 5.082 30.641 3.096 1 93.25 185 LEU A C 1
ATOM 1496 O O . LEU A 1 185 ? 5.777 30.328 4.066 1 93.25 185 LEU A O 1
ATOM 1500 N N . HIS A 1 186 ? 5.066 31.828 2.619 1 93.75 186 HIS A N 1
ATOM 1501 C CA . HIS A 1 186 ? 5.883 32.906 3.197 1 93.75 186 HIS A CA 1
ATOM 1502 C C . HIS A 1 186 ? 5.508 33.156 4.652 1 93.75 186 HIS A C 1
ATOM 1504 O O . HIS A 1 186 ? 6.383 33.312 5.504 1 93.75 186 HIS A O 1
ATOM 1510 N N . THR A 1 187 ? 4.219 33.188 4.883 1 94.06 187 THR A N 1
ATOM 1511 C CA . THR A 1 187 ? 3.729 33.406 6.238 1 94.06 187 THR A CA 1
ATOM 1512 C C . THR A 1 187 ? 4.188 32.281 7.164 1 94.06 187 THR A C 1
ATOM 1514 O O . THR A 1 187 ? 4.676 32.562 8.266 1 94.06 187 THR A O 1
ATOM 1517 N N . VAL A 1 188 ? 4.062 31.062 6.695 1 92.25 188 VAL A N 1
ATOM 1518 C CA . VAL A 1 188 ? 4.398 29.891 7.496 1 92.25 188 VAL A CA 1
ATOM 1519 C C . VAL A 1 188 ? 5.906 29.859 7.742 1 92.25 188 VAL A C 1
ATOM 1521 O O . VAL A 1 188 ? 6.352 29.562 8.859 1 92.25 188 VAL A O 1
ATOM 1524 N N . ARG A 1 189 ? 6.68 30.172 6.746 1 91.69 189 ARG A N 1
ATOM 1525 C CA . ARG A 1 189 ? 8.133 30.188 6.895 1 91.69 189 ARG A CA 1
ATOM 1526 C C . ARG A 1 189 ? 8.562 31.234 7.914 1 91.69 189 ARG A C 1
ATOM 1528 O O . ARG A 1 189 ? 9.477 30.984 8.711 1 91.69 189 ARG A O 1
ATOM 1535 N N . ARG A 1 190 ? 7.91 32.344 7.875 1 92.06 190 ARG A N 1
ATOM 1536 C CA . ARG A 1 190 ? 8.219 33.406 8.82 1 92.06 190 ARG A CA 1
ATOM 1537 C C . ARG A 1 190 ? 7.875 33 10.25 1 92.06 190 ARG A C 1
ATOM 1539 O O . ARG A 1 190 ? 8.648 33.25 11.18 1 92.06 190 ARG A O 1
ATOM 1546 N N . ARG A 1 191 ? 6.777 32.344 10.375 1 90.75 191 ARG A N 1
ATOM 1547 C CA . ARG A 1 191 ? 6.281 31.953 11.695 1 90.75 191 ARG A CA 1
ATOM 1548 C C . ARG A 1 191 ? 7.062 30.781 12.258 1 90.75 191 ARG A C 1
ATOM 1550 O O . ARG A 1 191 ? 7.352 30.734 13.453 1 90.75 191 ARG A O 1
ATOM 1557 N N . THR A 1 192 ? 7.402 29.812 11.43 1 89.38 192 THR A N 1
ATOM 1558 C CA . THR A 1 192 ? 8 28.562 11.883 1 89.38 192 THR A CA 1
ATOM 1559 C C . THR A 1 192 ? 9.523 28.641 11.828 1 89.38 192 THR A C 1
ATOM 1561 O O . THR A 1 192 ? 10.219 27.844 12.461 1 89.38 192 THR A O 1
ATOM 1564 N N . GLN A 1 193 ? 10.086 29.469 10.977 1 88.62 193 GLN A N 1
ATOM 1565 C CA . GLN A 1 193 ? 11.508 29.578 10.68 1 88.62 193 GLN A CA 1
ATOM 1566 C C . GLN A 1 193 ? 12.023 28.312 9.984 1 88.62 193 GLN A C 1
ATOM 1568 O O . GLN A 1 193 ? 13.211 28 10.047 1 88.62 193 GLN A O 1
ATOM 1573 N N . ALA A 1 194 ? 11.102 27.562 9.461 1 86.06 194 ALA A N 1
ATOM 1574 C CA . ALA A 1 194 ? 11.414 26.406 8.625 1 86.06 194 ALA A CA 1
ATOM 1575 C C . ALA A 1 194 ? 11.328 26.766 7.141 1 86.06 194 ALA A C 1
ATOM 1577 O O . ALA A 1 194 ? 10.398 27.438 6.711 1 86.06 194 ALA A O 1
ATOM 1578 N N . SER A 1 195 ? 12.406 26.391 6.395 1 82.56 195 SER A N 1
ATOM 1579 C CA . SER A 1 195 ? 12.406 26.656 4.961 1 82.56 195 SER A CA 1
ATOM 1580 C C . SER A 1 195 ? 13.164 25.578 4.199 1 82.56 195 SER A C 1
ATOM 1582 O O . SER A 1 195 ? 14.195 25.078 4.664 1 82.56 195 SER A O 1
ATOM 1584 N N . ASN A 1 196 ? 12.539 25.188 3.033 1 83.62 196 ASN A N 1
ATOM 1585 C CA . ASN A 1 196 ? 13.188 24.25 2.129 1 83.62 196 ASN A CA 1
ATOM 1586 C C . ASN A 1 196 ? 13.508 22.938 2.83 1 83.62 196 ASN A C 1
ATOM 1588 O O . ASN A 1 196 ? 14.641 22.469 2.795 1 83.62 196 ASN A O 1
ATOM 1592 N N . VAL A 1 197 ? 12.422 22.422 3.377 1 88.25 197 VAL A N 1
ATOM 1593 C CA . VAL A 1 197 ? 12.656 21.281 4.25 1 88.25 197 VAL A CA 1
ATOM 1594 C C . VAL A 1 197 ? 12.469 19.984 3.463 1 88.25 197 VAL A C 1
ATOM 1596 O O . VAL A 1 197 ? 12.867 18.906 3.922 1 88.25 197 VAL A O 1
ATOM 1599 N N . LEU A 1 198 ? 11.977 20 2.221 1 89.31 198 LEU A N 1
ATOM 1600 C CA . LEU A 1 198 ? 11.656 18.781 1.476 1 89.31 198 LEU A CA 1
ATOM 1601 C C . LEU A 1 198 ? 12.922 18.156 0.9 1 89.31 198 LEU A C 1
ATOM 1603 O O . LEU A 1 198 ? 13.758 18.859 0.321 1 89.31 198 LEU A O 1
ATOM 1607 N N . GLN A 1 199 ? 12.977 16.922 1.074 1 84.38 199 GLN A N 1
ATOM 1608 C CA . GLN A 1 199 ? 13.922 16.109 0.32 1 84.38 199 GLN A CA 1
ATOM 1609 C C . GLN A 1 199 ? 13.195 15.18 -0.651 1 84.38 199 GLN A C 1
ATOM 1611 O O . GLN A 1 199 ? 12.484 14.266 -0.229 1 84.38 199 GLN A O 1
ATOM 1616 N N . ILE A 1 200 ? 13.297 15.391 -1.923 1 83.19 200 ILE A N 1
ATOM 1617 C CA . ILE A 1 200 ? 12.695 14.578 -2.973 1 83.19 200 ILE A CA 1
ATOM 1618 C C . ILE A 1 200 ? 13.789 13.977 -3.848 1 83.19 200 ILE A C 1
ATOM 1620 O O . ILE A 1 200 ? 14.523 14.695 -4.523 1 83.19 200 ILE A O 1
ATOM 1624 N N . LEU A 1 201 ? 13.93 12.734 -3.746 1 80.94 201 LEU A N 1
ATOM 1625 C CA . LEU A 1 201 ? 14.914 12.023 -4.551 1 80.94 201 LEU A CA 1
ATOM 1626 C C . LEU A 1 201 ? 14.266 11.406 -5.789 1 80.94 201 LEU A C 1
ATOM 1628 O O . LEU A 1 201 ? 13.125 10.945 -5.73 1 80.94 201 LEU A O 1
ATOM 1632 N N . GLY A 1 202 ? 15.016 11.297 -7.023 1 66.44 202 GLY A N 1
ATOM 1633 C CA . GLY A 1 202 ? 14.531 10.703 -8.258 1 66.44 202 GLY A CA 1
ATOM 1634 C C . GLY A 1 202 ? 13.82 11.695 -9.156 1 66.44 202 GLY A C 1
ATOM 1635 O O . GLY A 1 202 ? 13.656 11.453 -10.352 1 66.44 202 GLY A O 1
ATOM 1636 N N . ALA A 1 203 ? 12.938 12.641 -8.555 1 57.94 203 ALA A N 1
ATOM 1637 C CA . ALA A 1 203 ? 12.305 13.656 -9.398 1 57.94 203 ALA A CA 1
ATOM 1638 C C . ALA A 1 203 ? 13.344 14.633 -9.938 1 57.94 203 ALA A C 1
ATOM 1640 O O . ALA A 1 203 ? 14.375 14.867 -9.305 1 57.94 203 ALA A O 1
ATOM 1641 N N . ASP A 1 204 ? 13.367 14.914 -11.164 1 47.41 204 ASP A N 1
ATOM 1642 C CA . ASP A 1 204 ? 14.188 16.062 -11.539 1 47.41 204 ASP A CA 1
ATOM 1643 C C . ASP A 1 204 ? 14.242 17.094 -10.422 1 47.41 204 ASP A C 1
ATOM 1645 O O . ASP A 1 204 ? 13.203 17.484 -9.875 1 47.41 204 ASP A O 1
ATOM 1649 N N . GLN A 1 205 ? 15.25 17.109 -9.664 1 44.09 205 GLN A N 1
ATOM 1650 C CA . GLN A 1 205 ? 15.641 17.922 -8.523 1 44.09 205 GLN A CA 1
ATOM 1651 C C . GLN A 1 205 ? 15.008 19.312 -8.594 1 44.09 205 GLN A C 1
ATOM 1653 O O . GLN A 1 205 ? 15.68 20.281 -8.938 1 44.09 205 GLN A O 1
ATOM 1658 N N . PHE A 1 206 ? 14.023 19.594 -9.18 1 36.94 206 PHE A N 1
ATOM 1659 C CA . PHE A 1 206 ? 13.727 21 -9.367 1 36.94 206 PHE A CA 1
ATOM 1660 C C . PHE A 1 206 ? 13.625 21.719 -8.023 1 36.94 206 PHE A C 1
ATOM 1662 O O . PHE A 1 206 ? 13.789 22.938 -7.949 1 36.94 206 PHE A O 1
ATOM 1669 N N . LEU A 1 207 ? 13.141 21.172 -6.883 1 44 207 LEU A N 1
ATOM 1670 C CA . LEU A 1 207 ? 12.234 22.047 -6.141 1 44 207 LEU A CA 1
ATOM 1671 C C . LEU A 1 207 ? 13.016 23.047 -5.285 1 44 207 LEU A C 1
ATOM 1673 O O . LEU A 1 207 ? 12.578 24.172 -5.09 1 44 207 LEU A O 1
ATOM 1677 N N . GLY A 1 208 ? 13.758 22.625 -4.328 1 40.56 208 GLY A N 1
ATOM 1678 C CA . GLY A 1 208 ? 13.984 23.531 -3.221 1 40.56 208 GLY A CA 1
ATOM 1679 C C . GLY A 1 208 ? 14.508 24.891 -3.66 1 40.56 208 GLY A C 1
ATOM 1680 O O . GLY A 1 208 ? 14.227 25.906 -3.023 1 40.56 208 GLY A O 1
ATOM 1681 N N . GLN A 1 209 ? 15.367 24.875 -4.59 1 41.72 209 GLN A N 1
ATOM 1682 C CA . GLN A 1 209 ? 16.078 26.125 -4.832 1 41.72 209 GLN A CA 1
ATOM 1683 C C . GLN A 1 209 ? 15.172 27.156 -5.496 1 41.72 209 GLN A C 1
ATOM 1685 O O . GLN A 1 209 ? 15.312 28.359 -5.266 1 41.72 209 GLN A O 1
ATOM 1690 N N . ASP A 1 210 ? 14.266 26.656 -6.238 1 45.41 210 ASP A N 1
ATOM 1691 C CA . ASP A 1 210 ? 13.617 27.672 -7.078 1 45.41 210 ASP A CA 1
ATOM 1692 C C . ASP A 1 210 ? 12.492 28.375 -6.32 1 45.41 210 ASP A C 1
ATOM 1694 O O . ASP A 1 210 ? 11.953 29.375 -6.793 1 45.41 210 ASP A O 1
ATOM 1698 N N . LEU A 1 211 ? 11.984 27.797 -5.258 1 48.12 211 LEU A N 1
ATOM 1699 C CA . LEU A 1 211 ? 10.883 28.484 -4.594 1 48.12 211 LEU A CA 1
ATOM 1700 C C . LEU A 1 211 ? 11.359 29.75 -3.91 1 48.12 211 LEU A C 1
ATOM 1702 O O . LEU A 1 211 ? 10.555 30.609 -3.547 1 48.12 211 LEU A O 1
ATOM 1706 N N . GLU A 1 212 ? 12.594 29.906 -3.611 1 45.5 212 GLU A N 1
ATOM 1707 C CA . GLU A 1 212 ? 13.07 31.188 -3.117 1 45.5 212 GLU A CA 1
ATOM 1708 C C . GLU A 1 212 ? 13.102 32.25 -4.23 1 45.5 212 GLU A C 1
ATOM 1710 O O . GLU A 1 212 ? 12.977 33.438 -3.969 1 45.5 212 GLU A O 1
ATOM 1715 N N . ALA A 1 213 ? 13.469 32.031 -5.504 1 37.69 213 ALA A N 1
ATOM 1716 C CA . ALA A 1 213 ? 13.617 33 -6.574 1 37.69 213 ALA A CA 1
ATOM 1717 C C . ALA A 1 213 ? 12.266 33.531 -7.035 1 37.69 213 ALA A C 1
ATOM 1719 O O . ALA A 1 213 ? 12.188 34.5 -7.797 1 37.69 213 ALA A O 1
ATOM 1720 N N . ALA A 1 214 ? 11.281 32.906 -6.719 1 29.98 214 ALA A N 1
ATOM 1721 C CA . ALA A 1 214 ? 10.023 33.469 -7.215 1 29.98 214 ALA A CA 1
ATOM 1722 C C . ALA A 1 214 ? 9.414 34.438 -6.211 1 29.98 214 ALA A C 1
ATOM 1724 O O . ALA A 1 214 ? 9.266 34.094 -5.027 1 29.98 214 ALA A O 1
ATOM 1725 N N . MET B 1 1 ? 17.438 -17.469 -13.68 1 63.81 1 MET B N 1
ATOM 1726 C CA . MET B 1 1 ? 16.844 -16.156 -13.422 1 63.81 1 MET B CA 1
ATOM 1727 C C . MET B 1 1 ? 16.016 -16.172 -12.133 1 63.81 1 MET B C 1
ATOM 1729 O O . MET B 1 1 ? 15.516 -17.234 -11.727 1 63.81 1 MET B O 1
ATOM 1733 N N . THR B 1 2 ? 16.141 -15.172 -11.281 1 85.5 2 THR B N 1
ATOM 1734 C CA . THR B 1 2 ? 15.719 -15.141 -9.891 1 85.5 2 THR B CA 1
ATOM 1735 C C . THR B 1 2 ? 14.422 -14.344 -9.742 1 85.5 2 THR B C 1
ATOM 1737 O O . THR B 1 2 ? 14.07 -13.555 -10.617 1 85.5 2 THR B O 1
ATOM 1740 N N . VAL B 1 3 ? 13.555 -14.852 -8.961 1 95.88 3 VAL B N 1
ATOM 1741 C CA . VAL B 1 3 ? 12.32 -14.18 -8.547 1 95.88 3 VAL B CA 1
ATOM 1742 C C . VAL B 1 3 ? 12.578 -13.359 -7.289 1 95.88 3 VAL B C 1
ATOM 1744 O O . VAL B 1 3 ? 12.891 -13.914 -6.23 1 95.88 3 VAL B O 1
ATOM 1747 N N . ASP B 1 4 ? 12.477 -12.016 -7.473 1 96.5 4 ASP B N 1
ATOM 1748 C CA . ASP B 1 4 ? 12.562 -11.148 -6.297 1 96.5 4 ASP B CA 1
ATOM 1749 C C . ASP B 1 4 ? 11.367 -11.375 -5.367 1 96.5 4 ASP B C 1
ATOM 1751 O O . ASP B 1 4 ? 10.219 -11.391 -5.812 1 96.5 4 ASP B O 1
ATOM 1755 N N . CYS B 1 5 ? 11.594 -11.602 -4.18 1 96.94 5 CYS B N 1
ATOM 1756 C CA . CYS B 1 5 ? 10.547 -11.758 -3.172 1 96.94 5 CYS B CA 1
ATOM 1757 C C . CYS B 1 5 ? 10.695 -10.719 -2.07 1 96.94 5 CYS B C 1
ATOM 1759 O O . CYS B 1 5 ? 11.703 -10.703 -1.354 1 96.94 5 CYS B O 1
ATOM 1761 N N . PHE B 1 6 ? 9.719 -9.844 -1.946 1 97.38 6 PHE B N 1
ATOM 1762 C CA . PHE B 1 6 ? 9.852 -8.758 -0.986 1 97.38 6 PHE B CA 1
ATOM 1763 C C . PHE B 1 6 ? 8.484 -8.297 -0.499 1 97.38 6 PHE B C 1
ATOM 1765 O O . PHE B 1 6 ? 7.453 -8.75 -1.005 1 97.38 6 PHE B O 1
ATOM 1772 N N . ASN B 1 7 ? 8.469 -7.551 0.538 1 97.44 7 ASN B N 1
ATOM 1773 C CA . ASN B 1 7 ? 7.316 -6.836 1.075 1 97.44 7 ASN B CA 1
ATOM 1774 C C . ASN B 1 7 ? 7.641 -5.367 1.337 1 97.44 7 ASN B C 1
ATOM 1776 O O . ASN B 1 7 ? 8.68 -4.871 0.907 1 97.44 7 ASN B O 1
ATOM 1780 N N . TYR B 1 8 ? 6.738 -4.621 1.986 1 96.88 8 TYR B N 1
ATOM 1781 C CA . TYR B 1 8 ? 6.941 -3.188 2.174 1 96.88 8 TYR B CA 1
ATOM 1782 C C . TYR B 1 8 ? 8.156 -2.92 3.057 1 96.88 8 TYR B C 1
ATOM 1784 O O . TYR B 1 8 ? 8.789 -1.868 2.947 1 96.88 8 TYR B O 1
ATOM 1792 N N . GLU B 1 9 ? 8.508 -3.832 3.912 1 95.56 9 GLU B N 1
ATOM 1793 C CA . GLU B 1 9 ? 9.656 -3.691 4.801 1 95.56 9 GLU B CA 1
ATOM 1794 C C . GLU B 1 9 ? 10.969 -3.791 4.023 1 95.56 9 GLU B C 1
ATOM 1796 O O . GLU B 1 9 ? 11.953 -3.141 4.379 1 95.56 9 GLU B O 1
ATOM 1801 N N . THR B 1 10 ? 10.977 -4.602 2.938 1 96.31 10 THR B N 1
ATOM 1802 C CA . THR B 1 10 ? 12.25 -4.926 2.303 1 96.31 10 THR B CA 1
ATOM 1803 C C . THR B 1 10 ? 12.281 -4.422 0.861 1 96.31 10 THR B C 1
ATOM 1805 O O . THR B 1 10 ? 13.281 -4.586 0.161 1 96.31 10 THR B O 1
ATOM 1808 N N . ALA B 1 11 ? 11.227 -3.785 0.427 1 96.94 11 ALA B N 1
ATOM 1809 C CA . ALA B 1 11 ? 11.094 -3.371 -0.967 1 96.94 11 ALA B CA 1
ATOM 1810 C C . ALA B 1 11 ? 12.289 -2.523 -1.4 1 96.94 11 ALA B C 1
ATOM 1812 O O . ALA B 1 11 ? 12.742 -2.619 -2.543 1 96.94 11 ALA B O 1
ATOM 1813 N N . HIS B 1 12 ? 12.82 -1.734 -0.464 1 95.12 12 HIS B N 1
ATOM 1814 C CA . HIS B 1 12 ? 13.891 -0.806 -0.804 1 95.12 12 HIS B CA 1
ATOM 1815 C C . HIS B 1 12 ? 15.156 -1.553 -1.215 1 95.12 12 HIS B C 1
ATOM 1817 O O . HIS B 1 12 ? 16.016 -0.996 -1.902 1 95.12 12 HIS B O 1
ATOM 1823 N N . LEU B 1 13 ? 15.289 -2.797 -0.878 1 95.06 13 LEU B N 1
ATOM 1824 C CA . LEU B 1 13 ? 16.469 -3.602 -1.204 1 95.06 13 LEU B CA 1
ATOM 1825 C C . LEU B 1 13 ? 16.406 -4.082 -2.65 1 95.06 13 LEU B C 1
ATOM 1827 O O . LEU B 1 13 ? 17.391 -4.617 -3.17 1 95.06 13 LEU B O 1
ATOM 1831 N N . TYR B 1 14 ? 15.312 -3.842 -3.324 1 95.62 14 TYR B N 1
ATOM 1832 C CA . TYR B 1 14 ? 15.109 -4.371 -4.668 1 95.62 14 TYR B CA 1
ATOM 1833 C C . TYR B 1 14 ? 14.898 -3.242 -5.672 1 95.62 14 TYR B C 1
ATOM 1835 O O . TYR B 1 14 ? 14.289 -3.441 -6.719 1 95.62 14 TYR B O 1
ATOM 1843 N N . GLY B 1 15 ? 15.406 -2.078 -5.254 1 94.94 15 GLY B N 1
ATOM 1844 C CA . GLY B 1 15 ? 15.289 -0.943 -6.152 1 94.94 15 GLY B CA 1
ATOM 1845 C C . GLY B 1 15 ? 13.852 -0.559 -6.445 1 94.94 15 GLY B C 1
ATOM 1846 O O . GLY B 1 15 ? 13.055 -0.365 -5.523 1 94.94 15 GLY B O 1
ATOM 1847 N N . ASP B 1 16 ? 13.5 -0.527 -7.719 1 96.38 16 ASP B N 1
ATOM 1848 C CA . ASP B 1 16 ? 12.188 -0.022 -8.109 1 96.38 16 ASP B CA 1
ATOM 1849 C C . ASP B 1 16 ? 11.211 -1.169 -8.352 1 96.38 16 ASP B C 1
ATOM 1851 O O . ASP B 1 16 ? 10.195 -0.99 -9.023 1 96.38 16 ASP B O 1
ATOM 1855 N N . ALA B 1 17 ? 11.469 -2.318 -7.82 1 97.19 17 ALA B N 1
ATOM 1856 C CA . ALA B 1 17 ? 10.664 -3.516 -8.062 1 97.19 17 ALA B CA 1
ATOM 1857 C C . ALA B 1 17 ? 9.227 -3.309 -7.605 1 97.19 17 ALA B C 1
ATOM 1859 O O . ALA B 1 17 ? 8.297 -3.842 -8.211 1 97.19 17 ALA B O 1
ATOM 1860 N N . LEU B 1 18 ? 9.102 -2.557 -6.535 1 98.12 18 LEU B N 1
ATOM 1861 C CA . LEU B 1 18 ? 7.758 -2.309 -6.031 1 98.12 18 LEU B CA 1
ATOM 1862 C C . LEU B 1 18 ? 6.91 -1.588 -7.07 1 98.12 18 LEU B C 1
ATOM 1864 O O . LEU B 1 18 ? 5.82 -2.051 -7.418 1 98.12 18 LEU B O 1
ATOM 1868 N N . ALA B 1 19 ? 7.414 -0.542 -7.602 1 97.75 19 ALA B N 1
ATOM 1869 C CA . ALA B 1 19 ? 6.68 0.206 -8.617 1 97.75 19 ALA B CA 1
ATOM 1870 C C . ALA B 1 19 ? 6.516 -0.619 -9.891 1 97.75 19 ALA B C 1
ATOM 1872 O O . ALA B 1 19 ? 5.457 -0.593 -10.523 1 97.75 19 ALA B O 1
ATOM 1873 N N . LEU B 1 20 ? 7.547 -1.348 -10.25 1 97.75 20 LEU B N 1
ATOM 1874 C CA . LEU B 1 20 ? 7.539 -2.119 -11.484 1 97.75 20 LEU B CA 1
ATOM 1875 C C . LEU B 1 20 ? 6.445 -3.178 -11.461 1 97.75 20 LEU B C 1
ATOM 1877 O O . LEU B 1 20 ? 5.789 -3.426 -12.477 1 97.75 20 LEU B O 1
ATOM 1881 N N . GLN B 1 21 ? 6.266 -3.756 -10.305 1 98.19 21 GLN B N 1
ATOM 1882 C CA . GLN B 1 21 ? 5.258 -4.812 -10.273 1 98.19 21 GLN B CA 1
ATOM 1883 C C . GLN B 1 21 ? 3.852 -4.23 -10.359 1 98.19 21 GLN B C 1
ATOM 1885 O O . GLN B 1 21 ? 2.963 -4.828 -10.969 1 98.19 21 GLN B O 1
ATOM 1890 N N . PHE B 1 22 ? 3.594 -3.049 -9.82 1 98.56 22 PHE B N 1
ATOM 1891 C CA . PHE B 1 22 ? 2.307 -2.381 -9.992 1 98.56 22 PHE B CA 1
ATOM 1892 C C . PHE B 1 22 ? 2.072 -2.027 -11.461 1 98.56 22 PHE B C 1
ATOM 1894 O O . PHE B 1 22 ? 0.949 -2.125 -11.953 1 98.56 22 PHE B O 1
ATOM 1901 N N . ARG B 1 23 ? 3.105 -1.61 -12.109 1 98.06 23 ARG B N 1
ATOM 1902 C CA . ARG B 1 23 ? 2.996 -1.203 -13.508 1 98.06 23 ARG B CA 1
ATOM 1903 C C . ARG B 1 23 ? 2.727 -2.404 -14.406 1 98.06 23 ARG B C 1
ATOM 1905 O O . ARG B 1 23 ? 1.946 -2.312 -15.359 1 98.06 23 ARG B O 1
ATOM 1912 N N . LEU B 1 24 ? 3.438 -3.484 -14.148 1 98.25 24 LEU B N 1
ATOM 1913 C CA . LEU B 1 24 ? 3.141 -4.695 -14.906 1 98.25 24 LEU B CA 1
ATOM 1914 C C . LEU B 1 24 ? 1.692 -5.125 -14.695 1 98.25 24 LEU B C 1
ATOM 1916 O O . LEU B 1 24 ? 1.015 -5.523 -15.648 1 98.25 24 LEU B O 1
ATOM 1920 N N . ARG B 1 25 ? 1.234 -5.055 -13.461 1 98.25 25 ARG B N 1
ATOM 1921 C CA . ARG B 1 25 ? -0.151 -5.402 -13.156 1 98.25 25 ARG B CA 1
ATOM 1922 C C . ARG B 1 25 ? -1.118 -4.539 -13.961 1 98.25 25 ARG B C 1
ATOM 1924 O O . ARG B 1 25 ? -2.143 -5.027 -14.438 1 98.25 25 ARG B O 1
ATOM 1931 N N . HIS B 1 26 ? -0.795 -3.299 -14.07 1 97.88 26 HIS B N 1
ATOM 1932 C CA . HIS B 1 26 ? -1.637 -2.418 -14.867 1 97.88 26 HIS B CA 1
ATOM 1933 C C . HIS B 1 26 ? -1.75 -2.918 -16.297 1 97.88 26 HIS B C 1
ATOM 1935 O O . HIS B 1 26 ? -2.85 -2.982 -16.859 1 97.88 26 HIS B O 1
ATOM 1941 N N . ARG B 1 27 ? -0.688 -3.324 -16.891 1 96.69 27 ARG B N 1
ATOM 1942 C CA . ARG B 1 27 ? -0.671 -3.811 -18.266 1 96.69 27 ARG B CA 1
ATOM 1943 C C . ARG B 1 27 ? -1.42 -5.133 -18.391 1 96.69 27 ARG B C 1
ATOM 1945 O O . ARG B 1 27 ? -2.197 -5.328 -19.328 1 96.69 27 ARG B O 1
ATOM 1952 N N . VAL B 1 28 ? -1.236 -5.961 -17.422 1 95.5 28 VAL B N 1
ATOM 1953 C CA . VAL B 1 28 ? -1.764 -7.32 -17.5 1 95.5 28 VAL B CA 1
ATOM 1954 C C . VAL B 1 28 ? -3.246 -7.32 -17.125 1 95.5 28 VAL B C 1
ATOM 1956 O O . VAL B 1 28 ? -4.078 -7.84 -17.875 1 95.5 28 VAL B O 1
ATOM 1959 N N . PHE B 1 29 ? -3.631 -6.645 -16.047 1 93.69 29 PHE B N 1
ATOM 1960 C CA . PHE B 1 29 ? -4.965 -6.828 -15.492 1 93.69 29 PHE B CA 1
ATOM 1961 C C . PHE B 1 29 ? -5.91 -5.73 -15.977 1 93.69 29 PHE B C 1
ATOM 1963 O O . PHE B 1 29 ? -7.113 -5.953 -16.109 1 93.69 29 PHE B O 1
ATOM 1970 N N . ILE B 1 30 ? -5.418 -4.574 -16.234 1 92.56 30 ILE B N 1
ATOM 1971 C CA . ILE B 1 30 ? -6.301 -3.496 -16.672 1 92.56 30 ILE B CA 1
ATOM 1972 C C . ILE B 1 30 ? -6.293 -3.41 -18.188 1 92.56 30 ILE B C 1
ATOM 1974 O O . ILE B 1 30 ? -7.328 -3.607 -18.844 1 92.56 30 ILE B O 1
ATOM 1978 N N . GLU B 1 31 ? -5.191 -3.209 -18.75 1 90.69 31 GLU B N 1
ATOM 1979 C CA . GLU B 1 31 ? -5.133 -2.969 -20.188 1 90.69 31 GLU B CA 1
ATOM 1980 C C . GLU B 1 31 ? -5.535 -4.215 -20.969 1 90.69 31 GLU B C 1
ATOM 1982 O O . GLU B 1 31 ? -6.25 -4.121 -21.969 1 90.69 31 GLU B O 1
ATOM 1987 N N . ARG B 1 32 ? -5.164 -5.395 -20.516 1 84.12 32 ARG B N 1
ATOM 1988 C CA . ARG B 1 32 ? -5.379 -6.609 -21.297 1 84.12 32 ARG B CA 1
ATOM 1989 C C . ARG B 1 32 ? -6.664 -7.309 -20.875 1 84.12 32 ARG B C 1
ATOM 1991 O O . ARG B 1 32 ? -7.418 -7.801 -21.719 1 84.12 32 ARG B O 1
ATOM 1998 N N . GLN B 1 33 ? -6.91 -7.328 -19.578 1 84.69 33 GLN B N 1
ATOM 1999 C CA . GLN B 1 33 ? -8.023 -8.133 -19.078 1 84.69 33 GLN B CA 1
ATOM 2000 C C . GLN B 1 33 ? -9.211 -7.246 -18.703 1 84.69 33 GLN B C 1
ATOM 2002 O O . GLN B 1 33 ? -10.266 -7.754 -18.312 1 84.69 33 GLN B O 1
ATOM 2007 N N . ALA B 1 34 ? -9.031 -5.941 -18.656 1 85 34 ALA B N 1
ATOM 2008 C CA . ALA B 1 34 ? -10.086 -4.949 -18.484 1 85 34 ALA B CA 1
ATOM 2009 C C . ALA B 1 34 ? -10.719 -5.059 -17.109 1 85 34 ALA B C 1
ATOM 2011 O O . ALA B 1 34 ? -11.945 -4.953 -16.969 1 85 34 ALA B O 1
ATOM 2012 N N . TYR B 1 35 ? -9.883 -5.402 -16.188 1 85.06 35 TYR B N 1
ATOM 2013 C CA . TYR B 1 35 ? -10.375 -5.379 -14.82 1 85.06 35 TYR B CA 1
ATOM 2014 C C . TYR B 1 35 ? -10.805 -3.975 -14.414 1 85.06 35 TYR B C 1
ATOM 2016 O O . TYR B 1 35 ? -10.18 -2.988 -14.812 1 85.06 35 TYR B O 1
ATOM 2024 N N . ASN B 1 36 ? -11.852 -3.955 -13.594 1 88.38 36 ASN B N 1
ATOM 2025 C CA . ASN B 1 36 ? -12.312 -2.691 -13.031 1 88.38 36 ASN B CA 1
ATOM 2026 C C . ASN B 1 36 ? -11.719 -2.457 -11.641 1 88.38 36 ASN B C 1
ATOM 2028 O O . ASN B 1 36 ? -12.43 -2.576 -10.633 1 88.38 36 ASN B O 1
ATOM 2032 N N . VAL B 1 37 ? -10.508 -2.111 -11.578 1 90.94 37 VAL B N 1
ATOM 2033 C CA . VAL B 1 37 ? -9.773 -1.849 -10.352 1 90.94 37 VAL B CA 1
ATOM 2034 C C . VAL B 1 37 ? -9.039 -0.511 -10.461 1 90.94 37 VAL B C 1
ATOM 2036 O O . VAL B 1 37 ? -8.805 -0.016 -11.57 1 90.94 37 VAL B O 1
ATOM 2039 N N . PRO B 1 38 ? -8.781 0.072 -9.344 1 92.38 38 PRO B N 1
ATOM 2040 C CA . PRO B 1 38 ? -8.133 1.384 -9.383 1 92.38 38 PRO B CA 1
ATOM 2041 C C . PRO B 1 38 ? -6.73 1.33 -9.984 1 92.38 38 PRO B C 1
ATOM 2043 O O . PRO B 1 38 ? -6.09 0.275 -9.969 1 92.38 38 PRO B O 1
ATOM 2046 N N . SER B 1 39 ? -6.355 2.383 -10.555 1 94.88 39 SER B N 1
ATOM 2047 C CA . SER B 1 39 ? -4.996 2.607 -11.039 1 94.88 39 SER B CA 1
ATOM 2048 C C . SER B 1 39 ? -4.59 4.07 -10.875 1 94.88 39 SER B C 1
ATOM 2050 O O . SER B 1 39 ? -5.445 4.949 -10.773 1 94.88 39 SER B O 1
ATOM 2052 N N . HIS B 1 40 ? -3.35 4.289 -10.727 1 95.31 40 HIS B N 1
ATOM 2053 C CA . HIS B 1 40 ? -2.771 5.625 -10.641 1 95.31 40 HIS B CA 1
ATOM 2054 C C . HIS B 1 40 ? -1.429 5.688 -11.359 1 95.31 40 HIS B C 1
ATOM 2056 O O . HIS B 1 40 ? -0.515 4.922 -11.055 1 95.31 40 HIS B O 1
ATOM 2062 N N . LYS B 1 41 ? -1.335 6.598 -12.328 1 94 41 LYS B N 1
ATOM 2063 C CA . LYS B 1 41 ? -0.106 6.789 -13.094 1 94 41 LYS B CA 1
ATOM 2064 C C . LYS B 1 41 ? 0.437 5.457 -13.602 1 94 41 LYS B C 1
ATOM 2066 O O . LYS B 1 41 ? 1.615 5.148 -13.414 1 94 41 LYS B O 1
ATOM 2071 N N . GLY B 1 42 ? -0.417 4.621 -14.094 1 96.25 42 GLY B N 1
ATOM 2072 C CA . GLY B 1 42 ? -0.043 3.367 -14.727 1 96.25 42 GLY B CA 1
ATOM 2073 C C . GLY B 1 42 ? 0.271 2.264 -13.734 1 96.25 42 GLY B C 1
ATOM 2074 O O . GLY B 1 42 ? 0.956 1.295 -14.07 1 96.25 42 GLY B O 1
ATOM 2075 N N . MET B 1 43 ? -0.149 2.408 -12.531 1 97.56 43 MET B N 1
ATOM 2076 C CA . MET B 1 43 ? 0.051 1.396 -11.492 1 97.56 43 MET B CA 1
ATOM 2077 C C . MET B 1 43 ? -1.286 0.861 -10.992 1 97.56 43 MET B C 1
ATOM 2079 O O . MET B 1 43 ? -2.107 1.619 -10.469 1 97.56 43 MET B O 1
ATOM 2083 N N . GLU B 1 44 ? -1.495 -0.427 -11.203 1 97.94 44 GLU B N 1
ATOM 2084 C CA . GLU B 1 44 ? -2.691 -1.093 -10.695 1 97.94 44 GLU B CA 1
ATOM 2085 C C . GLU B 1 44 ? -2.514 -1.509 -9.242 1 97.94 44 GLU B C 1
ATOM 2087 O O . GLU B 1 44 ? -1.44 -1.971 -8.844 1 97.94 44 GLU B O 1
ATOM 2092 N N . TYR B 1 45 ? -3.525 -1.242 -8.43 1 97.31 45 TYR B N 1
ATOM 2093 C CA . TYR B 1 45 ? -3.451 -1.569 -7.012 1 97.31 45 TYR B CA 1
ATOM 2094 C C . TYR B 1 45 ? -4.832 -1.879 -6.449 1 97.31 45 TYR B C 1
ATOM 2096 O O . TYR B 1 45 ? -5.844 -1.659 -7.117 1 97.31 45 TYR B O 1
ATOM 2104 N N . ASP B 1 46 ? -4.852 -2.461 -5.316 1 95.88 46 ASP B N 1
ATOM 2105 C CA . ASP B 1 46 ? -6.09 -2.662 -4.57 1 95.88 46 ASP B CA 1
ATOM 2106 C C . ASP B 1 46 ? -5.832 -2.648 -3.064 1 95.88 46 ASP B C 1
ATOM 2108 O O . ASP B 1 46 ? -4.715 -2.377 -2.623 1 95.88 46 ASP B O 1
ATOM 2112 N N . GLN B 1 47 ? -6.898 -2.811 -2.281 1 93.88 47 GLN B N 1
ATOM 2113 C CA . GLN B 1 47 ? -6.805 -2.664 -0.832 1 93.88 47 GLN B CA 1
ATOM 2114 C C . GLN B 1 47 ? -5.988 -3.797 -0.216 1 93.88 47 GLN B C 1
ATOM 2116 O O . GLN B 1 47 ? -5.609 -3.729 0.955 1 93.88 47 GLN B O 1
ATOM 2121 N N . PHE B 1 48 ? -5.672 -4.801 -0.973 1 96.88 48 PHE B N 1
ATOM 2122 C CA . PHE B 1 48 ? -4.941 -5.949 -0.445 1 96.88 48 PHE B CA 1
ATOM 2123 C C . PHE B 1 48 ? -3.439 -5.77 -0.633 1 96.88 48 PHE B C 1
ATOM 2125 O O . PHE B 1 48 ? -2.65 -6.617 -0.216 1 96.88 48 PHE B O 1
ATOM 2132 N N . ASP B 1 49 ? -3.105 -4.66 -1.308 1 97.94 49 ASP B N 1
ATOM 2133 C CA . ASP B 1 49 ? -1.716 -4.211 -1.302 1 97.94 49 ASP B CA 1
ATOM 2134 C C . ASP B 1 49 ? -1.381 -3.48 -0.005 1 97.94 49 ASP B C 1
ATOM 2136 O O . ASP B 1 49 ? -1.6 -2.271 0.107 1 97.94 49 ASP B O 1
ATOM 2140 N N . ASN B 1 50 ? -0.873 -4.199 0.97 1 97.44 50 ASN B N 1
ATOM 2141 C CA . ASN B 1 50 ? -0.588 -3.676 2.301 1 97.44 50 ASN B CA 1
ATOM 2142 C C . ASN B 1 50 ? 0.649 -4.332 2.908 1 97.44 50 ASN B C 1
ATOM 2144 O O . ASN B 1 50 ? 1.276 -5.184 2.279 1 97.44 50 ASN B O 1
ATOM 2148 N N . PRO B 1 51 ? 1.047 -3.92 4.109 1 97.5 51 PRO B N 1
ATOM 2149 C CA . PRO B 1 51 ? 2.307 -4.398 4.68 1 97.5 51 PRO B CA 1
ATOM 2150 C C . PRO B 1 51 ? 2.324 -5.91 4.891 1 97.5 51 PRO B C 1
ATOM 2152 O O . PRO B 1 51 ? 3.393 -6.5 5.078 1 97.5 51 PRO B O 1
ATOM 2155 N N . ALA B 1 52 ? 1.212 -6.551 4.836 1 97.12 52 ALA B N 1
ATOM 2156 C CA . ALA B 1 52 ? 1.159 -7.996 5.039 1 97.12 52 ALA B CA 1
ATOM 2157 C C . ALA B 1 52 ? 1.415 -8.742 3.736 1 97.12 52 ALA B C 1
ATOM 2159 O O . ALA B 1 52 ? 1.672 -9.953 3.746 1 97.12 52 ALA B O 1
ATOM 2160 N N . ALA B 1 53 ? 1.349 -8.07 2.664 1 98.06 53 ALA B N 1
ATOM 2161 C CA . ALA B 1 53 ? 1.492 -8.695 1.352 1 98.06 53 ALA B CA 1
ATOM 2162 C C . ALA B 1 53 ? 2.955 -9.016 1.051 1 98.06 53 ALA B C 1
ATOM 2164 O O . ALA B 1 53 ? 3.85 -8.25 1.426 1 98.06 53 ALA B O 1
ATOM 2165 N N . GLN B 1 54 ? 3.178 -10.117 0.425 1 98.06 54 GLN B N 1
ATOM 2166 C CA . GLN B 1 54 ? 4.453 -10.508 -0.166 1 98.06 54 GLN B CA 1
ATOM 2167 C C . GLN B 1 54 ? 4.379 -10.492 -1.69 1 98.06 54 GLN B C 1
ATOM 2169 O O . GLN B 1 54 ? 3.445 -11.039 -2.279 1 98.06 54 GLN B O 1
ATOM 2174 N N . TYR B 1 55 ? 5.406 -9.891 -2.264 1 98.62 55 TYR B N 1
ATOM 2175 C CA . TYR B 1 55 ? 5.418 -9.758 -3.715 1 98.62 55 TYR B CA 1
ATOM 2176 C C . TYR B 1 55 ? 6.504 -10.641 -4.332 1 98.62 55 TYR B C 1
ATOM 2178 O O . TYR B 1 55 ? 7.602 -10.758 -3.787 1 98.62 55 TYR B O 1
ATOM 2186 N N . PHE B 1 56 ? 6.168 -11.266 -5.418 1 98.19 56 PHE B N 1
ATOM 2187 C CA . PHE B 1 56 ? 7.078 -12.039 -6.254 1 98.19 56 PHE B CA 1
ATOM 2188 C C . PHE B 1 56 ? 7.211 -11.406 -7.637 1 98.19 56 PHE B C 1
ATOM 2190 O O . PHE B 1 56 ? 6.227 -11.305 -8.375 1 98.19 56 PHE B O 1
ATOM 2197 N N . VAL B 1 57 ? 8.43 -11 -7.961 1 98.44 57 VAL B N 1
ATOM 2198 C CA . VAL B 1 57 ? 8.625 -10.273 -9.211 1 98.44 57 VAL B CA 1
ATOM 2199 C C . VAL B 1 57 ? 9.734 -10.93 -10.031 1 98.44 57 VAL B C 1
ATOM 2201 O O . VAL B 1 57 ? 10.859 -11.07 -9.555 1 98.44 57 VAL B O 1
ATOM 2204 N N . TRP B 1 58 ? 9.344 -11.414 -11.148 1 97.75 58 TRP B N 1
ATOM 2205 C CA . TRP B 1 58 ? 10.305 -11.922 -12.117 1 97.75 58 TRP B CA 1
ATOM 2206 C C . TRP B 1 58 ? 10.773 -10.812 -13.055 1 97.75 58 TRP B C 1
ATOM 2208 O O . TRP B 1 58 ? 9.977 -10.234 -13.797 1 97.75 58 TRP B O 1
ATOM 2218 N N . ARG B 1 59 ? 12.062 -10.484 -13.086 1 96 59 ARG B N 1
ATOM 2219 C CA . ARG B 1 59 ? 12.625 -9.445 -13.938 1 96 59 ARG B CA 1
ATOM 2220 C C . ARG B 1 59 ? 13.586 -10.039 -14.961 1 96 59 ARG B C 1
ATOM 2222 O O . ARG B 1 59 ? 14.344 -10.961 -14.648 1 96 59 ARG B O 1
ATOM 2229 N N . ASP B 1 60 ? 13.523 -9.484 -16.094 1 94.62 60 ASP B N 1
ATOM 2230 C CA . ASP B 1 60 ? 14.477 -9.953 -17.094 1 94.62 60 ASP B CA 1
ATOM 2231 C C . ASP B 1 60 ? 15.836 -9.281 -16.922 1 94.62 60 ASP B C 1
ATOM 2233 O O . ASP B 1 60 ? 16.047 -8.555 -15.938 1 94.62 60 ASP B O 1
ATOM 2237 N N . ASN B 1 61 ? 16.75 -9.594 -17.844 1 91.5 61 ASN B N 1
ATOM 2238 C CA . ASN B 1 61 ? 18.125 -9.141 -17.703 1 91.5 61 ASN B CA 1
ATOM 2239 C C . ASN B 1 61 ? 18.234 -7.621 -17.812 1 91.5 61 ASN B C 1
ATOM 2241 O O . ASN B 1 61 ? 19.25 -7.039 -17.438 1 91.5 61 ASN B O 1
ATOM 2245 N N . ARG B 1 62 ? 17.234 -6.957 -18.281 1 93 62 ARG B N 1
ATOM 2246 C CA . ARG B 1 62 ? 17.203 -5.5 -18.406 1 93 62 ARG B CA 1
ATOM 2247 C C . ARG B 1 62 ? 16.516 -4.859 -17.203 1 93 62 ARG B C 1
ATOM 2249 O O . ARG B 1 62 ? 16.344 -3.639 -17.172 1 93 62 ARG B O 1
ATOM 2256 N N . GLY B 1 63 ? 16.062 -5.68 -16.312 1 94 63 GLY B N 1
ATOM 2257 C CA . GLY B 1 63 ? 15.43 -5.168 -15.102 1 94 63 GLY B CA 1
ATOM 2258 C C . GLY B 1 63 ? 13.945 -4.922 -15.266 1 94 63 GLY B C 1
ATOM 2259 O O . GLY B 1 63 ? 13.305 -4.336 -14.383 1 94 63 GLY B O 1
ATOM 2260 N N . VAL B 1 64 ? 13.414 -5.387 -16.344 1 95.75 64 VAL B N 1
ATOM 2261 C CA . VAL B 1 64 ? 12 -5.184 -16.609 1 95.75 64 VAL B CA 1
ATOM 2262 C C . VAL B 1 64 ? 11.18 -6.289 -15.953 1 95.75 64 VAL B C 1
ATOM 2264 O O . VAL B 1 64 ? 11.508 -7.473 -16.078 1 95.75 64 VAL B O 1
ATOM 2267 N N . ALA B 1 65 ? 10.156 -5.863 -15.203 1 97.81 65 ALA B N 1
ATOM 2268 C CA . ALA B 1 65 ? 9.25 -6.852 -14.617 1 97.81 65 ALA B CA 1
ATOM 2269 C C . ALA B 1 65 ? 8.43 -7.543 -15.695 1 97.81 65 ALA B C 1
ATOM 2271 O O . ALA B 1 65 ? 7.781 -6.883 -16.516 1 97.81 65 ALA B O 1
ATOM 2272 N N . ARG B 1 66 ? 8.484 -8.867 -15.664 1 98.19 66 ARG B N 1
ATOM 2273 C CA . ARG B 1 66 ? 7.781 -9.648 -16.688 1 98.19 66 ARG B CA 1
ATOM 2274 C C . ARG B 1 66 ? 6.801 -10.625 -16.047 1 98.19 66 ARG B C 1
ATOM 2276 O O . ARG B 1 66 ? 5.945 -11.195 -16.719 1 98.19 66 ARG B O 1
ATOM 2283 N N . GLY B 1 67 ? 6.918 -10.898 -14.805 1 98.12 67 GLY B N 1
ATOM 2284 C CA . GLY B 1 67 ? 6.016 -11.719 -14.016 1 98.12 67 GLY B CA 1
ATOM 2285 C C . GLY B 1 67 ? 5.781 -11.172 -12.617 1 98.12 67 GLY B C 1
ATOM 2286 O O . GLY B 1 67 ? 6.676 -10.57 -12.023 1 98.12 67 GLY B O 1
ATOM 2287 N N . VAL B 1 68 ? 4.621 -11.375 -12.141 1 98.38 68 VAL B N 1
ATOM 2288 C CA . VAL B 1 68 ? 4.27 -10.875 -10.82 1 98.38 68 VAL B CA 1
ATOM 2289 C C . VAL B 1 68 ? 3.322 -11.852 -10.125 1 98.38 68 VAL B C 1
ATOM 2291 O O . VAL B 1 68 ? 2.551 -12.555 -10.789 1 98.38 68 VAL B O 1
ATOM 2294 N N . ALA B 1 69 ? 3.414 -11.891 -8.875 1 98.12 69 ALA B N 1
ATOM 2295 C CA . ALA B 1 69 ? 2.475 -12.602 -8.008 1 98.12 69 ALA B CA 1
ATOM 2296 C C . ALA B 1 69 ? 2.443 -11.992 -6.613 1 98.12 69 ALA B C 1
ATOM 2298 O O . ALA B 1 69 ? 3.379 -11.297 -6.211 1 98.12 69 ALA B O 1
ATOM 2299 N N . ARG B 1 70 ? 1.396 -12.234 -5.938 1 98.69 70 ARG B N 1
ATOM 2300 C CA . ARG B 1 70 ? 1.236 -11.711 -4.582 1 98.69 70 ARG B CA 1
ATOM 2301 C C . ARG B 1 70 ? 0.697 -12.781 -3.641 1 98.69 70 ARG B C 1
ATOM 2303 O O . ARG B 1 70 ? -0.22 -13.523 -3.996 1 98.69 70 ARG B O 1
ATOM 2310 N N . LEU B 1 71 ? 1.271 -12.93 -2.49 1 98.5 71 LEU B N 1
ATOM 2311 C CA . LEU B 1 71 ? 0.757 -13.75 -1.396 1 98.5 71 LEU B CA 1
ATOM 2312 C C . LEU B 1 71 ? 0.471 -12.891 -0.168 1 98.5 71 LEU B C 1
ATOM 2314 O O . LEU B 1 71 ? 1.195 -11.93 0.107 1 98.5 71 LEU B O 1
ATOM 2318 N N . ALA B 1 72 ? -0.53 -13.227 0.551 1 98.19 72 ALA B N 1
ATOM 2319 C CA . ALA B 1 72 ? -0.824 -12.609 1.842 1 98.19 72 ALA B CA 1
ATOM 2320 C C . ALA B 1 72 ? -1.47 -13.609 2.795 1 98.19 72 ALA B C 1
ATOM 2322 O O . ALA B 1 72 ? -2.18 -14.523 2.361 1 98.19 72 ALA B O 1
ATOM 2323 N N . PRO B 1 73 ? -1.222 -13.422 4.125 1 97.88 73 PRO B N 1
ATOM 2324 C CA . PRO B 1 73 ? -1.824 -14.359 5.074 1 97.88 73 PRO B CA 1
ATOM 2325 C C . PRO B 1 73 ? -3.328 -14.148 5.242 1 97.88 73 PRO B C 1
ATOM 2327 O O . PRO B 1 73 ? -3.814 -13.023 5.094 1 97.88 73 PRO B O 1
ATOM 2330 N N . THR B 1 74 ? -4.043 -15.219 5.578 1 97.56 74 THR B N 1
ATOM 2331 C CA . THR B 1 74 ? -5.48 -15.117 5.801 1 97.56 74 THR B CA 1
ATOM 2332 C C . THR B 1 74 ? -5.77 -14.609 7.215 1 97.56 74 THR B C 1
ATOM 2334 O O . THR B 1 74 ? -6.934 -14.477 7.602 1 97.56 74 THR B O 1
ATOM 2337 N N . SER B 1 75 ? -4.727 -14.297 7.93 1 96.12 75 SER B N 1
ATOM 2338 C CA . SER B 1 75 ? -4.91 -13.727 9.266 1 96.12 75 SER B CA 1
ATOM 2339 C C . SER B 1 75 ? -5.211 -12.234 9.195 1 96.12 75 SER B C 1
ATOM 2341 O O . SER B 1 75 ? -5.609 -11.633 10.195 1 96.12 75 SER B O 1
ATOM 2343 N N . VAL B 1 76 ? -4.996 -11.625 8.086 1 94.25 76 VAL B N 1
ATOM 2344 C CA . VAL B 1 76 ? -5.473 -10.273 7.82 1 94.25 76 VAL B CA 1
ATOM 2345 C C . VAL B 1 76 ? -6.582 -10.312 6.77 1 94.25 76 VAL B C 1
ATOM 2347 O O . VAL B 1 76 ? -6.898 -11.383 6.234 1 94.25 76 VAL B O 1
ATOM 2350 N N . ASN B 1 77 ? -7.184 -9.172 6.57 1 92.88 77 ASN B N 1
ATOM 2351 C CA . ASN B 1 77 ? -8.234 -9.125 5.559 1 92.88 77 ASN B CA 1
ATOM 2352 C C . ASN B 1 77 ? -7.711 -9.531 4.184 1 92.88 77 ASN B C 1
ATOM 2354 O O . ASN B 1 77 ? -6.629 -9.102 3.777 1 92.88 77 ASN B O 1
ATOM 2358 N N . TYR B 1 78 ? -8.414 -10.414 3.582 1 95.81 78 TYR B N 1
ATOM 2359 C CA . TYR B 1 78 ? -7.984 -10.906 2.277 1 95.81 78 TYR B CA 1
ATOM 2360 C C . TYR B 1 78 ? -9.156 -10.969 1.307 1 95.81 78 TYR B C 1
ATOM 2362 O O . TYR B 1 78 ? -10.312 -10.836 1.713 1 95.81 78 TYR B O 1
ATOM 2370 N N . MET B 1 79 ? -8.898 -11.156 0.107 1 95.69 79 MET B N 1
ATOM 2371 C CA . MET B 1 79 ? -9.82 -10.914 -0.997 1 95.69 79 MET B CA 1
ATOM 2372 C C . MET B 1 79 ? -10.992 -11.891 -0.956 1 95.69 79 MET B C 1
ATOM 2374 O O . MET B 1 79 ? -12.156 -11.477 -1 1 95.69 79 MET B O 1
ATOM 2378 N N . LEU B 1 80 ? -10.781 -13.195 -0.879 1 96.06 80 LEU B N 1
ATOM 2379 C CA . LEU B 1 80 ? -11.844 -14.195 -0.862 1 96.06 80 LEU B CA 1
ATOM 2380 C C . LEU B 1 80 ? -12.836 -13.922 0.263 1 96.06 80 LEU B C 1
ATOM 2382 O O . LEU B 1 80 ? -14.047 -14.062 0.076 1 96.06 80 LEU B O 1
ATOM 2386 N N . GLU B 1 81 ? -12.336 -13.57 1.363 1 95.62 81 GLU B N 1
ATOM 2387 C CA . GLU B 1 81 ? -13.188 -13.297 2.518 1 95.62 81 GLU B CA 1
ATOM 2388 C C . GLU B 1 81 ? -14.023 -12.039 2.297 1 95.62 81 GLU B C 1
ATOM 2390 O O . GLU B 1 81 ? -15.211 -12.016 2.611 1 95.62 81 GLU B O 1
ATOM 2395 N N . GLU B 1 82 ? -13.422 -11.039 1.746 1 94.06 82 GLU B N 1
ATOM 2396 C CA . GLU B 1 82 ? -14.078 -9.742 1.654 1 94.06 82 GLU B CA 1
ATOM 2397 C C . GLU B 1 82 ? -14.945 -9.641 0.401 1 94.06 82 GLU B C 1
ATOM 2399 O O . GLU B 1 82 ? -16 -9.016 0.419 1 94.06 82 GLU B O 1
ATOM 2404 N N . VAL B 1 83 ? -14.531 -10.25 -0.68 1 92.62 83 VAL B N 1
ATOM 2405 C CA . VAL B 1 83 ? -15.156 -10 -1.974 1 92.62 83 VAL B CA 1
ATOM 2406 C C . VAL B 1 83 ? -16.031 -11.188 -2.361 1 92.62 83 VAL B C 1
ATOM 2408 O O . VAL B 1 83 ? -17.141 -11 -2.885 1 92.62 83 VAL B O 1
ATOM 2411 N N . TRP B 1 84 ? -15.578 -12.43 -2.109 1 93.38 84 TRP B N 1
ATOM 2412 C CA . TRP B 1 84 ? -16.312 -13.602 -2.576 1 93.38 84 TRP B CA 1
ATOM 2413 C C . TRP B 1 84 ? -16.422 -14.648 -1.472 1 93.38 84 TRP B C 1
ATOM 2415 O O . TRP B 1 84 ? -16.078 -15.812 -1.677 1 93.38 84 TRP B O 1
ATOM 2425 N N . PRO B 1 85 ? -16.969 -14.234 -0.366 1 92.88 85 PRO B N 1
ATOM 2426 C CA . PRO B 1 85 ? -17.047 -15.219 0.72 1 92.88 85 PRO B CA 1
ATOM 2427 C C . PRO B 1 85 ? -17.938 -16.406 0.371 1 92.88 85 PRO B C 1
ATOM 2429 O O . PRO B 1 85 ? -17.734 -17.516 0.895 1 92.88 85 PRO B O 1
ATOM 2432 N N . HIS B 1 86 ? -18.828 -16.219 -0.551 1 91.5 86 HIS B N 1
ATOM 2433 C CA . HIS B 1 86 ? -19.781 -17.266 -0.921 1 91.5 86 HIS B CA 1
ATOM 2434 C C . HIS B 1 86 ? -19.109 -18.375 -1.73 1 91.5 86 HIS B C 1
ATOM 2436 O O . HIS B 1 86 ? -19.688 -19.453 -1.904 1 91.5 86 HIS B O 1
ATOM 2442 N N . MET B 1 87 ? -17.922 -18.125 -2.16 1 92.38 87 MET B N 1
ATOM 2443 C CA . MET B 1 87 ? -17.219 -19.078 -3.029 1 92.38 87 MET B CA 1
ATOM 2444 C C . MET B 1 87 ? -16.484 -20.125 -2.207 1 92.38 87 MET B C 1
ATOM 2446 O O . MET B 1 87 ? -16 -21.109 -2.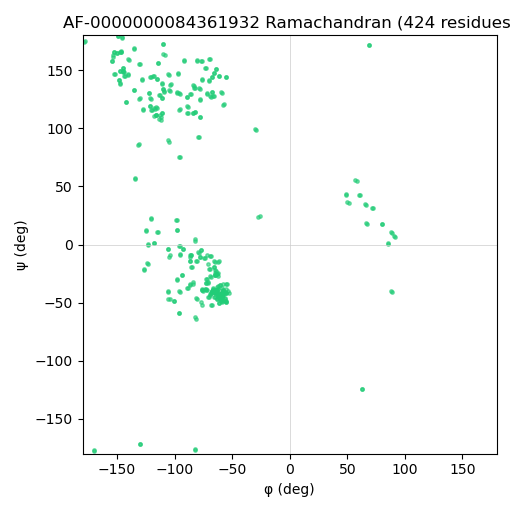75 1 92.38 87 MET B O 1
ATOM 2450 N N . VAL B 1 88 ? -16.406 -19.891 -0.925 1 90.62 88 VAL B N 1
ATOM 2451 C CA . VAL B 1 88 ? -15.734 -20.828 -0.041 1 90.62 88 VAL B CA 1
ATOM 2452 C C . VAL B 1 88 ? -16.75 -21.5 0.876 1 90.62 88 VAL B C 1
ATOM 2454 O O . VAL B 1 88 ? -17.203 -20.906 1.856 1 90.62 88 VAL B O 1
ATOM 2457 N N . GLN B 1 89 ? -17.062 -22.766 0.66 1 85.31 89 GLN B N 1
ATOM 2458 C CA . GLN B 1 89 ? -18.141 -23.391 1.416 1 85.31 89 GLN B CA 1
ATOM 2459 C C . GLN B 1 89 ? -17.656 -24.672 2.094 1 85.31 89 GLN B C 1
ATOM 2461 O O . GLN B 1 89 ? -18.219 -25.078 3.121 1 85.31 89 GLN B O 1
ATOM 2466 N N . ASP B 1 90 ? -16.625 -25.266 1.649 1 83.62 90 ASP B N 1
ATOM 2467 C CA . ASP B 1 90 ? -16.234 -26.578 2.127 1 83.62 90 ASP B CA 1
ATOM 2468 C C . ASP B 1 90 ? -15.422 -26.484 3.412 1 83.62 90 ASP B C 1
ATOM 2470 O O . ASP B 1 90 ? -15.422 -27.422 4.227 1 83.62 90 ASP B O 1
ATOM 2474 N N . ILE B 1 91 ? -14.625 -25.562 3.693 1 77.38 91 ILE B N 1
ATOM 2475 C CA . ILE B 1 91 ? -13.68 -25.5 4.805 1 77.38 91 ILE B CA 1
ATOM 2476 C C . ILE B 1 91 ? -13.953 -24.25 5.633 1 77.38 91 ILE B C 1
ATOM 2478 O O . ILE B 1 91 ? -13.328 -24.031 6.672 1 77.38 91 ILE B O 1
ATOM 2482 N N . GLY B 1 92 ? -15 -23.453 5.184 1 88.38 92 GLY B N 1
ATOM 2483 C CA . GLY B 1 92 ? -15.086 -22.109 5.754 1 88.38 92 GLY B CA 1
ATOM 2484 C C . GLY B 1 92 ? -13.961 -21.203 5.305 1 88.38 92 GLY B C 1
ATOM 2485 O O . GLY B 1 92 ? -12.969 -21.656 4.734 1 88.38 92 GLY B O 1
ATOM 2486 N N . LEU B 1 93 ? -14.047 -19.953 5.621 1 92.38 93 LEU B N 1
ATOM 2487 C CA . LEU B 1 93 ? -13.008 -18.984 5.297 1 92.38 93 LEU B CA 1
ATOM 2488 C C . LEU B 1 93 ? -11.883 -19.031 6.324 1 92.38 93 LEU B C 1
ATOM 2490 O O . LEU B 1 93 ? -12.102 -18.734 7.504 1 92.38 93 LEU B O 1
ATOM 2494 N N . PRO B 1 94 ? -10.703 -19.453 5.891 1 95.06 94 PRO B N 1
ATOM 2495 C CA . PRO B 1 94 ? -9.617 -19.609 6.863 1 95.06 94 PRO B CA 1
ATOM 2496 C C . PRO B 1 94 ? -9.172 -18.266 7.461 1 95.06 94 PRO B C 1
ATOM 2498 O O . PRO B 1 94 ? -9.281 -17.234 6.805 1 95.06 94 PRO B O 1
ATOM 2501 N N . LYS B 1 95 ? -8.758 -18.266 8.656 1 96 95 LYS B N 1
ATOM 2502 C CA . LYS B 1 95 ? -8.047 -17.203 9.375 1 96 95 LYS B CA 1
ATOM 2503 C C . LYS B 1 95 ? -6.816 -17.75 10.094 1 96 95 LYS B C 1
ATOM 2505 O O . LYS B 1 95 ? -6.902 -18.172 11.25 1 96 95 LYS B O 1
ATOM 2510 N N . SER B 1 96 ? -5.715 -17.828 9.359 1 96.56 96 SER B N 1
ATOM 2511 C CA . SER B 1 96 ? -4.531 -18.531 9.844 1 96.56 96 SER B CA 1
ATOM 2512 C C . SER B 1 96 ? -3.258 -17.953 9.242 1 96.56 96 SER B C 1
ATOM 2514 O O . SER B 1 96 ? -3.248 -17.547 8.078 1 96.56 96 SER B O 1
ATOM 2516 N N . ASP B 1 97 ? -2.227 -17.984 10.031 1 96.56 97 ASP B N 1
ATOM 2517 C CA . ASP B 1 97 ? -0.915 -17.609 9.516 1 96.56 97 ASP B CA 1
ATOM 2518 C C . ASP B 1 97 ? -0.313 -18.734 8.672 1 96.56 97 ASP B C 1
ATOM 2520 O O . ASP B 1 97 ? 0.714 -18.531 8.023 1 96.56 97 ASP B O 1
ATOM 2524 N N . ARG B 1 98 ? -0.943 -19.859 8.594 1 97.81 98 ARG B N 1
ATOM 2525 C CA . ARG B 1 98 ? -0.419 -21 7.852 1 97.81 98 ARG B CA 1
ATOM 2526 C C . ARG B 1 98 ? -1.17 -21.203 6.539 1 97.81 98 ARG B C 1
ATOM 2528 O O . ARG B 1 98 ? -0.902 -22.141 5.801 1 97.81 98 ARG B O 1
ATOM 2535 N N . ILE B 1 99 ? -2.15 -20.438 6.312 1 98.19 99 ILE B N 1
ATOM 2536 C CA . ILE B 1 99 ? -2.896 -20.422 5.062 1 98.19 99 ILE B CA 1
ATOM 2537 C C . ILE B 1 99 ? -2.852 -19.031 4.441 1 98.19 99 ILE B C 1
ATOM 2539 O O . ILE B 1 99 ? -3.289 -18.047 5.059 1 98.19 99 ILE B O 1
ATOM 2543 N N . TRP B 1 100 ? -2.311 -18.953 3.279 1 98.69 100 TRP B N 1
ATOM 2544 C CA . TRP B 1 100 ? -2.162 -17.672 2.6 1 98.69 100 TRP B CA 1
ATOM 2545 C C . TRP B 1 100 ? -3.012 -17.625 1.333 1 98.69 100 TRP B C 1
ATOM 2547 O O . TRP B 1 100 ? -3.418 -18.672 0.813 1 98.69 100 TRP B O 1
ATOM 2557 N N . GLU B 1 101 ? -3.338 -16.453 0.926 1 98.62 101 GLU B N 1
ATOM 2558 C CA . GLU B 1 101 ? -4.043 -16.281 -0.339 1 98.62 101 GLU B CA 1
ATOM 2559 C C . GLU B 1 101 ? -3.107 -15.75 -1.423 1 98.62 101 GLU B C 1
ATOM 2561 O O . GLU B 1 101 ? -2.318 -14.836 -1.179 1 98.62 101 GLU B O 1
ATOM 2566 N N . GLY B 1 102 ? -3.182 -16.375 -2.559 1 97.88 102 GLY B N 1
ATOM 2567 C CA . GLY B 1 102 ? -2.5 -15.883 -3.742 1 97.88 102 GLY B CA 1
ATOM 2568 C C . GLY B 1 102 ? -3.395 -15.055 -4.645 1 97.88 102 GLY B C 1
ATOM 2569 O O . GLY B 1 102 ? -4.547 -15.422 -4.891 1 97.88 102 GLY B O 1
ATOM 2570 N N . THR B 1 103 ? -2.93 -13.891 -5.031 1 97 103 THR B N 1
ATOM 2571 C CA . THR B 1 103 ? -3.641 -12.984 -5.93 1 97 103 THR B CA 1
ATOM 2572 C C . THR B 1 103 ? -2.678 -12.336 -6.918 1 97 103 THR B C 1
ATOM 2574 O O . THR B 1 103 ? -1.462 -12.367 -6.723 1 97 103 THR B O 1
ATOM 2577 N N . ARG B 1 104 ? -3.223 -11.859 -8.023 1 96.62 104 ARG B N 1
ATOM 2578 C CA . ARG B 1 104 ? -2.494 -11.055 -9 1 96.62 104 ARG B CA 1
ATOM 2579 C C . ARG B 1 104 ? -1.322 -11.836 -9.586 1 96.62 104 ARG B C 1
ATOM 2581 O O . ARG B 1 104 ? -0.195 -11.336 -9.625 1 96.62 104 ARG B O 1
ATOM 2588 N N . PHE B 1 105 ? -1.573 -13.062 -9.891 1 95.19 105 PHE B N 1
ATOM 2589 C CA . PHE B 1 105 ? -0.625 -13.867 -10.648 1 95.19 105 PHE B CA 1
ATOM 2590 C C . PHE B 1 105 ? -0.672 -13.516 -12.133 1 95.19 105 PHE B C 1
ATOM 2592 O O . PHE B 1 105 ? -1.669 -13.773 -12.805 1 95.19 105 PHE B O 1
ATOM 2599 N N . GLY B 1 106 ? 0.409 -12.867 -12.578 1 94.81 106 GLY B N 1
ATOM 2600 C CA . GLY B 1 106 ? 0.379 -12.359 -13.945 1 94.81 106 GLY B CA 1
ATOM 2601 C C . GLY B 1 106 ? 1.724 -12.445 -14.641 1 94.81 106 GLY B C 1
ATOM 2602 O O . GLY B 1 106 ? 2.77 -12.344 -13.992 1 94.81 106 GLY B O 1
ATOM 2603 N N . VAL B 1 107 ? 1.652 -12.641 -15.922 1 96 107 VAL B N 1
ATOM 2604 C CA . VAL B 1 107 ? 2.836 -12.68 -16.781 1 96 107 VAL B CA 1
ATOM 2605 C C . VAL B 1 107 ? 2.652 -11.727 -17.953 1 96 107 VAL B C 1
ATOM 2607 O O . VAL B 1 107 ? 1.552 -11.602 -18.5 1 96 107 VAL B O 1
ATOM 2610 N N . ASP B 1 108 ? 3.738 -11.078 -18.297 1 96.31 108 ASP B N 1
ATOM 2611 C CA . ASP B 1 108 ? 3.734 -10.188 -19.453 1 96.31 108 ASP B CA 1
ATOM 2612 C C . ASP B 1 108 ? 3.311 -10.93 -20.719 1 96.31 108 ASP B C 1
ATOM 2614 O O . ASP B 1 108 ? 4.039 -11.789 -21.219 1 96.31 108 ASP B O 1
ATOM 2618 N N . ARG B 1 109 ? 2.285 -10.523 -21.344 1 92.81 109 ARG B N 1
ATOM 2619 C CA . ARG B 1 109 ? 1.691 -11.242 -22.453 1 92.81 109 ARG B CA 1
ATOM 2620 C C . ARG B 1 109 ? 2.375 -10.875 -23.766 1 92.81 109 ARG B C 1
ATOM 2622 O O . ARG B 1 109 ? 2.15 -11.523 -24.797 1 92.81 109 ARG B O 1
ATOM 2629 N N . ASP B 1 110 ? 3.209 -9.898 -23.75 1 93.62 110 ASP B N 1
ATOM 2630 C CA . ASP B 1 110 ? 3.938 -9.508 -24.953 1 93.62 110 ASP B CA 1
ATOM 2631 C C . ASP B 1 110 ? 5.102 -10.461 -25.219 1 93.62 110 ASP B C 1
ATOM 2633 O O . ASP B 1 110 ? 5.672 -10.453 -26.312 1 93.62 110 ASP B O 1
ATOM 2637 N N . LEU B 1 111 ? 5.418 -11.312 -24.281 1 94.75 111 LEU B N 1
ATOM 2638 C CA . LEU B 1 111 ? 6.508 -12.266 -24.422 1 94.75 111 LEU B CA 1
ATOM 2639 C C . LEU B 1 111 ? 6.066 -13.477 -25.234 1 94.75 111 LEU B C 1
ATOM 2641 O O . LEU B 1 111 ? 4.867 -13.742 -25.375 1 94.75 111 LEU B O 1
ATOM 2645 N N . ASP B 1 112 ? 7.016 -14.156 -25.797 1 95.19 112 ASP B N 1
ATOM 2646 C CA . ASP B 1 112 ? 6.688 -15.391 -26.516 1 95.19 112 ASP B CA 1
ATOM 2647 C C . ASP B 1 112 ? 6.254 -16.484 -25.531 1 95.19 112 ASP B C 1
ATOM 2649 O O . ASP B 1 112 ? 6.566 -16.422 -24.344 1 95.19 112 ASP B O 1
ATOM 2653 N N . PRO B 1 113 ? 5.578 -17.438 -26.047 1 94.31 113 PRO B N 1
ATOM 2654 C CA . PRO B 1 113 ? 5.012 -18.484 -25.188 1 94.31 113 PRO B CA 1
ATOM 2655 C C . PRO B 1 113 ? 6.07 -19.234 -24.375 1 94.31 113 PRO B C 1
ATOM 2657 O O . PRO B 1 113 ? 5.816 -19.609 -23.219 1 94.31 113 PRO B O 1
ATOM 2660 N N . LYS B 1 114 ? 7.172 -19.453 -24.969 1 94.81 114 LYS B N 1
ATOM 2661 C CA . LYS B 1 114 ? 8.227 -20.172 -24.25 1 94.81 114 LYS B CA 1
ATOM 2662 C C . LYS B 1 114 ? 8.695 -19.406 -23.031 1 94.81 114 LYS B C 1
ATOM 2664 O O . LYS B 1 114 ? 8.844 -19.969 -21.953 1 94.81 114 LYS B O 1
ATOM 2669 N N . GLN B 1 115 ? 8.938 -18.156 -23.203 1 94.38 115 GLN B N 1
ATOM 2670 C CA . GLN B 1 115 ? 9.375 -17.312 -22.109 1 94.38 115 GLN B CA 1
ATOM 2671 C C . GLN B 1 115 ? 8.289 -17.188 -21.047 1 94.38 115 GLN B C 1
ATOM 2673 O O . GLN B 1 115 ? 8.578 -17.219 -19.844 1 94.38 115 GLN B O 1
ATOM 2678 N N . ARG B 1 116 ? 7.098 -17.031 -21.484 1 95.56 116 ARG B N 1
ATOM 2679 C CA . ARG B 1 116 ? 5.98 -16.953 -20.547 1 95.56 116 ARG B CA 1
ATOM 2680 C C . ARG B 1 116 ? 5.898 -18.219 -19.688 1 95.56 116 ARG B C 1
ATOM 2682 O O . ARG B 1 116 ? 5.699 -18.125 -18.484 1 95.56 116 ARG B O 1
ATOM 2689 N N . ASN B 1 117 ? 6.059 -19.281 -20.359 1 93.81 117 ASN B N 1
ATOM 2690 C CA . ASN B 1 117 ? 6.016 -20.562 -19.656 1 93.81 117 ASN B CA 1
ATOM 2691 C C . ASN B 1 117 ? 7.129 -20.672 -18.609 1 93.81 117 ASN B C 1
ATOM 2693 O O . ASN B 1 117 ? 6.914 -21.188 -17.516 1 93.81 117 ASN B O 1
ATOM 2697 N N . THR B 1 118 ? 8.266 -20.234 -18.984 1 94.19 118 THR B N 1
ATOM 2698 C CA . THR B 1 118 ? 9.391 -20.234 -18.047 1 94.19 118 THR B CA 1
ATOM 2699 C C . THR B 1 118 ? 9.07 -19.391 -16.828 1 94.19 118 THR B C 1
ATOM 2701 O O . THR B 1 118 ? 9.312 -19.797 -15.688 1 94.19 118 THR B O 1
ATOM 2704 N N . ILE B 1 119 ? 8.547 -18.234 -17.016 1 95.56 119 ILE B N 1
ATOM 2705 C CA . ILE B 1 119 ? 8.203 -17.328 -15.938 1 95.56 119 ILE B CA 1
ATOM 2706 C C . ILE B 1 119 ? 7.16 -17.969 -15.023 1 95.56 119 ILE B C 1
ATOM 2708 O O . ILE B 1 119 ? 7.289 -17.938 -13.797 1 95.56 119 ILE B O 1
ATOM 2712 N N . VAL B 1 120 ? 6.156 -18.578 -15.617 1 94.81 120 VAL B N 1
ATOM 2713 C CA . VAL B 1 120 ? 5.109 -19.25 -14.852 1 94.81 120 VAL B CA 1
ATOM 2714 C C . VAL B 1 120 ? 5.73 -20.344 -13.969 1 94.81 120 VAL B C 1
ATOM 2716 O O . VAL B 1 120 ? 5.465 -20.406 -12.766 1 94.81 120 VAL B O 1
ATOM 2719 N N . LYS B 1 121 ? 6.551 -21.156 -14.562 1 94.44 121 LYS B N 1
ATOM 2720 C CA . LYS B 1 121 ? 7.199 -22.234 -13.836 1 94.44 121 LYS B CA 1
ATOM 2721 C C . LYS B 1 121 ? 8.008 -21.703 -12.656 1 94.44 121 LYS B C 1
ATOM 2723 O O . LYS B 1 121 ? 7.961 -22.266 -11.562 1 94.44 121 LYS B O 1
ATOM 2728 N N . GLU B 1 122 ? 8.68 -20.672 -12.875 1 94.81 122 GLU B N 1
ATOM 2729 C CA . GLU B 1 122 ? 9.531 -20.109 -11.828 1 94.81 122 GLU B CA 1
ATOM 2730 C C . GLU B 1 122 ? 8.703 -19.438 -10.734 1 94.81 122 GLU B C 1
ATOM 2732 O O . GLU B 1 122 ? 9.047 -19.5 -9.555 1 94.81 122 GLU B O 1
ATOM 2737 N N . LEU B 1 123 ? 7.648 -18.781 -11.094 1 95.94 123 LEU B N 1
ATOM 2738 C CA . LEU B 1 123 ? 6.766 -18.188 -10.102 1 95.94 123 LEU B CA 1
ATOM 2739 C C . LEU B 1 123 ? 6.09 -19.266 -9.258 1 95.94 123 LEU B C 1
ATOM 2741 O O . LEU B 1 123 ? 5.945 -19.109 -8.039 1 95.94 123 LEU B O 1
ATOM 2745 N N . VAL B 1 124 ? 5.684 -20.312 -9.914 1 94.69 124 VAL B N 1
ATOM 2746 C CA . VAL B 1 124 ? 5.086 -21.453 -9.211 1 94.69 124 VAL B CA 1
ATOM 2747 C C . VAL B 1 124 ? 6.086 -22.016 -8.203 1 94.69 124 VAL B C 1
ATOM 2749 O O . VAL B 1 124 ? 5.754 -22.219 -7.035 1 94.69 124 VAL B O 1
ATOM 2752 N N . CYS B 1 125 ? 7.227 -22.219 -8.656 1 93.75 125 CYS B N 1
ATOM 2753 C CA . CYS B 1 125 ? 8.273 -22.734 -7.785 1 93.75 125 CYS B CA 1
ATOM 2754 C C . CYS B 1 125 ? 8.547 -21.766 -6.637 1 93.75 125 CYS B C 1
ATOM 2756 O O . CYS B 1 125 ? 8.68 -22.188 -5.484 1 93.75 125 CYS B O 1
ATOM 2758 N N . ALA B 1 126 ? 8.617 -20.531 -6.906 1 95 126 ALA B N 1
ATOM 2759 C CA . ALA B 1 126 ? 8.867 -19.5 -5.895 1 95 126 ALA B CA 1
ATOM 2760 C C . ALA B 1 126 ? 7.785 -19.531 -4.82 1 95 126 ALA B C 1
ATOM 2762 O O . ALA B 1 126 ? 8.078 -19.406 -3.629 1 95 126 ALA B O 1
ATOM 2763 N N . TYR B 1 127 ? 6.543 -19.703 -5.262 1 96.25 127 TYR B N 1
ATOM 2764 C CA . TYR B 1 127 ? 5.43 -19.797 -4.328 1 96.25 127 TYR B CA 1
ATOM 2765 C C . TYR B 1 127 ? 5.66 -20.906 -3.311 1 96.25 127 TYR B C 1
ATOM 2767 O O . TYR B 1 127 ? 5.559 -20.672 -2.102 1 96.25 127 TYR B O 1
ATOM 2775 N N . ILE B 1 128 ? 5.992 -22 -3.807 1 95.12 128 ILE B N 1
ATOM 2776 C CA . ILE B 1 128 ? 6.125 -23.172 -2.955 1 95.12 128 ILE B CA 1
ATOM 2777 C C . ILE B 1 128 ? 7.355 -23.031 -2.064 1 95.12 128 ILE B C 1
ATOM 2779 O O . ILE B 1 128 ? 7.305 -23.344 -0.87 1 95.12 128 ILE B O 1
ATOM 2783 N N . GLU B 1 129 ? 8.438 -22.609 -2.637 1 94 129 GLU B N 1
ATOM 2784 C CA . GLU B 1 129 ? 9.641 -22.391 -1.839 1 94 129 GLU B CA 1
ATOM 2785 C C . GLU B 1 129 ? 9.367 -21.422 -0.689 1 94 129 GLU B C 1
ATOM 2787 O O . GLU B 1 129 ? 9.742 -21.688 0.455 1 94 129 GLU B O 1
ATOM 2792 N N . TYR B 1 130 ? 8.758 -20.344 -1.031 1 95.75 130 TYR B N 1
ATOM 2793 C CA . TYR B 1 130 ? 8.43 -19.375 -0.001 1 95.75 130 TYR B CA 1
ATOM 2794 C C . TYR B 1 130 ? 7.527 -19.984 1.065 1 95.75 130 TYR B C 1
ATOM 2796 O O . TYR B 1 130 ? 7.723 -19.75 2.262 1 95.75 130 TYR B O 1
ATOM 2804 N N . ALA B 1 131 ? 6.5 -20.703 0.639 1 96.56 131 ALA B N 1
ATOM 2805 C CA . ALA B 1 131 ? 5.555 -21.328 1.557 1 96.56 131 ALA B CA 1
ATOM 2806 C C . ALA B 1 131 ? 6.27 -22.234 2.545 1 96.56 131 ALA B C 1
ATOM 2808 O O . ALA B 1 131 ? 6.039 -22.156 3.754 1 96.56 131 ALA B O 1
ATOM 2809 N N . ILE B 1 132 ? 7.113 -23 2.049 1 93.75 132 ILE B N 1
ATOM 2810 C CA . ILE B 1 132 ? 7.836 -23.953 2.885 1 93.75 132 ILE B CA 1
ATOM 2811 C C . ILE B 1 132 ? 8.727 -23.203 3.873 1 93.75 132 ILE B C 1
ATOM 2813 O O . ILE B 1 132 ? 8.719 -23.5 5.07 1 93.75 132 ILE B O 1
ATOM 2817 N N . LEU B 1 133 ? 9.406 -22.234 3.42 1 91.62 133 LEU B N 1
ATOM 2818 C CA . LEU B 1 133 ? 10.328 -21.453 4.246 1 91.62 133 LEU B CA 1
ATOM 2819 C C . LEU B 1 133 ? 9.578 -20.734 5.363 1 91.62 133 LEU B C 1
ATOM 2821 O O . LEU B 1 133 ? 10.148 -20.469 6.422 1 91.62 133 LEU B O 1
ATOM 2825 N N . ASN B 1 134 ? 8.305 -20.469 5.137 1 94.44 134 ASN B N 1
ATOM 2826 C CA . ASN B 1 134 ? 7.574 -19.641 6.082 1 94.44 134 ASN B CA 1
ATOM 2827 C C . ASN B 1 134 ? 6.469 -20.422 6.785 1 94.44 134 ASN B C 1
ATOM 2829 O O . ASN B 1 134 ? 5.59 -19.828 7.418 1 94.44 134 ASN B O 1
ATOM 2833 N N . GLY B 1 135 ? 6.438 -21.672 6.656 1 95.62 135 GLY B N 1
ATOM 2834 C CA . GLY B 1 135 ? 5.508 -22.516 7.379 1 95.62 135 GLY B CA 1
ATOM 2835 C C . GLY B 1 135 ? 4.078 -22.391 6.891 1 95.62 135 GLY B C 1
ATOM 2836 O O . GLY B 1 135 ? 3.137 -22.484 7.68 1 95.62 135 GLY B O 1
ATOM 2837 N N . ILE B 1 136 ? 3.928 -22.125 5.621 1 97.25 136 ILE B N 1
ATOM 2838 C CA . ILE B 1 136 ? 2.607 -22.047 5.008 1 97.25 136 ILE B CA 1
ATOM 2839 C C . ILE B 1 136 ? 2.18 -23.422 4.496 1 97.25 136 ILE B C 1
ATOM 2841 O O . ILE B 1 136 ? 2.891 -24.031 3.703 1 97.25 136 ILE B O 1
ATOM 2845 N N . ASP B 1 137 ? 1.019 -23.844 4.902 1 97.94 137 ASP B N 1
ATOM 2846 C CA . ASP B 1 137 ? 0.537 -25.188 4.559 1 97.94 137 ASP B CA 1
ATOM 2847 C C . ASP B 1 137 ? -0.218 -25.172 3.23 1 97.94 137 ASP B C 1
ATOM 2849 O O . ASP B 1 137 ? -0.124 -26.109 2.447 1 97.94 137 ASP B O 1
ATOM 2853 N N . ASP B 1 138 ? -0.949 -24.078 3.074 1 97.94 138 ASP B N 1
ATOM 2854 C CA . ASP B 1 138 ? -1.799 -24 1.89 1 97.94 138 ASP B CA 1
ATOM 2855 C C . ASP B 1 138 ? -1.841 -22.562 1.34 1 97.94 138 ASP B C 1
ATOM 2857 O O . ASP B 1 138 ? -1.836 -21.609 2.105 1 97.94 138 ASP B O 1
ATOM 2861 N N . ILE B 1 139 ? -1.902 -22.547 0.099 1 98.12 139 ILE B N 1
ATOM 2862 C CA . ILE B 1 139 ? -2.227 -21.297 -0.588 1 98.12 139 ILE B CA 1
ATOM 2863 C C . ILE B 1 139 ? -3.609 -21.406 -1.226 1 98.12 139 ILE B C 1
ATOM 2865 O O . ILE B 1 139 ? -3.893 -22.359 -1.951 1 98.12 139 ILE B O 1
ATOM 2869 N N . ILE B 1 140 ? -4.484 -20.469 -0.917 1 97.69 140 ILE B N 1
ATOM 2870 C CA . ILE B 1 140 ? -5.824 -20.484 -1.499 1 97.69 140 ILE B CA 1
ATOM 2871 C C . ILE B 1 140 ? -5.965 -19.359 -2.506 1 97.69 140 ILE B C 1
ATOM 2873 O O . ILE B 1 140 ? -5.152 -18.422 -2.523 1 97.69 140 ILE B O 1
ATOM 2877 N N . GLY B 1 141 ? -6.945 -19.422 -3.34 1 96.75 141 GLY B N 1
ATOM 2878 C CA . GLY B 1 141 ? -7.242 -18.359 -4.297 1 96.75 141 GLY B CA 1
ATOM 2879 C C . GLY B 1 141 ? -8.469 -18.641 -5.145 1 96.75 141 GLY B C 1
ATOM 2880 O O . GLY B 1 141 ? -9.109 -19.688 -4.98 1 96.75 141 GLY B O 1
ATOM 2881 N N . VAL B 1 142 ? -8.82 -17.672 -5.938 1 95.31 142 VAL B N 1
ATOM 2882 C CA . VAL B 1 142 ? -9.906 -17.797 -6.902 1 95.31 142 VAL B CA 1
ATOM 2883 C C . VAL B 1 142 ? -9.383 -17.516 -8.312 1 95.31 142 VAL B C 1
ATOM 2885 O O . VAL B 1 142 ? -8.633 -16.547 -8.523 1 95.31 142 VAL B O 1
ATOM 2888 N N . MET B 1 143 ? -9.711 -18.422 -9.219 1 92.19 143 MET B N 1
ATOM 2889 C CA . MET B 1 143 ? -9.305 -18.281 -10.609 1 92.19 143 MET B CA 1
ATOM 2890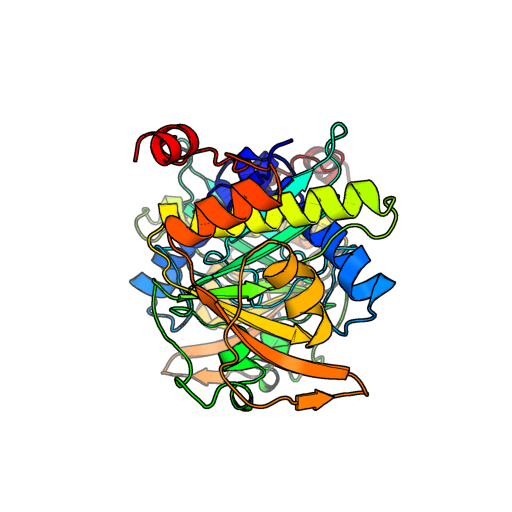 C C . MET B 1 143 ? -10.273 -19.016 -11.531 1 92.19 143 MET B C 1
ATOM 2892 O O . MET B 1 143 ? -11.047 -19.859 -11.078 1 92.19 143 MET B O 1
ATOM 2896 N N . PRO B 1 144 ? -10.18 -18.609 -12.789 1 90.25 144 PRO B N 1
ATOM 2897 C CA . PRO B 1 144 ? -10.891 -19.453 -13.758 1 90.25 144 PRO B CA 1
ATOM 2898 C C . PRO B 1 144 ? -10.461 -20.922 -13.695 1 90.25 144 PRO B C 1
ATOM 2900 O O . PRO B 1 144 ? -9.273 -21.203 -13.531 1 90.25 144 PRO B O 1
ATOM 2903 N N . VAL B 1 145 ? -11.391 -21.766 -13.906 1 90.75 145 VAL B N 1
ATOM 2904 C CA . VAL B 1 145 ? -11.18 -23.203 -13.75 1 90.75 145 VAL B CA 1
ATOM 2905 C C . VAL B 1 145 ? -10.047 -23.656 -14.664 1 90.75 145 VAL B C 1
ATOM 2907 O O . VAL B 1 145 ? -9.195 -24.453 -14.266 1 90.75 145 VAL B O 1
ATOM 2910 N N . GLY B 1 146 ? -10 -23.125 -15.859 1 87.44 146 GLY B N 1
ATOM 2911 C CA . GLY B 1 146 ? -8.977 -23.516 -16.812 1 87.44 146 GLY B CA 1
ATOM 2912 C C . GLY B 1 146 ? -7.57 -23.141 -16.375 1 87.44 146 GLY B C 1
ATOM 2913 O O . GLY B 1 146 ? -6.609 -23.828 -16.703 1 87.44 146 GLY B O 1
ATOM 2914 N N . ILE B 1 147 ? -7.438 -22.141 -15.57 1 86.94 147 ILE B N 1
ATOM 2915 C CA . ILE B 1 147 ? -6.137 -21.656 -15.133 1 86.94 147 ILE B CA 1
ATOM 2916 C C . ILE B 1 147 ? -5.566 -22.609 -14.078 1 86.94 147 ILE B C 1
ATOM 2918 O O . ILE B 1 147 ? -4.363 -22.875 -14.062 1 86.94 147 ILE B O 1
ATOM 2922 N N . TRP B 1 148 ? -6.363 -23.125 -13.203 1 89.62 148 TRP B N 1
ATOM 2923 C CA . TRP B 1 148 ? -5.906 -24.062 -12.188 1 89.62 148 TRP B CA 1
ATOM 2924 C C . TRP B 1 148 ? -5.227 -25.266 -12.836 1 89.62 148 TRP B C 1
ATOM 2926 O O . TRP B 1 148 ? -4.191 -25.734 -12.352 1 89.62 148 TRP B O 1
ATOM 2936 N N . ARG B 1 149 ? -5.805 -25.672 -13.836 1 84.81 149 ARG B N 1
ATOM 2937 C CA . ARG B 1 149 ? -5.254 -26.828 -14.531 1 84.81 149 ARG B CA 1
ATOM 2938 C C . ARG B 1 149 ? -4.023 -26.438 -15.344 1 84.81 149 ARG B C 1
ATOM 2940 O O . ARG B 1 149 ? -2.967 -27.062 -15.211 1 84.81 149 ARG B O 1
ATOM 2947 N N . ALA B 1 150 ? -4.16 -25.438 -16.141 1 85.06 150 ALA B N 1
ATOM 2948 C CA . ALA B 1 150 ? -3.146 -25.078 -17.125 1 85.06 150 ALA B CA 1
ATOM 2949 C C . ALA B 1 150 ? -1.878 -24.562 -16.438 1 85.06 150 ALA B C 1
ATOM 2951 O O . ALA B 1 150 ? -0.772 -24.75 -16.953 1 85.06 150 ALA B O 1
ATOM 2952 N N . VAL B 1 151 ? -2.043 -24 -15.289 1 86 151 VAL B N 1
ATOM 2953 C CA . VAL B 1 151 ? -0.906 -23.344 -14.656 1 86 151 VAL B CA 1
ATOM 2954 C C . VAL B 1 151 ? -0.375 -24.219 -13.523 1 86 151 VAL B C 1
ATOM 2956 O O . VAL B 1 151 ? 0.809 -24.562 -13.492 1 86 151 VAL B O 1
ATOM 2959 N N . PHE B 1 152 ? -1.166 -24.734 -12.695 1 88.75 152 PHE B N 1
ATOM 2960 C CA . PHE B 1 152 ? -0.68 -25.344 -11.461 1 88.75 152 PHE B CA 1
ATOM 2961 C C . PHE B 1 152 ? -0.631 -26.859 -11.586 1 88.75 152 PHE B C 1
ATOM 2963 O O . PHE B 1 152 ? 0.413 -27.484 -11.359 1 88.75 152 PHE B O 1
ATOM 2970 N N . ALA B 1 153 ? -1.732 -27.422 -12.062 1 87.88 153 ALA B N 1
ATOM 2971 C CA . ALA B 1 153 ? -1.762 -28.875 -12.172 1 87.88 153 ALA B CA 1
ATOM 2972 C C . ALA B 1 153 ? -0.722 -29.375 -13.172 1 87.88 153 ALA B C 1
ATOM 2974 O O . ALA B 1 153 ? -0.057 -30.391 -12.93 1 87.88 153 ALA B O 1
ATOM 2975 N N . ARG B 1 154 ? -0.587 -28.703 -14.219 1 88.5 154 ARG B N 1
ATOM 2976 C CA . ARG B 1 154 ? 0.369 -29.078 -15.25 1 88.5 154 ARG B CA 1
ATOM 2977 C C . ARG B 1 154 ? 1.798 -29.031 -14.719 1 88.5 154 ARG B C 1
ATOM 2979 O O . ARG B 1 154 ? 2.67 -29.75 -15.195 1 88.5 154 ARG B O 1
ATOM 2986 N N . ASN B 1 155 ? 2.004 -28.234 -13.766 1 89.94 155 ASN B N 1
ATOM 2987 C CA . ASN B 1 155 ? 3.34 -28.094 -13.195 1 89.94 155 ASN B CA 1
ATOM 2988 C C . ASN B 1 155 ? 3.498 -28.938 -11.938 1 89.94 155 ASN B C 1
ATOM 2990 O O . ASN B 1 155 ? 4.465 -28.781 -11.195 1 89.94 155 ASN B O 1
ATOM 2994 N N . GLY B 1 156 ? 2.559 -29.828 -11.695 1 90.19 156 GLY B N 1
ATOM 2995 C CA . GLY B 1 156 ? 2.701 -30.797 -10.617 1 90.19 156 GLY B CA 1
ATOM 2996 C C . GLY B 1 156 ? 2.127 -30.297 -9.297 1 90.19 156 GLY B C 1
ATOM 2997 O O . GLY B 1 156 ? 2.391 -30.875 -8.242 1 90.19 156 GLY B O 1
ATOM 2998 N N . TRP B 1 157 ? 1.505 -29.219 -9.336 1 93.75 157 TRP B N 1
ATOM 2999 C CA . TRP B 1 157 ? 0.881 -28.641 -8.148 1 93.75 157 TRP B CA 1
ATOM 3000 C C . TRP B 1 157 ? -0.634 -28.812 -8.195 1 93.75 157 TRP B C 1
ATOM 3002 O O . TRP B 1 157 ? -1.354 -27.906 -8.633 1 93.75 157 TRP B O 1
ATOM 3012 N N . LYS B 1 158 ? -1.085 -29.906 -7.66 1 91.81 158 LYS B N 1
ATOM 3013 C CA . LYS B 1 158 ? -2.5 -30.25 -7.746 1 91.81 158 LYS B CA 1
ATOM 3014 C C . LYS B 1 158 ? -3.324 -29.453 -6.734 1 91.81 158 LYS B C 1
ATOM 3016 O O . LYS B 1 158 ? -3.027 -29.469 -5.539 1 91.81 158 LYS B O 1
ATOM 3021 N N . SER B 1 159 ? -4.281 -28.797 -7.242 1 94 159 SER B N 1
ATOM 3022 C CA . SER B 1 159 ? -5.164 -28 -6.395 1 94 159 SER B CA 1
ATOM 3023 C C . SER B 1 159 ? -6.375 -28.812 -5.945 1 94 159 SER B C 1
ATOM 3025 O O . SER B 1 159 ? -6.695 -29.844 -6.543 1 94 159 SER B O 1
ATOM 3027 N N . GLU B 1 160 ? -6.996 -28.406 -4.891 1 93.75 160 GLU B N 1
ATOM 3028 C CA . GLU B 1 160 ? -8.266 -28.938 -4.383 1 93.75 160 GLU B CA 1
ATOM 3029 C C . GLU B 1 160 ? -9.312 -27.828 -4.305 1 93.75 160 GLU B C 1
ATOM 3031 O O . GLU B 1 160 ? -9.102 -26.797 -3.65 1 93.75 160 GLU B O 1
ATOM 3036 N N . THR B 1 161 ? -10.453 -28.094 -4.953 1 94.44 161 THR B N 1
ATOM 3037 C CA . THR B 1 161 ? -11.523 -27.094 -4.91 1 94.44 161 THR B CA 1
ATOM 3038 C C . THR B 1 161 ? -12.086 -26.969 -3.498 1 94.44 161 THR B C 1
ATOM 3040 O O . THR B 1 161 ? -12.227 -27.953 -2.787 1 94.44 161 THR B O 1
ATOM 3043 N N . ILE B 1 162 ? -12.453 -25.75 -3.123 1 94.88 162 ILE B N 1
ATOM 3044 C CA . ILE B 1 162 ? -12.938 -25.562 -1.761 1 94.88 162 ILE B CA 1
ATOM 3045 C C . ILE B 1 162 ? -14.328 -24.922 -1.794 1 94.88 162 ILE B C 1
ATOM 3047 O O . ILE B 1 162 ? -14.797 -24.391 -0.783 1 94.88 162 ILE B O 1
ATOM 3051 N N . GLY B 1 163 ? -14.953 -24.859 -2.885 1 93.31 163 GLY B N 1
ATOM 3052 C CA . GLY B 1 163 ? -16.312 -24.375 -3.082 1 93.31 163 GLY B CA 1
ATOM 3053 C C . GLY B 1 163 ? -16.859 -24.656 -4.465 1 93.31 163 GLY B C 1
ATOM 3054 O O . GLY B 1 163 ? -16.203 -25.328 -5.27 1 93.31 163 GLY B O 1
ATOM 3055 N N . PRO B 1 164 ? -18.016 -24.188 -4.672 1 92.19 164 PRO B N 1
ATOM 3056 C CA . PRO B 1 164 ? -18.656 -24.469 -5.965 1 92.19 164 PRO B CA 1
ATOM 3057 C C . PRO B 1 164 ? -18.094 -23.594 -7.09 1 92.19 164 PRO B C 1
ATOM 3059 O O . PRO B 1 164 ? -17.5 -22.547 -6.828 1 92.19 164 PRO B O 1
ATOM 3062 N N . VAL B 1 165 ? -18.266 -24.078 -8.273 1 93.69 165 VAL B N 1
ATOM 3063 C CA . VAL B 1 165 ? -17.953 -23.281 -9.453 1 93.69 165 VAL B CA 1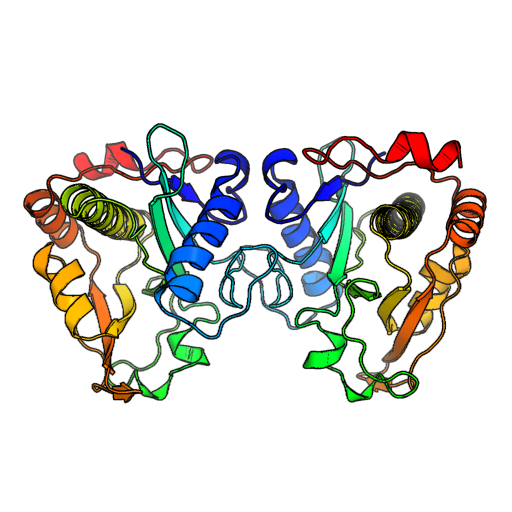
ATOM 3064 C C . VAL B 1 165 ? -18.984 -22.172 -9.633 1 93.69 165 VAL B C 1
ATOM 3066 O O . VAL B 1 165 ? -20.188 -22.422 -9.469 1 93.69 165 VAL B O 1
ATOM 3069 N N . TRP B 1 166 ? -18.453 -20.969 -9.812 1 92.12 166 TRP B N 1
ATOM 3070 C CA . TRP B 1 166 ? -19.312 -19.828 -10.031 1 92.12 166 TRP B CA 1
ATOM 3071 C C . TRP B 1 166 ? -19.156 -19.281 -11.445 1 92.12 166 TRP B C 1
ATOM 3073 O O . TRP B 1 166 ? -18.031 -19.031 -11.898 1 92.12 166 TRP B O 1
ATOM 3083 N N . ARG B 1 167 ? -20.297 -19.125 -12.078 1 90.69 167 ARG B N 1
ATOM 3084 C CA . ARG B 1 167 ? -20.25 -18.562 -13.422 1 90.69 167 ARG B CA 1
ATOM 3085 C C . ARG B 1 167 ? -20.5 -17.047 -13.398 1 90.69 167 ARG B C 1
ATOM 3087 O O . ARG B 1 167 ? -21.516 -16.594 -12.867 1 90.69 167 ARG B O 1
ATOM 3094 N N . GLU B 1 168 ? -19.5 -16.344 -13.789 1 84.25 168 GLU B N 1
ATOM 3095 C CA . GLU B 1 168 ? -19.594 -14.891 -13.891 1 84.25 168 GLU B CA 1
ATOM 3096 C C . GLU B 1 168 ? -19.094 -14.398 -15.25 1 84.25 168 GLU B C 1
ATOM 3098 O O . GLU B 1 168 ? -17.953 -14.672 -15.641 1 84.25 168 GLU B O 1
ATOM 3103 N N . ASP B 1 169 ? -19.969 -13.594 -15.992 1 82.12 169 ASP B N 1
ATOM 3104 C CA . ASP B 1 169 ? -19.641 -13.023 -17.297 1 82.12 169 ASP B CA 1
ATOM 3105 C C . ASP B 1 169 ? -19.094 -14.094 -18.234 1 82.12 169 ASP B C 1
ATOM 3107 O O . ASP B 1 169 ? -18.094 -13.875 -18.906 1 82.12 169 ASP B O 1
ATOM 3111 N N . GLY B 1 170 ? -19.609 -15.305 -18.156 1 86.75 170 GLY B N 1
ATOM 3112 C CA . GLY B 1 170 ? -19.266 -16.375 -19.078 1 86.75 170 GLY B CA 1
ATOM 3113 C C . GLY B 1 170 ? -18.016 -17.125 -18.672 1 86.75 170 GLY B C 1
ATOM 3114 O O . GLY B 1 170 ? -17.562 -18.016 -19.406 1 86.75 170 GLY B O 1
ATOM 3115 N N . ILE B 1 171 ? -17.438 -16.75 -17.594 1 88.38 171 ILE B N 1
ATOM 3116 C CA . ILE B 1 171 ? -16.219 -17.406 -17.125 1 88.38 171 ILE B CA 1
ATOM 3117 C C . ILE B 1 171 ? -16.531 -18.234 -15.875 1 88.38 171 ILE B C 1
ATOM 3119 O O . ILE B 1 171 ? -17.219 -17.766 -14.961 1 88.38 171 ILE B O 1
ATOM 3123 N N . ASP B 1 172 ? -16.078 -19.516 -15.867 1 93.69 172 ASP B N 1
ATOM 3124 C CA . ASP B 1 172 ? -16.219 -20.359 -14.695 1 93.69 172 ASP B CA 1
ATOM 3125 C C . ASP B 1 172 ? -15.086 -20.125 -13.703 1 93.69 172 ASP B C 1
ATOM 3127 O O . ASP B 1 172 ? -13.922 -20.438 -13.984 1 93.69 172 ASP B O 1
ATOM 3131 N N . LEU B 1 173 ? -15.516 -19.562 -12.531 1 94.5 173 LEU B N 1
ATOM 3132 C CA . LEU B 1 173 ? -14.562 -19.297 -11.461 1 94.5 173 LEU B CA 1
ATOM 3133 C C . LEU B 1 173 ? -14.711 -20.312 -10.336 1 94.5 173 LEU B C 1
ATOM 3135 O O . LEU B 1 173 ? -15.812 -20.797 -10.062 1 94.5 173 LEU B O 1
ATOM 3139 N N . VAL B 1 174 ? -13.633 -20.656 -9.703 1 95.5 174 VAL B N 1
ATOM 3140 C CA . VAL B 1 174 ? -13.719 -21.547 -8.555 1 95.5 174 VAL B CA 1
ATOM 3141 C C . VAL B 1 174 ? -12.617 -21.219 -7.547 1 95.5 174 VAL B C 1
ATOM 3143 O O . VAL B 1 174 ? -11.531 -20.797 -7.934 1 95.5 174 VAL B O 1
ATOM 3146 N N . ALA B 1 175 ? -12.977 -21.297 -6.301 1 96.5 175 ALA B N 1
ATOM 3147 C CA . ALA B 1 175 ? -11.984 -21.203 -5.23 1 96.5 175 ALA B CA 1
ATOM 3148 C C . ALA B 1 175 ? -11.32 -22.547 -4.973 1 96.5 175 ALA B C 1
ATOM 3150 O O . ALA B 1 175 ? -11.992 -23.594 -4.973 1 96.5 175 ALA B O 1
ATOM 3151 N N . ALA B 1 176 ? -10.031 -22.547 -4.805 1 96.25 176 ALA B N 1
ATOM 3152 C CA . ALA B 1 176 ? -9.305 -23.781 -4.562 1 96.25 176 ALA B CA 1
ATOM 3153 C C . ALA B 1 176 ? -8.109 -23.547 -3.643 1 96.25 176 ALA B C 1
ATOM 3155 O O . ALA B 1 176 ? -7.801 -22.406 -3.291 1 96.25 176 ALA B O 1
ATOM 3156 N N . LYS B 1 177 ? -7.574 -24.609 -3.143 1 96.25 177 LYS B N 1
ATOM 3157 C CA . LYS B 1 177 ? -6.367 -24.547 -2.322 1 96.25 177 LYS B CA 1
ATOM 3158 C C . LYS B 1 177 ? -5.246 -25.391 -2.928 1 96.25 177 LYS B C 1
ATOM 3160 O O . LYS B 1 177 ? -5.504 -26.422 -3.555 1 96.25 177 LYS B O 1
ATOM 3165 N N . LEU B 1 178 ? -4.035 -24.938 -2.812 1 96.94 178 LEU B N 1
ATOM 3166 C CA . LEU B 1 178 ? -2.789 -25.578 -3.219 1 96.94 178 LEU B CA 1
ATOM 3167 C C . LEU B 1 178 ? -1.964 -25.984 -2.002 1 96.94 178 LEU B C 1
ATOM 3169 O O . LEU B 1 178 ? -1.492 -25.125 -1.253 1 96.94 178 LEU B O 1
ATOM 3173 N N . PRO B 1 179 ? -1.813 -27.266 -1.816 1 97.38 179 PRO B N 1
ATOM 3174 C CA . PRO B 1 179 ? -0.995 -27.688 -0.677 1 97.38 179 PRO B CA 1
ATOM 3175 C C . PRO B 1 179 ? 0.49 -27.375 -0.874 1 97.38 179 PRO B C 1
ATOM 3177 O O . PRO B 1 179 ? 1.011 -27.531 -1.982 1 97.38 179 PRO B O 1
ATOM 3180 N N . CYS B 1 180 ? 1.103 -26.969 0.209 1 97.25 180 CYS B N 1
ATOM 3181 C CA . CYS B 1 180 ? 2.529 -26.656 0.164 1 97.25 180 CYS B CA 1
ATOM 3182 C C . CYS B 1 180 ? 3.314 -27.609 1.069 1 97.25 180 CYS B C 1
ATOM 3184 O O . CYS B 1 180 ? 3.109 -27.609 2.285 1 97.25 180 CYS B O 1
ATOM 3186 N N . SER B 1 181 ? 4.098 -28.453 0.502 1 95.69 181 SER B N 1
ATOM 3187 C CA . SER B 1 181 ? 4.949 -29.406 1.21 1 95.69 181 SER B CA 1
ATOM 3188 C C . SER B 1 181 ? 6.242 -29.672 0.444 1 95.69 181 SER B C 1
ATOM 3190 O O . SER B 1 181 ? 6.363 -29.281 -0.723 1 95.69 181 SER B O 1
ATOM 3192 N N . LEU B 1 182 ? 7.172 -30.281 1.138 1 93.88 182 LEU B N 1
ATOM 3193 C CA . LEU B 1 182 ? 8.43 -30.641 0.496 1 93.88 182 LEU B CA 1
ATOM 3194 C C . LEU B 1 182 ? 8.203 -31.625 -0.646 1 93.88 182 LEU B C 1
ATOM 3196 O O . LEU B 1 182 ? 8.883 -31.562 -1.673 1 93.88 182 LEU B O 1
ATOM 3200 N N . GLU B 1 183 ? 7.262 -32.5 -0.456 1 94.69 183 GLU B N 1
ATOM 3201 C CA . GLU B 1 183 ? 6.93 -33.469 -1.5 1 94.69 183 GLU B CA 1
ATOM 3202 C C . GLU B 1 183 ? 6.43 -32.781 -2.76 1 94.69 183 GLU B C 1
ATOM 3204 O O . GLU B 1 183 ? 6.848 -33.094 -3.869 1 94.69 183 GLU B O 1
ATOM 3209 N N . VAL B 1 184 ? 5.562 -31.828 -2.582 1 94.06 184 VAL B N 1
ATOM 3210 C CA . VAL B 1 184 ? 5.027 -31.062 -3.701 1 94.06 184 VAL B CA 1
ATOM 3211 C C . VAL B 1 184 ? 6.152 -30.281 -4.383 1 94.06 184 VAL B C 1
ATOM 3213 O O . VAL B 1 184 ? 6.23 -30.25 -5.613 1 94.06 184 VAL B O 1
ATOM 3216 N N . LEU B 1 185 ? 7.02 -29.703 -3.566 1 93.19 185 LEU B N 1
ATOM 3217 C CA . LEU B 1 185 ? 8.141 -28.953 -4.109 1 93.19 185 LEU B CA 1
ATOM 3218 C C . LEU B 1 185 ? 9.016 -29.828 -4.996 1 93.19 185 LEU B C 1
ATOM 3220 O O . LEU B 1 185 ? 9.398 -29.422 -6.098 1 93.19 185 LEU B O 1
ATOM 3224 N N . HIS B 1 186 ? 9.305 -30.984 -4.547 1 93.69 186 HIS B N 1
ATOM 3225 C CA . HIS B 1 186 ? 10.125 -31.922 -5.316 1 93.69 186 HIS B CA 1
ATOM 3226 C C . HIS B 1 186 ? 9.461 -32.25 -6.648 1 93.69 186 HIS B C 1
ATOM 3228 O O . HIS B 1 186 ? 10.133 -32.312 -7.684 1 93.69 186 HIS B O 1
ATOM 3234 N N . THR B 1 187 ? 8.18 -32.5 -6.578 1 94.12 187 THR B N 1
ATOM 3235 C CA . THR B 1 187 ? 7.43 -32.844 -7.789 1 94.12 187 THR B CA 1
ATOM 3236 C C . THR B 1 187 ? 7.473 -31.672 -8.773 1 94.12 187 THR B C 1
ATOM 3238 O O . THR B 1 187 ? 7.73 -31.875 -9.961 1 94.12 187 THR B O 1
ATOM 3241 N N . VAL B 1 188 ? 7.266 -30.469 -8.266 1 92.31 188 V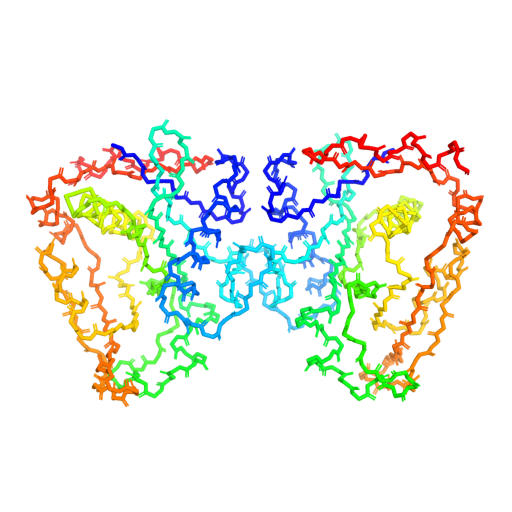AL B N 1
ATOM 3242 C CA . VAL B 1 188 ? 7.215 -29.281 -9.102 1 92.31 188 VAL B CA 1
ATOM 3243 C C . VAL B 1 188 ? 8.602 -29 -9.688 1 92.31 188 VAL B C 1
ATOM 3245 O O . VAL B 1 188 ? 8.727 -28.672 -10.875 1 92.31 188 VAL B O 1
ATOM 3248 N N . ARG B 1 189 ? 9.625 -29.172 -8.906 1 91.62 189 ARG B N 1
ATOM 3249 C CA . ARG B 1 189 ? 10.984 -28.953 -9.391 1 91.62 189 ARG B CA 1
ATOM 3250 C C . ARG B 1 189 ? 11.336 -29.938 -10.5 1 91.62 189 ARG B C 1
ATOM 3252 O O . ARG B 1 189 ? 11.992 -29.578 -11.477 1 91.62 189 ARG B O 1
ATOM 3259 N N . ARG B 1 190 ? 10.883 -31.141 -10.32 1 92.06 190 ARG B N 1
ATOM 3260 C CA . ARG B 1 190 ? 11.133 -32.156 -11.336 1 92.06 190 ARG B CA 1
ATOM 3261 C C . ARG B 1 190 ? 10.406 -31.828 -12.633 1 92.06 190 ARG B C 1
ATOM 3263 O O . ARG B 1 190 ? 10.977 -31.969 -13.719 1 92.06 190 ARG B O 1
ATOM 3270 N N . ARG B 1 191 ? 9.211 -31.359 -12.492 1 90.69 191 ARG B N 1
ATOM 3271 C CA . ARG B 1 191 ? 8.375 -31.094 -13.656 1 90.69 191 ARG B CA 1
ATOM 3272 C C . ARG B 1 191 ? 8.812 -29.812 -14.359 1 90.69 191 ARG B C 1
ATOM 3274 O O . ARG B 1 191 ? 8.797 -29.734 -15.594 1 90.69 191 ARG B O 1
ATOM 3281 N N . THR B 1 192 ? 9.18 -28.797 -13.625 1 89.44 192 THR B N 1
ATOM 3282 C CA . THR B 1 192 ? 9.453 -27.484 -14.18 1 89.44 192 THR B CA 1
ATOM 3283 C C . THR B 1 192 ? 10.938 -27.328 -14.484 1 89.44 192 THR B C 1
ATOM 3285 O O . THR B 1 192 ? 11.328 -26.438 -15.242 1 89.44 192 THR B O 1
ATOM 3288 N N . GLN B 1 193 ? 11.82 -28.031 -13.82 1 88.44 193 GLN B N 1
ATOM 3289 C CA . GLN B 1 193 ? 13.273 -27.906 -13.859 1 88.44 193 GLN B CA 1
ATOM 3290 C C . GLN B 1 193 ? 13.727 -26.578 -13.281 1 88.44 193 GLN B C 1
ATOM 3292 O O . GLN B 1 193 ? 14.805 -26.078 -13.617 1 88.44 193 GLN B O 1
ATOM 3297 N N . ALA B 1 194 ? 12.844 -25.969 -12.539 1 86.12 194 ALA B N 1
ATOM 3298 C CA . ALA B 1 194 ? 13.164 -24.766 -11.781 1 86.12 194 ALA B CA 1
ATOM 3299 C C . ALA B 1 194 ? 13.477 -25.094 -10.328 1 86.12 194 ALA B C 1
ATOM 3301 O O . ALA B 1 194 ? 12.789 -25.906 -9.703 1 86.12 194 ALA B O 1
ATOM 3302 N N . SER B 1 195 ? 14.617 -24.547 -9.828 1 82.38 195 SER B N 1
ATOM 3303 C CA . SER B 1 195 ? 14.984 -24.766 -8.438 1 82.38 195 SER B CA 1
ATOM 3304 C C . SER B 1 195 ? 15.719 -23.562 -7.852 1 82.38 195 SER B C 1
ATOM 3306 O O . SER B 1 195 ? 16.531 -22.938 -8.531 1 82.38 195 SER B O 1
ATOM 3308 N N . ASN B 1 196 ? 15.336 -23.266 -6.559 1 83.75 196 ASN B N 1
ATOM 3309 C CA . ASN B 1 196 ? 16.016 -22.219 -5.812 1 83.75 196 ASN B CA 1
ATOM 3310 C C . ASN B 1 196 ? 15.961 -20.891 -6.543 1 83.75 196 ASN B C 1
ATOM 3312 O O . ASN B 1 196 ? 16.984 -20.25 -6.762 1 83.75 196 ASN B O 1
ATOM 3316 N N . VAL B 1 197 ? 14.711 -20.547 -6.816 1 88.38 197 VAL B N 1
ATOM 3317 C CA . VAL B 1 197 ? 14.555 -19.406 -7.699 1 88.38 197 VAL B CA 1
ATOM 3318 C C . VAL B 1 197 ? 14.352 -18.141 -6.867 1 88.38 197 VAL B C 1
ATOM 3320 O O . VAL B 1 197 ? 14.453 -17.031 -7.387 1 88.38 197 VAL B O 1
ATOM 3323 N N . LEU B 1 198 ? 14.164 -18.219 -5.543 1 89.25 198 LEU B N 1
ATOM 3324 C CA . LEU B 1 198 ? 13.844 -17.062 -4.723 1 89.25 198 LEU B CA 1
ATOM 3325 C C . LEU B 1 198 ? 15.086 -16.219 -4.449 1 89.25 198 LEU B C 1
ATOM 3327 O O . LEU B 1 198 ? 16.141 -16.75 -4.094 1 89.25 198 LEU B O 1
ATOM 3331 N N . GLN B 1 199 ? 14.906 -14.984 -4.613 1 84.38 199 GLN B N 1
ATOM 3332 C CA . GLN B 1 199 ? 15.852 -14.016 -4.086 1 84.38 199 GLN B CA 1
ATOM 3333 C C . GLN B 1 199 ? 15.234 -13.203 -2.953 1 84.38 199 GLN B C 1
ATOM 3335 O O . GLN B 1 199 ? 14.305 -12.422 -3.18 1 84.38 199 GLN B O 1
ATOM 3340 N N . ILE B 1 200 ? 15.648 -13.391 -1.741 1 83.62 200 ILE B N 1
ATOM 3341 C CA . ILE B 1 200 ? 15.188 -12.664 -0.562 1 83.62 200 ILE B CA 1
ATOM 3342 C C . ILE B 1 200 ? 16.344 -11.875 0.047 1 83.62 200 ILE B C 1
ATOM 3344 O O . ILE B 1 200 ? 17.328 -12.461 0.51 1 83.62 200 ILE B O 1
ATOM 3348 N N . LEU B 1 201 ? 16.266 -10.617 -0.051 1 81.31 201 LEU B N 1
ATOM 3349 C CA . LEU B 1 201 ? 17.281 -9.742 0.518 1 81.31 201 LEU B CA 1
ATOM 3350 C C . LEU B 1 201 ? 16.844 -9.219 1.881 1 81.31 201 LEU B C 1
ATOM 3352 O O . LEU B 1 201 ? 15.664 -8.938 2.094 1 81.31 201 LEU B O 1
ATOM 3356 N N . GLY B 1 202 ? 17.828 -8.961 2.914 1 66.31 202 GLY B N 1
ATOM 3357 C CA . GLY B 1 202 ? 17.562 -8.422 4.238 1 66.31 202 GLY B CA 1
ATOM 3358 C C . GLY B 1 202 ? 17.234 -9.492 5.262 1 66.31 202 GLY B C 1
ATOM 3359 O O . GLY B 1 202 ? 17.328 -9.25 6.469 1 66.31 202 GLY B O 1
ATOM 3360 N N . ALA B 1 203 ? 16.406 -10.578 4.875 1 57.84 203 ALA B N 1
ATOM 3361 C CA . ALA B 1 203 ? 16.156 -11.656 5.832 1 57.84 203 ALA B CA 1
ATOM 3362 C C . ALA B 1 203 ? 17.438 -12.453 6.098 1 57.84 203 ALA B C 1
ATOM 3364 O O . ALA B 1 203 ? 18.312 -12.539 5.23 1 57.84 203 ALA B O 1
ATOM 3365 N N . ASP B 1 204 ? 17.781 -12.695 7.277 1 47.56 204 ASP B N 1
ATOM 3366 C CA . ASP B 1 204 ? 18.828 -13.695 7.434 1 47.56 204 ASP B CA 1
ATOM 3367 C C . ASP B 1 204 ? 18.797 -14.719 6.305 1 47.56 204 ASP B C 1
ATOM 3369 O O . ASP B 1 204 ? 17.734 -15.266 5.992 1 47.56 204 ASP B O 1
ATOM 3373 N N . GLN B 1 205 ? 19.609 -14.578 5.336 1 43.69 205 GLN B N 1
ATOM 3374 C CA . GLN B 1 205 ? 19.859 -15.352 4.125 1 43.69 205 GLN B CA 1
ATOM 3375 C C . GLN B 1 205 ? 19.469 -16.812 4.309 1 43.69 205 GLN B C 1
ATOM 3377 O O . GLN B 1 205 ? 20.328 -17.672 4.531 1 43.69 205 GLN B O 1
ATOM 3382 N N . PHE B 1 206 ? 18.672 -17.203 5.098 1 36.94 206 PHE B N 1
ATOM 3383 C CA . PHE B 1 206 ? 18.641 -18.641 5.309 1 36.94 206 PHE B CA 1
ATOM 3384 C C . PHE B 1 206 ? 18.422 -19.391 3.992 1 36.94 206 PHE B C 1
ATOM 3386 O O . PHE B 1 206 ? 18.969 -20.469 3.795 1 36.94 206 PHE B O 1
ATOM 3393 N N . LEU B 1 207 ? 17.578 -18.969 2.967 1 43.94 207 LEU B N 1
ATOM 3394 C CA . LEU B 1 207 ? 16.703 -20.016 2.441 1 43.94 207 LEU B CA 1
ATOM 3395 C C . LEU B 1 207 ? 17.438 -20.875 1.418 1 43.94 207 LEU B C 1
ATOM 3397 O O . LEU B 1 207 ? 17.125 -22.062 1.264 1 43.94 207 LEU B O 1
ATOM 3401 N N . GLY B 1 208 ? 17.875 -20.344 0.349 1 40.72 208 GLY B N 1
ATOM 3402 C CA . GLY B 1 208 ? 18 -21.25 -0.781 1 40.72 208 GLY B CA 1
ATOM 3403 C C . GLY B 1 208 ? 18.797 -22.484 -0.461 1 40.72 208 GLY B C 1
ATOM 3404 O O . GLY B 1 208 ? 18.531 -23.562 -1.001 1 40.72 208 GLY B O 1
ATOM 3405 N N . GLN B 1 209 ? 19.844 -22.297 0.25 1 41.94 209 GLN B N 1
ATOM 3406 C CA . GLN B 1 209 ? 20.781 -23.422 0.332 1 41.94 209 GLN B CA 1
ATOM 3407 C C . GLN B 1 209 ? 20.203 -24.547 1.19 1 41.94 209 GLN B C 1
ATOM 3409 O O . GLN B 1 209 ? 20.484 -25.719 0.941 1 41.94 209 GLN B O 1
ATOM 3414 N N . ASP B 1 210 ? 19.406 -24.172 2.105 1 45.19 210 ASP B N 1
ATOM 3415 C CA . ASP B 1 210 ? 19.125 -25.219 3.074 1 45.19 210 ASP B CA 1
ATOM 3416 C C . ASP B 1 210 ? 17.984 -26.109 2.596 1 45.19 210 ASP B C 1
ATOM 3418 O O . ASP B 1 210 ? 17.734 -27.172 3.172 1 45.19 210 ASP B O 1
ATOM 3422 N N . LEU B 1 211 ? 17.172 -25.672 1.675 1 47.72 211 LEU B N 1
ATOM 3423 C CA . LEU B 1 211 ? 16.078 -26.547 1.278 1 47.72 211 LEU B CA 1
ATOM 3424 C C . LEU B 1 211 ? 16.578 -27.75 0.493 1 47.72 211 LEU B C 1
ATOM 3426 O O . LEU B 1 211 ? 15.867 -28.734 0.321 1 47.72 211 LEU B O 1
ATOM 3430 N N . GLU B 1 212 ? 17.734 -27.688 -0.078 1 45.25 212 GLU B N 1
ATOM 3431 C CA . GLU B 1 212 ? 18.297 -28.891 -0.665 1 45.25 212 GLU B CA 1
ATOM 3432 C C . GLU B 1 212 ? 18.766 -29.875 0.416 1 45.25 212 GLU B C 1
ATOM 3434 O O . GLU B 1 212 ? 18.844 -31.078 0.185 1 45.25 212 GLU B O 1
ATOM 3439 N N . ALA B 1 213 ? 19.391 -29.516 1.587 1 39.62 213 ALA B N 1
ATOM 3440 C CA . ALA B 1 213 ? 19.969 -30.406 2.602 1 39.62 213 ALA B CA 1
ATOM 3441 C C . ALA B 1 213 ? 18.875 -31.125 3.387 1 39.62 213 ALA B C 1
ATOM 3443 O O . ALA B 1 213 ? 19.156 -32.031 4.156 1 39.62 213 ALA B O 1
ATOM 3444 N N . ALA B 1 214 ? 17.703 -30.75 3.199 1 31.66 214 ALA B N 1
ATOM 3445 C CA . ALA B 1 214 ? 16.703 -31.484 3.971 1 31.66 214 ALA B CA 1
ATOM 3446 C C . ALA B 1 214 ? 16.047 -32.562 3.123 1 31.66 214 ALA B C 1
ATOM 3448 O O . ALA B 1 214 ? 15.539 -32.281 2.035 1 31.66 214 ALA B O 1
#

Nearest PDB structures (foldseek):
  5w8a-assembly1_A  TM=8.882E-01  e=4.907E-18  Bradyrhizobium japonicum
  5w8d-assembly1_A  TM=8.719E-01  e=5.944E-18  Bradyrhizobium japonicum
  3p2h-assembly1_A  TM=8.877E-01  e=2.002E-17  Burkholderia glumae
  6wn0-assembly1_A  TM=8.752E-01  e=1.999E-16  Rhodopseudomonas palustris
  1ro5-assembly1_A  TM=8.726E-01  e=5.903E-14  Pseudomonas aeruginosa

Foldseek 3Di:
DAKEKDFPVCVVVLPCQVQLQQLLLLVWCCVPVNDDADDDPNGGDDPPRDRQKMKIFDADPVRHTFWIKIKGALLDDDCCVPPPQQQADQPHRDNDRQEIEIDSTDGHPVDDPVVRLLRLLQVLLVVLLVSVVRNHFKYKYKDFPVCQCVRQVQLQFHWAFRGDWDDDPNTTMTIIMTGHDLVSSVSNCVRSVDALRYDYPPPPPPGRPVSVVD/DAKEKDFPVCVVVLPCQVQLQQLLLLVWCCVPVNDDADDDPNGGDDPVRDRQKMKIFDADPVRHTFWIKIKGALLDDDCCVPPPQVQADAPHRDNDRQEIEIDSTDGHPVDDPVVRLLRLLQVLLVVLLVSVVRNHFKYKYKDFPVCQCVRAVQLQFHKAFRGDWDDDPNTTMTIIMTGHDLVSSVSNCVRSVDALRYDYPPPPPPGRPVSVVD

Organism: NCBI:txid28181